Protein AF-A0A024GRY5-F1 (afdb_monomer_lite)

Organism: NCBI:txid65357

InterPro domains:
  IPR007216 CCR4-NOT transcription complex subunit 9 [PF04078] (12-268)
  IPR007216 CCR4-NOT transcription complex subunit 9 [PTHR12262] (4-274)
  IPR011989 Armadillo-like helical [G3DSA:1.25.10.10] (2-271)
  IPR016024 Armadillo-type fold [SSF48371] (117-389)

pLDDT: mean 85.56, std 15.55, range [29.58, 98.75]

Radius of gyration: 45.72 Å; chains: 1; bounding box: 123×56×164 Å

Secondary structure (DSSP, 8-state):
-HHHHHHHHHHHHHHTTSTTTHHHHHHHHHHHTTT-TTHHHHHHHSTTHHHHHHHHHHTTGGGTTTT---HHHHHHHHHHHHHHHHHHHSHHHHHHHHHTTGGGGGHHHHT----SHHHHHHHHHHHHHHHHHHTT--HHHHHHHHHTTHHHHHHHHHHHS-HHHHHHHHHHHHHHHHSHHHHHHHTSSHHHHHHHHHHHHHHHHHHHHS--HHHHHHHHHHHHHHTTSHHHHHHHHHHS-GGGTSSTTHHHHSS-HHHHHHHHHHHHHTT---S---S-TTTTT--EEETTEEESEEEEEEEE-TTS-EEEEEEEEEEETTEEEEEETTEEEEEEGGGEEEEEEETTEEEEEEEEEE-TTS-EEEEEEE-SSHHHHHHHHHHHHHHTTT----PPPP-HHHHHHHHHHHHHHHHHHHHHHHHHHHHHHHHHHHHHHHHHHHHHHHHHHHHHHHHHHHHHHHHHHHHHHHHHHHHHHHHHHHHHHHHHHHHHHHHHHHHHHHHHHHHHHHHHHHHHHHHH-SS--

Structure (mmCIF, N/CA/C/O backbone):
data_AF-A0A024GRY5-F1
#
_entry.id   AF-A0A024GRY5-F1
#
loop_
_atom_site.group_PDB
_atom_site.id
_atom_site.type_symbol
_atom_site.label_atom_id
_atom_site.label_alt_id
_atom_site.label_comp_id
_atom_site.label_asym_id
_atom_site.label_entity_id
_atom_site.label_seq_id
_atom_site.pdbx_PDB_ins_code
_atom_site.Cartn_x
_atom_site.Cartn_y
_atom_site.Cartn_z
_atom_site.occupancy
_atom_site.B_iso_or_equiv
_atom_site.auth_seq_id
_atom_site.auth_comp_id
_atom_site.auth_asym_id
_atom_site.auth_atom_id
_atom_site.pdbx_PDB_model_num
ATOM 1 N N . MET A 1 1 ? -2.559 -26.485 27.694 1.00 42.56 1 MET A N 1
ATOM 2 C CA . MET A 1 1 ? -1.792 -25.229 27.869 1.00 42.56 1 MET A CA 1
ATOM 3 C C . MET A 1 1 ? -2.326 -24.147 26.933 1.00 42.56 1 MET A C 1
ATOM 5 O O . MET A 1 1 ? -2.534 -23.043 27.411 1.00 42.56 1 MET A O 1
ATOM 9 N N . GLU A 1 2 ? -2.680 -24.496 25.688 1.00 46.50 2 GLU A N 1
ATOM 10 C CA . GLU A 1 2 ? -3.315 -23.602 24.697 1.00 46.50 2 GLU A CA 1
ATOM 11 C C . GLU A 1 2 ? -4.634 -22.937 25.146 1.00 46.50 2 GLU A C 1
ATOM 13 O O . GLU A 1 2 ? -4.851 -21.766 24.839 1.00 46.50 2 GLU A O 1
ATOM 18 N N . SER A 1 3 ? -5.494 -23.612 25.927 1.00 53.12 3 SER A N 1
ATOM 19 C CA . SER A 1 3 ? -6.765 -22.994 26.361 1.00 53.12 3 SER A CA 1
ATOM 20 C C . SER A 1 3 ? -6.552 -21.812 27.319 1.00 53.12 3 SER A C 1
ATOM 22 O O . SER A 1 3 ? -7.158 -20.761 27.145 1.00 53.12 3 SER A O 1
ATOM 24 N N . LYS A 1 4 ? -5.606 -21.921 28.268 1.00 55.03 4 LYS A N 1
ATOM 25 C CA . LYS A 1 4 ? -5.296 -20.841 29.226 1.00 55.03 4 LYS A CA 1
ATOM 26 C C . LYS A 1 4 ? -4.704 -19.602 28.548 1.00 55.03 4 LYS A C 1
ATOM 28 O O . LYS A 1 4 ? -4.898 -18.491 29.034 1.00 55.03 4 LYS A O 1
ATOM 33 N N . THR A 1 5 ? -3.977 -19.778 27.445 1.00 63.00 5 THR A N 1
ATOM 34 C CA . THR A 1 5 ? -3.434 -18.665 26.654 1.00 63.00 5 THR A CA 1
ATOM 35 C C . THR A 1 5 ? -4.505 -17.981 25.806 1.00 63.00 5 THR A C 1
ATOM 37 O O . THR A 1 5 ? -4.488 -16.756 25.717 1.00 63.00 5 THR A O 1
ATOM 40 N N . SER A 1 6 ? -5.469 -18.735 25.260 1.00 64.75 6 SER A N 1
ATOM 41 C CA . SER A 1 6 ? -6.598 -18.171 24.502 1.00 64.75 6 SER A CA 1
ATOM 42 C C . SER A 1 6 ? -7.537 -17.362 25.400 1.00 64.75 6 SER A C 1
ATOM 44 O O . SER A 1 6 ? -7.886 -16.231 25.066 1.00 64.75 6 SER A O 1
ATOM 46 N N . ASP A 1 7 ? -7.867 -17.876 26.589 1.00 71.38 7 ASP A N 1
ATOM 47 C CA . ASP A 1 7 ? -8.724 -17.174 27.558 1.00 71.38 7 ASP A CA 1
ATOM 48 C C . ASP A 1 7 ? -8.104 -15.837 27.999 1.00 71.38 7 ASP A C 1
ATOM 50 O O . ASP A 1 7 ? -8.787 -14.816 28.112 1.00 71.38 7 ASP A O 1
ATOM 54 N N . SER A 1 8 ? -6.777 -15.810 28.171 1.00 82.62 8 SER A N 1
ATOM 55 C CA . SER A 1 8 ? -6.040 -14.579 28.469 1.00 82.62 8 SER A CA 1
ATOM 56 C C . SER A 1 8 ? -6.060 -13.575 27.311 1.00 82.62 8 SER A C 1
ATOM 58 O O . SER A 1 8 ? -5.999 -12.373 27.573 1.00 82.62 8 SER A O 1
ATOM 60 N N . LEU A 1 9 ? -6.119 -14.030 26.056 1.00 88.88 9 LEU A N 1
ATOM 61 C CA . LEU A 1 9 ? -6.165 -13.157 24.881 1.00 88.88 9 LEU A CA 1
ATOM 62 C C . LEU A 1 9 ? -7.536 -12.487 24.748 1.00 88.88 9 LEU A C 1
ATOM 64 O O . LEU A 1 9 ? -7.607 -11.270 24.585 1.00 88.88 9 LEU A O 1
ATOM 68 N N . HIS A 1 10 ? -8.618 -13.257 24.887 1.00 91.25 10 HIS A N 1
ATOM 69 C CA . HIS A 1 10 ? -9.980 -12.719 24.859 1.00 91.25 10 HIS A CA 1
ATOM 70 C C . HIS A 1 10 ? -10.207 -11.697 25.975 1.00 91.25 10 HIS A C 1
ATOM 72 O O . HIS A 1 10 ? -10.784 -10.639 25.726 1.00 91.25 10 HIS A O 1
ATOM 78 N N . ALA A 1 11 ? -9.685 -11.962 27.178 1.00 92.81 11 ALA A N 1
ATOM 79 C CA . ALA A 1 11 ? -9.721 -10.999 28.272 1.00 92.81 11 ALA A CA 1
ATOM 80 C C . ALA A 1 11 ? -9.034 -9.679 27.884 1.00 92.81 11 ALA A C 1
ATOM 82 O O . ALA A 1 11 ? -9.640 -8.623 28.025 1.00 92.81 11 ALA A O 1
ATOM 83 N N . LEU A 1 12 ? -7.819 -9.722 27.325 1.00 94.00 12 LEU A N 1
ATOM 84 C CA . LEU A 1 12 ? -7.106 -8.517 26.878 1.00 94.00 12 LEU A CA 1
ATOM 85 C C . LEU A 1 12 ? -7.869 -7.745 25.789 1.00 94.00 12 LEU A C 1
ATOM 87 O O . LEU A 1 12 ? -7.892 -6.517 25.810 1.00 94.00 12 LEU A O 1
ATOM 91 N N . VAL A 1 13 ? -8.521 -8.440 24.852 1.00 95.31 13 VAL A N 1
ATOM 92 C CA . VAL A 1 13 ? -9.326 -7.789 23.805 1.00 95.31 13 VAL A CA 1
ATOM 93 C C . VAL A 1 13 ? -10.549 -7.087 24.398 1.00 95.31 13 VAL A C 1
ATOM 95 O O . VAL A 1 13 ? -10.837 -5.954 24.017 1.00 95.31 13 VAL A O 1
ATOM 98 N N . LEU A 1 14 ? -11.221 -7.694 25.381 1.00 94.31 14 LEU A N 1
ATOM 99 C CA . LEU A 1 14 ? -12.328 -7.053 26.103 1.00 94.31 14 LEU A CA 1
ATOM 100 C C . LEU A 1 14 ? -11.873 -5.796 26.861 1.00 94.31 14 LEU A C 1
ATOM 102 O O . LEU A 1 14 ? -12.604 -4.807 26.921 1.00 94.31 14 LEU A O 1
ATOM 106 N N . GLN A 1 15 ? -10.650 -5.798 27.394 1.00 95.44 15 GLN A N 1
ATOM 107 C CA . GLN A 1 15 ? -10.082 -4.643 28.096 1.00 95.44 15 GLN A CA 1
ATOM 108 C C . GLN A 1 15 ? -9.833 -3.436 27.178 1.00 95.44 15 GLN A C 1
ATOM 110 O O . GLN A 1 15 ? -9.797 -2.310 27.670 1.00 95.44 15 GLN A O 1
ATOM 115 N N . LEU A 1 16 ? -9.726 -3.617 25.852 1.00 95.94 16 LEU A N 1
ATOM 116 C CA . LEU A 1 16 ? -9.620 -2.491 24.908 1.00 95.94 16 LEU A CA 1
ATOM 117 C C . LEU A 1 16 ? -10.865 -1.590 24.930 1.00 95.94 16 LEU A C 1
ATOM 119 O O . LEU A 1 16 ? -10.767 -0.377 24.716 1.00 95.94 16 LEU A O 1
ATOM 123 N N . SER A 1 17 ? -12.030 -2.167 25.223 1.00 92.44 17 SER A N 1
ATOM 124 C CA . SER A 1 17 ? -13.302 -1.449 25.324 1.00 92.44 17 SER A CA 1
ATOM 125 C C . SER A 1 17 ? -13.366 -0.554 26.568 1.00 92.44 17 SER A C 1
ATOM 127 O O . SER A 1 17 ? -14.100 0.433 26.584 1.00 92.44 17 SER A O 1
ATOM 129 N N . ILE A 1 18 ? -12.568 -0.859 27.597 1.00 93.50 18 ILE A N 1
ATOM 130 C CA . ILE A 1 18 ? -12.557 -0.169 28.890 1.00 93.50 18 ILE A CA 1
ATOM 131 C C . ILE A 1 18 ? -11.463 0.905 28.880 1.00 93.50 18 ILE A C 1
ATOM 133 O O . ILE A 1 18 ? -10.274 0.595 28.878 1.00 93.50 18 ILE A O 1
ATOM 137 N N . GLN A 1 19 ? -11.851 2.184 28.908 1.00 91.94 19 GLN A N 1
ATOM 138 C CA . GLN A 1 19 ? -10.931 3.323 28.745 1.00 91.94 19 GLN A CA 1
ATOM 139 C C . GLN A 1 19 ? -9.732 3.306 29.713 1.00 91.94 19 GLN A C 1
ATOM 141 O O . GLN A 1 19 ? -8.619 3.627 29.299 1.00 91.94 19 GLN A O 1
ATOM 146 N N . GLU A 1 20 ? -9.943 2.909 30.969 1.00 94.88 20 GLU A N 1
ATOM 147 C CA . GLU A 1 20 ? -8.901 2.858 32.008 1.00 94.88 20 GLU A CA 1
ATOM 148 C C . GLU A 1 20 ? -7.874 1.738 31.785 1.00 94.88 20 GLU A C 1
ATOM 150 O O . GLU A 1 20 ? -6.714 1.872 32.163 1.00 94.88 20 GLU A O 1
ATOM 155 N N . GLN A 1 21 ? -8.281 0.637 31.149 1.00 95.38 21 GLN A N 1
ATOM 156 C CA . GLN A 1 21 ? -7.439 -0.549 30.945 1.00 95.38 21 GLN A CA 1
ATOM 157 C C . GLN A 1 21 ? -6.831 -0.597 29.539 1.00 95.38 21 GLN A C 1
ATOM 159 O O . GLN A 1 21 ? -5.842 -1.295 29.301 1.00 95.38 21 GLN A O 1
ATOM 164 N N . ARG A 1 22 ? -7.387 0.189 28.613 1.00 96.56 22 ARG A N 1
ATOM 165 C CA . ARG A 1 22 ? -7.045 0.182 27.192 1.00 96.56 22 ARG A CA 1
ATOM 166 C C . ARG A 1 22 ? -5.559 0.390 26.921 1.00 96.56 22 ARG A C 1
ATOM 168 O O . ARG A 1 22 ? -5.007 -0.321 26.093 1.00 96.56 22 ARG A O 1
ATOM 175 N N . GLU A 1 23 ? -4.892 1.325 27.599 1.00 96.19 23 GLU A N 1
ATOM 176 C CA . GLU A 1 23 ? -3.463 1.595 27.359 1.00 96.19 23 GLU A CA 1
ATOM 177 C C . GLU A 1 23 ? -2.586 0.374 27.668 1.00 96.19 23 GLU A C 1
ATOM 179 O O . GLU A 1 23 ? -1.717 0.018 26.868 1.00 96.19 23 GLU A O 1
ATOM 184 N N . SER A 1 24 ? -2.862 -0.313 28.780 1.00 96.44 24 SER A N 1
ATOM 185 C CA . SER A 1 24 ? -2.146 -1.540 29.137 1.00 96.44 24 SER A CA 1
ATOM 186 C C . SER A 1 24 ? -2.484 -2.687 28.186 1.00 96.44 24 SER A C 1
ATOM 188 O O . SER A 1 24 ? -1.590 -3.428 27.778 1.00 96.44 24 SER A O 1
ATOM 190 N N . ALA A 1 25 ? -3.757 -2.827 27.808 1.00 97.12 25 ALA A N 1
ATOM 191 C CA . ALA A 1 25 ? -4.200 -3.867 26.885 1.00 97.12 25 ALA A CA 1
ATOM 192 C C . ALA A 1 25 ? -3.580 -3.696 25.488 1.00 97.12 25 ALA A C 1
ATOM 194 O O . ALA A 1 25 ? -3.107 -4.669 24.905 1.00 97.12 25 ALA A O 1
ATOM 195 N N . LEU A 1 26 ? -3.506 -2.459 24.979 1.00 97.81 26 LEU A N 1
ATOM 196 C CA . LEU A 1 26 ? -2.849 -2.129 23.711 1.00 97.81 26 LEU A CA 1
ATOM 197 C C . LEU A 1 26 ? -1.390 -2.583 23.697 1.00 97.81 26 LEU A C 1
ATOM 199 O O . LEU A 1 26 ? -0.963 -3.216 22.735 1.00 97.81 26 LEU A O 1
ATOM 203 N N . LEU A 1 27 ? -0.638 -2.267 24.756 1.00 97.00 27 LEU A N 1
ATOM 204 C CA . LEU A 1 27 ? 0.778 -2.613 24.863 1.00 97.00 27 LEU A CA 1
ATOM 205 C C . LEU A 1 27 ? 1.005 -4.130 24.882 1.00 97.00 27 LEU A C 1
ATOM 207 O O . LEU A 1 27 ? 1.928 -4.628 24.237 1.00 97.00 27 LEU A O 1
ATOM 211 N N . GLU A 1 28 ? 0.188 -4.868 25.629 1.00 95.81 28 GLU A N 1
ATOM 212 C CA . GLU A 1 28 ? 0.334 -6.320 25.742 1.00 95.81 28 GLU A CA 1
ATOM 213 C C . GLU A 1 28 ? -0.099 -7.040 24.460 1.00 95.81 28 GLU A C 1
ATOM 215 O O . GLU A 1 28 ? 0.616 -7.918 23.972 1.00 95.81 28 GLU A O 1
ATOM 220 N N . LEU A 1 29 ? -1.215 -6.628 23.853 1.00 96.38 29 LEU A N 1
ATOM 221 C CA . LEU A 1 29 ? -1.671 -7.190 22.581 1.00 96.38 29 LEU A CA 1
ATOM 222 C C . LEU A 1 29 ? -0.695 -6.885 21.440 1.00 96.38 29 LEU A C 1
ATOM 224 O O . LEU A 1 29 ? -0.431 -7.763 20.620 1.00 96.38 29 LEU A O 1
ATOM 228 N N . SER A 1 30 ? -0.108 -5.683 21.391 1.00 95.38 30 SER A N 1
ATOM 229 C CA . SER A 1 30 ? 0.836 -5.329 20.325 1.00 95.38 30 SER A CA 1
ATOM 230 C C . SER A 1 30 ? 2.116 -6.168 20.364 1.00 95.38 30 SER A C 1
ATOM 232 O O . SER A 1 30 ? 2.696 -6.420 19.311 1.00 95.38 30 SER A O 1
ATOM 234 N N . LYS A 1 31 ? 2.551 -6.623 21.549 1.00 93.69 31 LYS A N 1
ATOM 235 C CA . LYS A 1 31 ? 3.695 -7.544 21.699 1.00 93.69 31 LYS A CA 1
ATOM 236 C C . LYS A 1 31 ? 3.352 -8.962 21.244 1.00 93.69 31 LYS A C 1
ATOM 238 O O . LYS A 1 31 ? 4.161 -9.602 20.587 1.00 93.69 31 LYS A O 1
ATOM 243 N N . LYS A 1 32 ? 2.142 -9.425 21.562 1.00 90.44 32 LYS A N 1
ATOM 244 C CA . LYS A 1 32 ? 1.671 -10.791 21.278 1.00 90.44 32 LYS A CA 1
ATOM 245 C C . LYS A 1 32 ? 1.181 -10.996 19.845 1.00 90.44 32 LYS A C 1
ATOM 247 O O . LYS A 1 32 ? 0.839 -12.108 19.459 1.00 90.44 32 LYS A O 1
ATOM 252 N N . ARG A 1 33 ? 1.139 -9.942 19.033 1.00 91.12 33 ARG A N 1
ATOM 253 C CA . ARG A 1 33 ? 0.513 -9.960 17.704 1.00 91.12 33 ARG A CA 1
ATOM 254 C C . ARG A 1 33 ? 1.098 -10.977 16.711 1.00 91.12 33 ARG A C 1
ATOM 256 O O . ARG A 1 33 ? 0.420 -11.342 15.761 1.00 91.12 33 ARG A O 1
ATOM 263 N N . GLU A 1 34 ? 2.353 -11.386 16.901 1.00 88.50 34 GLU A N 1
ATOM 264 C CA . GLU A 1 34 ? 3.038 -12.376 16.053 1.00 88.50 34 GLU A CA 1
ATOM 265 C C . GLU A 1 34 ? 2.843 -13.813 16.565 1.00 88.50 34 GLU A C 1
ATOM 267 O O . GLU A 1 34 ? 2.992 -14.762 15.802 1.00 88.50 34 GLU A O 1
ATOM 272 N N . GLU A 1 35 ? 2.470 -13.975 17.838 1.00 88.88 35 GLU A N 1
ATOM 273 C CA . GLU A 1 35 ? 2.270 -15.275 18.491 1.00 88.88 35 GLU A CA 1
ATOM 274 C C . GLU A 1 35 ? 0.886 -15.873 18.193 1.00 88.88 35 GLU A C 1
ATOM 276 O O . GLU A 1 35 ? 0.719 -17.089 18.242 1.00 88.88 35 GLU A O 1
ATOM 281 N N . PHE A 1 36 ? -0.105 -15.031 17.871 1.00 88.25 36 PHE A N 1
ATOM 282 C CA . PHE A 1 36 ? -1.503 -15.437 17.696 1.00 88.25 36 PHE A CA 1
ATOM 283 C C . PHE A 1 36 ? -2.031 -15.065 16.300 1.00 88.25 36 PHE A C 1
ATOM 285 O O . PHE A 1 36 ? -2.498 -13.940 16.107 1.00 88.25 36 PHE A O 1
ATOM 292 N N . PRO A 1 37 ? -2.026 -16.004 15.333 1.00 85.31 37 PRO A N 1
ATOM 293 C CA . PRO A 1 37 ? -2.557 -15.771 13.985 1.00 85.31 37 PRO A CA 1
ATOM 294 C C . PRO A 1 37 ? -4.033 -15.341 13.978 1.00 85.31 37 PRO A C 1
ATOM 296 O O . PRO A 1 37 ? -4.416 -14.444 13.229 1.00 85.31 37 PRO A O 1
ATOM 299 N N . GLU A 1 38 ? -4.830 -15.907 14.890 1.00 89.06 38 GLU A N 1
ATOM 300 C CA . GLU A 1 38 ? -6.269 -15.641 15.049 1.00 89.06 38 GLU A CA 1
ATOM 301 C C . GLU A 1 38 ? -6.587 -14.273 15.679 1.00 89.06 38 GLU A C 1
ATOM 303 O O . GLU A 1 38 ? -7.752 -13.891 15.804 1.00 89.06 38 GLU A O 1
ATOM 308 N N . LEU A 1 39 ? -5.575 -13.494 16.086 1.00 94.44 39 LEU A N 1
ATOM 309 C CA . LEU A 1 39 ? -5.798 -12.206 16.743 1.00 94.44 39 LEU A CA 1
ATOM 310 C C . LEU A 1 39 ? -6.574 -11.231 15.848 1.00 94.44 39 LEU A C 1
ATOM 312 O O . LEU A 1 39 ? -7.423 -10.496 16.343 1.00 94.44 39 LEU A O 1
ATOM 316 N N . ALA A 1 40 ? -6.310 -11.213 14.542 1.00 96.19 40 ALA A N 1
ATOM 317 C CA . ALA A 1 40 ? -6.971 -10.285 13.628 1.00 96.19 40 ALA A CA 1
ATOM 318 C C . ALA A 1 40 ? -8.494 -10.527 13.522 1.00 96.19 40 ALA A C 1
ATOM 320 O O . ALA A 1 40 ? -9.240 -9.572 13.765 1.00 96.19 40 ALA A O 1
ATOM 321 N N . PRO A 1 41 ? -8.980 -11.760 13.257 1.00 96.50 41 PRO A N 1
ATOM 322 C CA . PRO A 1 41 ? -10.404 -12.084 13.356 1.00 96.50 41 PRO A CA 1
ATOM 323 C C . PRO A 1 41 ? -11.011 -11.743 14.719 1.00 96.50 41 PRO A C 1
ATOM 325 O O . PRO A 1 41 ? -12.078 -11.130 14.776 1.00 96.50 41 PRO A O 1
ATOM 328 N N . ILE A 1 42 ? -10.319 -12.060 15.821 1.00 96.06 42 ILE A N 1
ATOM 329 C CA . ILE A 1 42 ? -10.810 -11.756 17.174 1.00 96.06 42 ILE A CA 1
ATOM 330 C C . ILE A 1 42 ? -10.983 -10.242 17.358 1.00 96.06 42 ILE A C 1
ATOM 332 O O . ILE A 1 42 ? -12.027 -9.809 17.841 1.00 96.06 42 ILE A O 1
ATOM 336 N N . LEU A 1 43 ? -10.004 -9.427 16.954 1.00 97.25 43 LEU A N 1
ATOM 337 C CA . LEU A 1 43 ? -10.082 -7.964 17.041 1.00 97.25 43 LEU A CA 1
ATOM 338 C C . LEU A 1 43 ? -11.213 -7.390 16.182 1.00 97.25 43 LEU A C 1
ATOM 340 O O . LEU A 1 43 ? -11.852 -6.422 16.587 1.00 97.25 43 LEU A O 1
ATOM 344 N N . TRP A 1 44 ? -11.439 -7.959 14.997 1.00 98.00 44 TRP A N 1
ATOM 345 C CA . TRP A 1 44 ? -12.456 -7.479 14.065 1.00 98.00 44 TRP A CA 1
ATOM 346 C C . TRP A 1 44 ? -13.878 -7.793 14.536 1.00 98.00 44 TRP A C 1
ATOM 348 O O . TRP A 1 44 ? -14.748 -6.925 14.502 1.00 98.00 44 TRP A O 1
ATOM 358 N N . HIS A 1 45 ? -14.110 -9.025 14.992 1.00 96.62 45 HIS A N 1
ATOM 359 C CA . HIS A 1 45 ? -15.438 -9.505 15.376 1.00 96.62 45 HIS A CA 1
ATOM 360 C C . HIS A 1 45 ? -15.805 -9.211 16.837 1.00 96.62 45 HIS A C 1
ATOM 362 O O . HIS A 1 45 ? -16.974 -9.329 17.206 1.00 96.62 45 HIS A O 1
ATOM 368 N N . SER A 1 46 ? -14.847 -8.795 17.669 1.00 96.38 46 SER A N 1
ATOM 369 C CA . SER A 1 46 ? -15.138 -8.348 19.032 1.00 96.38 46 SER A CA 1
ATOM 370 C C . SER A 1 46 ? -15.862 -7.001 19.035 1.00 96.38 46 SER A C 1
ATOM 372 O O . SER A 1 46 ? -15.450 -6.029 18.395 1.00 96.38 46 SER A O 1
ATOM 374 N N . PHE A 1 47 ? -16.962 -6.939 19.787 1.00 95.94 47 PHE A N 1
ATOM 375 C CA . PHE A 1 47 ? -17.828 -5.766 19.837 1.00 95.94 47 PHE A CA 1
ATOM 376 C C . PHE A 1 47 ? -17.077 -4.519 20.324 1.00 95.94 47 PHE A C 1
ATOM 378 O O . PHE A 1 47 ? -16.491 -4.504 21.406 1.00 95.94 47 PHE A O 1
ATOM 385 N N . GLY A 1 48 ? -17.124 -3.449 19.527 1.00 95.38 48 GLY A N 1
ATOM 386 C CA . GLY A 1 48 ? -16.544 -2.148 19.870 1.00 95.38 48 GLY A CA 1
ATOM 387 C C . GLY A 1 48 ? -15.014 -2.070 19.798 1.00 95.38 48 GLY A C 1
ATOM 388 O O . GLY A 1 48 ? -14.469 -0.977 19.949 1.00 95.38 48 GLY A O 1
ATOM 389 N N . THR A 1 49 ? -14.306 -3.167 19.511 1.00 97.31 49 THR A N 1
ATOM 390 C CA . THR A 1 49 ? -12.835 -3.195 19.523 1.00 97.31 49 THR A CA 1
ATOM 391 C C . THR A 1 49 ? -12.227 -2.317 18.428 1.00 97.31 49 THR A C 1
ATOM 393 O O . THR A 1 49 ? -11.407 -1.453 18.732 1.00 97.31 49 THR A O 1
ATOM 396 N N . ILE A 1 50 ? -12.662 -2.450 17.168 1.00 98.19 50 ILE A N 1
ATOM 397 C CA . ILE A 1 50 ? -12.178 -1.587 16.071 1.00 98.19 50 ILE A CA 1
ATOM 398 C C . ILE A 1 50 ? -12.517 -0.112 16.328 1.00 98.19 50 ILE A C 1
ATOM 400 O O . ILE A 1 50 ? -11.682 0.761 16.099 1.00 98.19 50 ILE A O 1
ATOM 404 N N . ALA A 1 51 ? -13.702 0.176 16.876 1.00 97.81 51 ALA A N 1
ATOM 405 C CA . ALA A 1 51 ? -14.090 1.536 17.244 1.00 97.81 51 ALA A CA 1
ATOM 406 C C . ALA A 1 51 ? -13.176 2.118 18.338 1.00 97.81 51 ALA A C 1
ATOM 408 O O . ALA A 1 51 ? -12.771 3.276 18.242 1.00 97.81 51 ALA A O 1
ATOM 409 N N . ALA A 1 52 ? -12.787 1.316 19.335 1.00 98.00 52 ALA A N 1
ATOM 410 C CA . ALA A 1 52 ? -11.824 1.721 20.355 1.00 98.00 52 ALA A CA 1
ATOM 411 C C . ALA A 1 52 ? -10.439 2.015 19.751 1.00 98.00 52 ALA A C 1
ATOM 413 O O . ALA A 1 52 ? -9.836 3.030 20.095 1.00 98.00 52 ALA A O 1
ATOM 414 N N . LEU A 1 53 ? -9.956 1.195 18.808 1.00 98.38 53 LEU A N 1
ATOM 415 C CA . LEU A 1 53 ? -8.693 1.456 18.098 1.00 98.38 53 LEU A CA 1
ATOM 416 C C . LEU A 1 53 ? -8.753 2.748 17.267 1.00 98.38 53 LEU A C 1
ATOM 418 O O . LEU A 1 53 ? -7.803 3.529 17.268 1.00 98.38 53 LEU A O 1
ATOM 422 N N . LEU A 1 54 ? -9.875 3.012 16.591 1.00 98.50 54 LEU A N 1
ATOM 423 C CA . LEU A 1 54 ? -10.085 4.266 15.861 1.00 98.50 54 LEU A CA 1
ATOM 424 C C . LEU A 1 54 ? -10.154 5.473 16.803 1.00 98.50 54 LEU A C 1
ATOM 426 O O . LEU A 1 54 ? -9.630 6.534 16.472 1.00 98.50 54 LEU A O 1
ATOM 430 N N . GLN A 1 55 ? -10.733 5.320 17.996 1.00 98.06 55 GLN A N 1
ATOM 431 C CA . GLN A 1 55 ? -10.745 6.377 19.008 1.00 98.06 55 GLN A CA 1
ATOM 432 C C . GLN A 1 55 ? -9.320 6.760 19.446 1.00 98.06 55 GLN A C 1
ATOM 434 O O . GLN A 1 55 ? -9.043 7.942 19.642 1.00 98.06 55 GLN A O 1
ATOM 439 N N . GLU A 1 56 ? -8.406 5.788 19.539 1.00 98.12 56 GLU A N 1
ATOM 440 C CA . GLU A 1 56 ? -6.983 6.032 19.819 1.00 98.12 56 GLU A CA 1
ATOM 441 C C . GLU A 1 56 ? -6.254 6.749 18.678 1.00 98.12 56 GLU A C 1
ATOM 443 O O . GLU A 1 56 ? -5.279 7.449 18.924 1.00 98.12 56 GLU A O 1
ATOM 448 N N . ILE A 1 57 ? -6.721 6.614 17.434 1.00 98.50 57 ILE A N 1
ATOM 449 C CA . ILE A 1 57 ? -6.199 7.382 16.297 1.00 98.50 57 ILE A CA 1
ATOM 450 C C . ILE A 1 57 ? -6.727 8.818 16.339 1.00 98.50 57 ILE A C 1
ATOM 452 O O . ILE A 1 57 ? -5.954 9.774 16.268 1.00 98.50 57 ILE A O 1
ATOM 456 N N . VAL A 1 58 ? -8.044 8.982 16.467 1.00 98.31 58 VAL A N 1
ATOM 457 C CA . VAL A 1 58 ? -8.703 10.295 16.403 1.00 98.31 58 VAL A CA 1
ATOM 458 C C . VAL A 1 58 ? -8.293 11.188 17.578 1.00 98.31 58 VAL A C 1
ATOM 460 O O . VAL A 1 58 ? -8.161 12.400 17.402 1.00 98.31 58 VAL A O 1
ATOM 463 N N . SER A 1 59 ? -8.005 10.616 18.753 1.00 97.56 59 SER A N 1
ATOM 464 C CA . SER A 1 59 ? -7.521 11.369 19.921 1.00 97.56 59 SER A CA 1
ATOM 465 C C . SER A 1 59 ? -6.178 12.075 19.686 1.00 97.56 59 SER A C 1
ATOM 467 O O . SER A 1 59 ? -5.867 13.048 20.371 1.00 97.56 59 SER A O 1
ATOM 469 N N . ILE A 1 60 ? -5.398 11.632 18.694 1.00 98.38 60 ILE A N 1
ATOM 470 C CA . ILE A 1 60 ? -4.105 12.222 18.335 1.00 98.38 60 ILE A CA 1
ATOM 471 C C . ILE A 1 60 ? -4.256 13.428 17.406 1.00 98.38 60 ILE A C 1
ATOM 473 O O . ILE A 1 60 ? -3.366 14.277 17.379 1.00 98.38 60 ILE A O 1
ATOM 477 N N . TYR A 1 61 ? -5.360 13.554 16.663 1.00 98.50 61 TYR A N 1
ATOM 478 C CA . TYR A 1 61 ? -5.534 14.617 15.663 1.00 98.50 61 TYR A CA 1
ATOM 479 C C . TYR A 1 61 ? -5.304 16.039 16.201 1.00 98.50 61 TYR A C 1
ATOM 481 O O . TYR A 1 61 ? -4.576 16.788 15.542 1.00 98.50 61 TYR A O 1
ATOM 489 N N . PRO A 1 62 ? -5.804 16.419 17.396 1.00 98.12 62 PRO A N 1
ATOM 490 C CA . PRO A 1 62 ? -5.544 17.745 17.960 1.00 98.12 62 PRO A CA 1
ATOM 491 C C . PRO A 1 62 ? -4.057 18.026 18.234 1.00 98.12 62 PRO A C 1
ATOM 493 O O . PRO A 1 62 ? -3.648 19.181 18.275 1.00 98.12 62 PRO A O 1
ATOM 496 N N . LEU A 1 63 ? -3.235 16.983 18.400 1.00 97.50 63 LEU A N 1
ATOM 497 C CA . LEU A 1 63 ? -1.804 17.088 18.711 1.00 97.50 63 LEU A CA 1
ATOM 498 C C . LEU A 1 63 ? -0.918 17.188 17.458 1.00 97.50 63 LEU A C 1
ATOM 500 O O . LEU A 1 63 ? 0.303 17.338 17.576 1.00 97.50 63 LEU A O 1
ATOM 504 N N . LEU A 1 64 ? -1.502 17.062 16.259 1.00 96.81 64 LEU A N 1
ATOM 505 C CA . LEU A 1 64 ? -0.763 17.113 14.996 1.00 96.81 64 LEU A CA 1
ATOM 506 C C . LEU A 1 64 ? -0.455 18.549 14.559 1.00 96.81 64 LEU A C 1
ATOM 508 O O . LEU A 1 64 ? 0.607 18.796 13.986 1.00 96.81 64 LEU A O 1
ATOM 512 N N . SER A 1 65 ? -1.379 19.481 14.817 1.00 92.81 65 SER A N 1
ATOM 513 C CA . SER A 1 65 ? -1.269 20.888 14.426 1.00 92.81 65 SER A CA 1
ATOM 514 C C . SER A 1 65 ? -1.951 21.801 15.459 1.00 92.81 65 SER A C 1
ATOM 516 O O . SER A 1 65 ? -3.180 21.821 15.503 1.00 92.81 65 SER A O 1
ATOM 518 N N . PRO A 1 66 ? -1.194 22.592 16.248 1.00 94.38 66 PRO A N 1
ATOM 519 C CA . PRO A 1 66 ? 0.272 22.672 16.281 1.00 94.38 66 PRO A CA 1
ATOM 520 C C . PRO A 1 66 ? 0.923 21.353 16.748 1.00 94.38 66 PRO A C 1
ATOM 522 O O . PRO A 1 66 ? 0.275 20.559 17.427 1.00 94.38 66 PRO A O 1
ATOM 525 N N . PRO A 1 67 ? 2.197 21.087 16.398 1.00 94.69 67 PRO A N 1
ATOM 526 C CA . PRO A 1 67 ? 2.826 19.790 16.640 1.00 94.69 67 PRO A CA 1
ATOM 527 C C . PRO A 1 67 ? 3.198 19.591 18.120 1.00 94.69 67 PRO A C 1
ATOM 529 O O . PRO A 1 67 ? 4.333 19.838 18.527 1.00 94.69 67 PRO A O 1
ATOM 532 N N . GLN A 1 68 ? 2.241 19.121 18.921 1.00 96.25 68 GLN A N 1
ATOM 533 C CA . GLN A 1 68 ? 2.349 18.929 20.376 1.00 96.25 68 GLN A CA 1
ATOM 534 C C . GLN A 1 68 ? 2.427 17.448 20.793 1.00 96.25 68 GLN A C 1
ATOM 536 O O . GLN A 1 68 ? 2.340 17.118 21.975 1.00 96.25 68 GLN A O 1
ATOM 541 N N . LEU A 1 69 ? 2.596 16.537 19.832 1.00 97.44 69 LEU A N 1
ATOM 542 C CA . LEU A 1 69 ? 2.645 15.099 20.084 1.00 97.44 69 LEU A CA 1
ATOM 543 C C . LEU A 1 69 ? 3.820 14.695 20.991 1.00 97.44 69 LEU A C 1
ATOM 545 O O . LEU A 1 69 ? 4.992 14.824 20.622 1.00 97.44 69 LEU A O 1
ATOM 549 N N . THR A 1 70 ? 3.498 14.130 22.154 1.00 98.06 70 THR A N 1
ATOM 550 C CA . THR A 1 70 ? 4.477 13.590 23.104 1.00 98.06 70 THR A CA 1
ATOM 551 C C . THR A 1 70 ? 4.900 12.166 22.733 1.00 98.06 70 THR A C 1
ATOM 553 O O . THR A 1 70 ? 4.214 11.458 21.992 1.00 98.06 70 THR A O 1
ATOM 556 N N . ALA A 1 71 ? 6.035 11.708 23.273 1.00 97.75 71 ALA A N 1
ATOM 557 C CA . ALA A 1 71 ? 6.506 10.338 23.060 1.00 97.75 71 ALA A CA 1
ATOM 558 C C . ALA A 1 71 ? 5.518 9.286 23.593 1.00 97.75 71 ALA A C 1
ATOM 560 O O . ALA A 1 71 ? 5.276 8.289 22.920 1.00 97.75 71 ALA A O 1
ATOM 561 N N . GLN A 1 72 ? 4.911 9.522 24.762 1.00 97.25 72 GLN A N 1
ATOM 562 C CA . GLN A 1 72 ? 3.930 8.605 25.348 1.00 97.25 72 GLN A CA 1
ATOM 563 C C . GLN A 1 72 ? 2.668 8.496 24.483 1.00 97.25 72 GLN A C 1
ATOM 565 O O . GLN A 1 72 ? 2.254 7.386 24.156 1.00 97.25 72 GLN A O 1
ATOM 570 N N . ALA A 1 73 ? 2.103 9.630 24.051 1.00 97.69 73 ALA A N 1
ATOM 571 C CA . ALA A 1 73 ? 0.921 9.640 23.190 1.00 97.69 73 ALA A CA 1
ATOM 572 C C . ALA A 1 73 ? 1.196 8.959 21.838 1.00 97.69 73 ALA A C 1
ATOM 574 O O . ALA A 1 73 ? 0.392 8.151 21.377 1.00 97.69 73 ALA A O 1
ATOM 575 N N . SER A 1 74 ? 2.366 9.217 21.237 1.00 98.25 74 SER A N 1
ATOM 576 C CA . SER A 1 74 ? 2.793 8.537 20.008 1.00 98.25 74 SER A CA 1
ATOM 577 C C . SER A 1 74 ? 2.923 7.023 20.203 1.00 98.25 74 SER A C 1
ATOM 579 O O . SER A 1 74 ? 2.368 6.266 19.411 1.00 98.25 74 SER A O 1
ATOM 581 N N . ASN A 1 75 ? 3.580 6.564 21.275 1.00 98.00 75 ASN A N 1
ATOM 582 C CA . ASN A 1 75 ? 3.733 5.134 21.559 1.00 98.00 75 ASN A CA 1
ATOM 583 C C . ASN A 1 75 ? 2.381 4.434 21.742 1.00 98.00 75 ASN A C 1
ATOM 585 O O . ASN A 1 75 ? 2.162 3.368 21.170 1.00 98.00 75 ASN A O 1
ATOM 589 N N . ARG A 1 76 ? 1.461 5.053 22.491 1.00 98.12 76 ARG A N 1
ATOM 590 C CA . ARG A 1 76 ? 0.108 4.529 22.710 1.00 98.12 76 ARG A CA 1
ATOM 591 C C . ARG A 1 76 ? -0.662 4.380 21.395 1.00 98.12 76 ARG A C 1
ATOM 593 O O . ARG A 1 76 ? -1.185 3.303 21.117 1.00 98.12 76 ARG A O 1
ATOM 600 N N . ALA A 1 77 ? -0.655 5.410 20.550 1.00 98.44 77 ALA A N 1
ATOM 601 C CA . ALA A 1 77 ? -1.279 5.349 19.230 1.00 98.44 77 ALA A CA 1
ATOM 602 C C . ALA A 1 77 ? -0.606 4.315 18.313 1.00 98.44 77 ALA A C 1
ATOM 604 O O . ALA A 1 77 ? -1.286 3.586 17.595 1.00 98.44 77 ALA A O 1
ATOM 605 N N . CYS A 1 78 ? 0.723 4.187 18.366 1.00 98.50 78 CYS A N 1
ATOM 606 C CA . CYS A 1 78 ? 1.457 3.191 17.585 1.00 98.50 78 CYS A CA 1
ATOM 607 C C . CYS A 1 78 ? 1.123 1.752 17.998 1.00 98.50 78 CYS A C 1
ATOM 609 O O . CYS A 1 78 ? 1.069 0.885 17.130 1.00 98.50 78 CYS A O 1
ATOM 611 N N . ASN A 1 79 ? 0.824 1.489 19.274 1.00 98.50 79 ASN A N 1
ATOM 612 C CA . ASN A 1 79 ? 0.325 0.177 19.699 1.00 98.50 79 ASN A CA 1
ATOM 613 C C . ASN A 1 79 ? -1.049 -0.130 19.076 1.00 98.50 79 ASN A C 1
ATOM 615 O O . ASN A 1 79 ? -1.278 -1.250 18.629 1.00 98.50 79 ASN A O 1
ATOM 619 N N . ALA A 1 80 ? -1.940 0.862 18.957 1.00 98.56 80 ALA A N 1
ATOM 620 C CA . ALA A 1 80 ? -3.207 0.690 18.238 1.00 98.56 80 ALA A CA 1
ATOM 621 C C . ALA A 1 80 ? -2.988 0.464 16.729 1.00 98.56 80 ALA A C 1
ATOM 623 O O . ALA A 1 80 ? -3.573 -0.450 16.147 1.00 98.56 80 ALA A O 1
ATOM 624 N N . LEU A 1 81 ? -2.090 1.232 16.101 1.00 98.69 81 LEU A N 1
ATOM 625 C CA . LEU A 1 81 ? -1.709 1.049 14.694 1.00 98.69 81 LEU A CA 1
ATOM 626 C C . LEU A 1 81 ? -1.101 -0.334 14.433 1.00 98.69 81 LEU A C 1
ATOM 628 O O . LEU A 1 81 ? -1.388 -0.940 13.407 1.00 98.69 81 LEU A O 1
ATOM 632 N N . ALA A 1 82 ? -0.305 -0.858 15.365 1.00 98.12 82 ALA A N 1
ATOM 633 C CA . ALA A 1 82 ? 0.254 -2.203 15.295 1.00 98.12 82 ALA A CA 1
ATOM 634 C C . ALA A 1 82 ? -0.833 -3.286 15.242 1.00 98.12 82 ALA A C 1
ATOM 636 O O . ALA A 1 82 ? -0.681 -4.252 14.499 1.00 98.12 82 ALA A O 1
ATOM 637 N N . LEU A 1 83 ? -1.929 -3.124 15.988 1.00 98.31 83 LEU A N 1
ATOM 638 C CA . LEU A 1 83 ? -3.069 -4.042 15.935 1.00 98.31 83 LEU A CA 1
ATOM 639 C C . LEU A 1 83 ? -3.861 -3.886 14.632 1.00 98.31 83 LEU A C 1
ATOM 641 O O . LEU A 1 83 ? -4.224 -4.883 14.012 1.00 98.31 83 LEU A O 1
ATOM 645 N N . LEU A 1 84 ? -4.061 -2.654 14.154 1.00 98.56 84 LEU A N 1
ATOM 646 C CA . LEU A 1 84 ? -4.688 -2.409 12.849 1.00 98.56 84 LEU A CA 1
ATOM 647 C C . LEU A 1 84 ? -3.849 -2.968 11.692 1.00 98.56 84 LEU A C 1
ATOM 649 O O . LEU A 1 84 ? -4.409 -3.447 10.711 1.00 98.56 84 LEU A O 1
ATOM 653 N N . GLN A 1 85 ? -2.521 -2.975 11.816 1.00 98.00 85 GLN A N 1
ATOM 654 C CA . GLN A 1 85 ? -1.631 -3.628 10.859 1.00 98.00 85 GLN A CA 1
ATOM 655 C C . GLN A 1 85 ? -1.899 -5.140 10.783 1.00 98.00 85 GLN A C 1
ATOM 657 O O . GLN A 1 85 ? -1.913 -5.690 9.683 1.00 98.00 85 GLN A O 1
ATOM 662 N N . CYS A 1 86 ? -2.161 -5.801 11.916 1.00 96.69 86 CYS A N 1
ATOM 663 C CA . CYS A 1 86 ? -2.525 -7.222 11.950 1.00 96.69 86 CYS A CA 1
ATOM 664 C C . CYS A 1 86 ? -3.860 -7.485 11.250 1.00 96.69 86 CYS A C 1
ATOM 666 O O . CYS A 1 86 ? -3.957 -8.394 10.423 1.00 96.69 86 CYS A O 1
ATOM 668 N N . VAL A 1 87 ? -4.862 -6.648 11.527 1.00 97.81 87 VAL A N 1
ATOM 669 C CA . VAL A 1 87 ? -6.176 -6.711 10.870 1.00 97.81 87 VAL A CA 1
ATOM 670 C C . VAL A 1 87 ? -6.048 -6.491 9.356 1.00 97.81 87 VAL A C 1
ATOM 672 O O . VAL A 1 87 ? -6.658 -7.214 8.572 1.00 97.81 87 VAL A O 1
ATOM 675 N N . ALA A 1 88 ? -5.204 -5.552 8.924 1.00 97.38 88 ALA A N 1
ATOM 676 C CA . ALA A 1 88 ? -4.933 -5.291 7.511 1.00 97.38 88 ALA A CA 1
ATOM 677 C C . ALA A 1 88 ? -4.190 -6.449 6.812 1.00 97.38 88 ALA A C 1
ATOM 679 O O . ALA A 1 88 ? -4.377 -6.687 5.616 1.00 97.38 88 ALA A O 1
ATOM 680 N N . SER A 1 89 ? -3.333 -7.177 7.537 1.00 95.88 89 SER A N 1
ATOM 681 C CA . SER A 1 89 ? -2.555 -8.283 6.972 1.00 95.88 89 SER A CA 1
ATOM 682 C C . SER A 1 89 ? -3.333 -9.591 6.849 1.00 95.88 89 SER A C 1
ATOM 684 O O . SER A 1 89 ? -3.014 -10.393 5.971 1.00 95.88 89 SER A O 1
ATOM 686 N N . HIS A 1 90 ? -4.343 -9.821 7.689 1.00 96.12 90 HIS A N 1
ATOM 687 C CA . HIS A 1 90 ? -5.072 -11.089 7.733 1.00 96.12 90 HIS A CA 1
ATOM 688 C C . HIS A 1 90 ? -6.090 -11.216 6.591 1.00 96.12 90 HIS A C 1
ATOM 690 O O . HIS A 1 90 ? -6.721 -10.240 6.194 1.00 96.12 90 HIS A O 1
ATOM 696 N N . TYR A 1 91 ? -6.231 -12.421 6.035 1.00 94.31 91 TYR A N 1
ATOM 697 C CA . TYR A 1 91 ? -7.021 -12.657 4.822 1.00 94.31 91 TYR A CA 1
ATOM 698 C C . TYR A 1 91 ? -8.521 -12.409 5.024 1.00 94.31 91 TYR A C 1
ATOM 700 O O . TYR A 1 91 ? -9.110 -11.720 4.198 1.00 94.31 91 TYR A O 1
ATOM 708 N N . ASP A 1 92 ? -9.095 -12.844 6.148 1.00 95.81 92 ASP A N 1
ATOM 709 C CA . ASP A 1 92 ? -10.527 -12.648 6.435 1.00 95.81 92 ASP A CA 1
ATOM 710 C C . ASP A 1 92 ? -10.918 -11.197 6.737 1.00 95.81 92 ASP A C 1
ATOM 712 O O . ASP A 1 92 ? -12.041 -10.775 6.467 1.00 95.81 92 ASP A O 1
ATOM 716 N N . THR A 1 93 ? -10.004 -10.409 7.308 1.00 97.44 93 THR A N 1
ATOM 717 C CA . THR A 1 93 ? -10.331 -9.070 7.820 1.00 97.44 93 THR A CA 1
ATOM 718 C C . THR A 1 93 ? -9.859 -7.942 6.912 1.00 97.44 93 THR A C 1
ATOM 720 O O . THR A 1 93 ? -10.310 -6.812 7.072 1.00 97.44 93 THR A O 1
ATOM 723 N N . ARG A 1 94 ? -8.997 -8.212 5.926 1.00 96.75 94 ARG A N 1
ATOM 724 C CA . ARG A 1 94 ? -8.462 -7.187 5.015 1.00 96.75 94 ARG A CA 1
ATOM 725 C C . ARG A 1 94 ? -9.536 -6.505 4.180 1.00 96.75 94 ARG A C 1
ATOM 727 O O . ARG A 1 94 ? -9.593 -5.279 4.152 1.00 96.75 94 ARG A O 1
ATOM 734 N N . THR A 1 95 ? -10.372 -7.279 3.496 1.00 96.12 95 THR A N 1
ATOM 735 C CA . THR A 1 95 ? -11.448 -6.739 2.658 1.00 96.12 95 THR A CA 1
ATOM 736 C C . THR A 1 95 ? -12.431 -5.897 3.473 1.00 96.12 95 THR A C 1
ATOM 738 O O . THR A 1 95 ? -12.670 -4.750 3.094 1.00 96.12 95 THR A O 1
ATOM 741 N N . PRO A 1 96 ? -12.962 -6.362 4.623 1.00 97.75 96 PRO A N 1
ATOM 742 C CA . PRO A 1 96 ? -13.852 -5.522 5.414 1.00 97.75 96 PRO A CA 1
ATOM 743 C C . PRO A 1 96 ? -13.122 -4.327 6.065 1.00 97.75 96 PRO A C 1
ATOM 745 O O . PRO A 1 96 ? -13.719 -3.258 6.175 1.00 97.75 96 PRO A O 1
ATOM 748 N N . PHE A 1 97 ? -11.824 -4.432 6.389 1.00 98.12 97 PHE A N 1
ATOM 749 C CA . PHE A 1 97 ? -10.992 -3.295 6.818 1.00 98.12 97 PHE A CA 1
ATOM 750 C C . PHE A 1 97 ? -10.876 -2.207 5.738 1.00 98.12 97 PHE A C 1
ATOM 752 O O . PHE A 1 97 ? -10.980 -1.016 6.044 1.00 98.12 97 PHE A O 1
ATOM 759 N N . LEU A 1 98 ? -10.692 -2.612 4.476 1.00 96.75 98 LEU A N 1
ATOM 760 C CA . LEU A 1 98 ? -10.658 -1.714 3.320 1.00 96.75 98 LEU A CA 1
ATOM 761 C C . LEU A 1 98 ? -12.032 -1.074 3.075 1.00 96.75 98 LEU A C 1
ATOM 763 O O . LEU A 1 98 ? -12.126 0.146 2.966 1.00 96.75 98 LEU A O 1
ATOM 767 N N . ASN A 1 99 ? -13.102 -1.875 3.085 1.00 97.00 99 ASN A N 1
ATOM 768 C CA . ASN A 1 99 ? -14.480 -1.410 2.883 1.00 97.00 99 ASN A CA 1
ATOM 769 C C . ASN A 1 99 ? -14.947 -0.446 3.984 1.00 97.00 99 ASN A C 1
ATOM 771 O O . ASN A 1 99 ? -15.742 0.458 3.730 1.00 97.00 99 ASN A O 1
ATOM 775 N N . ALA A 1 100 ? -14.422 -0.591 5.202 1.00 97.94 100 ALA A N 1
ATOM 776 C CA . ALA A 1 100 ? -14.653 0.343 6.301 1.00 97.94 100 ALA A CA 1
ATOM 777 C C . ALA A 1 100 ? -13.864 1.661 6.164 1.00 97.94 100 ALA A C 1
ATOM 779 O O . ALA A 1 100 ? -13.966 2.523 7.033 1.00 97.94 100 ALA A O 1
ATOM 780 N N . HIS A 1 101 ? -13.072 1.831 5.098 1.00 97.94 101 HIS A N 1
ATOM 781 C CA . HIS A 1 101 ? -12.267 3.025 4.821 1.00 97.94 101 HIS A CA 1
ATOM 782 C C . HIS A 1 101 ? -11.298 3.402 5.960 1.00 97.94 101 HIS A C 1
ATOM 784 O O . HIS A 1 101 ? -10.852 4.547 6.062 1.00 97.94 101 HIS A O 1
ATOM 790 N N . ILE A 1 102 ? -10.905 2.432 6.796 1.00 98.44 102 ILE A N 1
ATOM 791 C CA . ILE A 1 102 ? -9.995 2.643 7.933 1.00 98.44 102 ILE A CA 1
ATOM 792 C C . ILE A 1 102 ? -8.656 3.287 7.523 1.00 98.44 102 ILE A C 1
ATOM 794 O O . ILE A 1 102 ? -8.194 4.167 8.253 1.00 98.44 102 ILE A O 1
ATOM 798 N N . PRO A 1 103 ? -8.032 2.956 6.369 1.00 98.06 103 PRO A N 1
ATOM 799 C CA . PRO A 1 103 ? -6.794 3.613 5.942 1.00 98.06 103 PRO A CA 1
ATOM 800 C C . PRO A 1 103 ? -6.859 5.146 5.896 1.00 98.06 103 PRO A C 1
ATOM 802 O O . PRO A 1 103 ? -5.844 5.797 6.145 1.00 98.06 103 PRO A O 1
ATOM 805 N N . LEU A 1 104 ? -8.033 5.733 5.626 1.00 98.31 104 LEU A N 1
ATOM 806 C CA . LEU A 1 104 ? -8.200 7.188 5.540 1.00 98.31 104 LEU A CA 1
ATOM 807 C C . LEU A 1 104 ? -7.936 7.891 6.876 1.00 98.31 104 LEU A C 1
ATOM 809 O O . LEU A 1 104 ? -7.415 9.006 6.892 1.00 98.31 104 LEU A O 1
ATOM 813 N N . TYR A 1 105 ? -8.192 7.218 8.001 1.00 98.56 105 TYR A N 1
ATOM 814 C CA . TYR A 1 105 ? -7.886 7.746 9.333 1.00 98.56 105 TYR A CA 1
ATOM 815 C C . TYR A 1 105 ? -6.376 7.917 9.570 1.00 98.56 105 TYR A C 1
ATOM 817 O O . TYR A 1 105 ? -5.968 8.642 10.479 1.00 98.56 105 TYR A O 1
ATOM 825 N N . LEU A 1 106 ? -5.530 7.276 8.759 1.00 98.56 106 LEU A N 1
ATOM 826 C CA . LEU A 1 106 ? -4.074 7.328 8.898 1.00 98.56 106 LEU A CA 1
ATOM 827 C C . LEU A 1 106 ? -3.446 8.468 8.091 1.00 98.56 106 LEU A C 1
ATOM 829 O O . LEU A 1 106 ? -2.303 8.853 8.337 1.00 98.56 106 LEU A O 1
ATOM 833 N N . TYR A 1 107 ? -4.173 9.038 7.131 1.00 98.38 107 TYR A N 1
ATOM 834 C CA . TYR A 1 107 ? -3.630 10.051 6.227 1.00 98.38 107 TYR A CA 1
ATOM 835 C C . TYR A 1 107 ? -3.234 11.349 6.936 1.00 98.38 107 TYR A C 1
ATOM 837 O O . TYR A 1 107 ? -2.168 11.877 6.608 1.00 98.38 107 TYR A O 1
ATOM 845 N N . PRO A 1 108 ? -3.964 11.834 7.964 1.00 98.25 108 PRO A N 1
ATOM 846 C CA . PRO A 1 108 ? -3.498 12.952 8.780 1.00 98.25 108 PRO A CA 1
ATOM 847 C C . PRO A 1 108 ? -2.111 12.717 9.393 1.00 98.25 108 PRO A C 1
ATOM 849 O O . PRO A 1 108 ? -1.300 13.640 9.430 1.00 98.25 108 PRO A O 1
ATOM 852 N N . PHE A 1 109 ? -1.789 11.483 9.803 1.00 98.38 109 PHE A N 1
ATOM 853 C CA . PHE A 1 109 ? -0.469 11.140 10.344 1.00 98.38 109 PHE A CA 1
ATOM 854 C C . PHE A 1 109 ? 0.615 11.200 9.271 1.00 98.38 109 PHE A C 1
ATOM 856 O O . PHE A 1 109 ? 1.654 11.833 9.480 1.00 98.38 109 PHE A O 1
ATOM 863 N N . LEU A 1 110 ? 0.349 10.619 8.097 1.00 97.94 110 LEU A N 1
ATOM 864 C CA . LEU A 1 110 ? 1.235 10.683 6.928 1.00 97.94 110 LEU A CA 1
ATOM 865 C C . LEU A 1 110 ? 1.412 12.117 6.401 1.00 97.94 110 LEU A C 1
ATOM 867 O O . LEU A 1 110 ? 2.396 12.408 5.719 1.00 97.94 110 LEU A O 1
ATOM 871 N N . ASN A 1 111 ? 0.480 13.018 6.733 1.00 96.19 111 ASN A N 1
ATOM 872 C CA . ASN A 1 111 ? 0.528 14.418 6.336 1.00 96.19 111 ASN A CA 1
ATOM 873 C C . ASN A 1 111 ? 1.446 15.301 7.189 1.00 96.19 111 ASN A C 1
ATOM 875 O O . ASN A 1 111 ? 1.781 16.418 6.795 1.00 96.19 111 ASN A O 1
ATOM 879 N N . THR A 1 112 ? 1.883 14.801 8.343 1.00 96.19 112 THR A N 1
ATOM 880 C CA . THR A 1 112 ? 2.751 15.548 9.255 1.00 96.19 112 THR A CA 1
ATOM 881 C C . THR A 1 112 ? 4.165 15.724 8.698 1.00 96.19 112 THR A C 1
ATOM 883 O O . THR A 1 112 ? 4.730 14.817 8.090 1.00 96.19 112 THR A O 1
ATOM 886 N N . VAL A 1 113 ? 4.775 16.883 8.966 1.00 94.25 113 VAL A N 1
ATOM 887 C CA . VAL A 1 113 ? 6.133 17.231 8.492 1.00 94.25 113 VAL A CA 1
ATOM 888 C C . VAL A 1 113 ? 7.162 17.386 9.615 1.00 94.25 113 VAL A C 1
ATOM 890 O O . VAL A 1 113 ? 8.355 17.516 9.353 1.00 94.25 113 VAL A O 1
ATOM 893 N N . SER A 1 114 ? 6.723 17.368 10.879 1.00 94.38 114 SER A N 1
ATOM 894 C CA . SER A 1 114 ? 7.620 17.496 12.033 1.00 94.38 114 SER A CA 1
ATOM 895 C C . SER A 1 114 ? 8.620 16.342 12.073 1.00 94.38 114 SER A C 1
ATOM 897 O O . SER A 1 114 ? 8.220 15.178 12.006 1.00 94.38 114 SER A O 1
ATOM 899 N N . LYS A 1 115 ? 9.910 16.664 12.215 1.00 93.75 115 LYS A N 1
ATOM 900 C CA . LYS A 1 115 ? 11.018 15.695 12.305 1.00 93.75 115 LYS A CA 1
ATOM 901 C C . LYS A 1 115 ? 11.246 15.163 13.724 1.00 93.75 115 LYS A C 1
ATOM 903 O O . LYS A 1 115 ? 12.171 14.388 13.951 1.00 93.75 115 LYS A O 1
ATOM 908 N N . ASN A 1 116 ? 10.423 15.572 14.691 1.00 94.94 116 ASN A N 1
ATOM 909 C CA . ASN A 1 116 ? 10.532 15.078 16.059 1.00 94.94 116 ASN A CA 1
ATOM 910 C C . ASN A 1 116 ? 10.299 13.561 16.088 1.00 94.94 116 ASN A C 1
ATOM 912 O O . ASN A 1 116 ? 9.410 13.043 15.409 1.00 94.94 116 ASN A O 1
ATOM 916 N N . ARG A 1 117 ? 11.056 12.851 16.932 1.00 96.31 117 ARG A N 1
ATOM 917 C CA . ARG A 1 117 ? 10.993 11.384 17.048 1.00 96.31 117 ARG A CA 1
ATOM 918 C C . ARG A 1 117 ? 9.567 10.817 17.209 1.00 96.31 117 ARG A C 1
ATOM 920 O O . ARG A 1 117 ? 9.277 9.839 16.524 1.00 96.31 117 ARG A O 1
ATOM 927 N N . PRO A 1 118 ? 8.658 11.407 18.019 1.00 97.81 118 PRO A N 1
ATOM 928 C CA . PRO A 1 118 ? 7.276 10.929 18.124 1.00 97.81 118 PRO A CA 1
ATOM 929 C C . PRO A 1 118 ? 6.505 10.968 16.796 1.00 97.81 118 PRO A C 1
ATOM 931 O O . PRO A 1 118 ? 5.700 10.080 16.535 1.00 97.81 118 PRO A O 1
ATOM 934 N N . PHE A 1 119 ? 6.762 11.964 15.944 1.00 97.81 119 PHE A N 1
ATOM 935 C CA . PHE A 1 119 ? 6.111 12.104 14.640 1.00 97.81 119 PHE A CA 1
ATOM 936 C C . PHE A 1 119 ? 6.699 11.156 13.588 1.00 97.81 119 PHE A C 1
ATOM 938 O O . PHE A 1 119 ? 5.946 10.552 12.829 1.00 97.81 119 PHE A O 1
ATOM 945 N N . GLU A 1 120 ? 8.025 10.983 13.558 1.00 96.88 120 GLU A N 1
ATOM 946 C CA . GLU A 1 120 ? 8.676 9.986 12.690 1.00 96.88 120 GLU A CA 1
ATOM 947 C C . GLU A 1 120 ? 8.176 8.570 12.999 1.00 96.88 120 GLU A C 1
ATOM 949 O O . GLU A 1 120 ? 7.821 7.825 12.087 1.00 96.88 120 GLU A O 1
ATOM 954 N N . TYR A 1 121 ? 8.084 8.218 14.285 1.00 97.75 121 TYR A N 1
ATOM 955 C CA . TYR A 1 121 ? 7.593 6.906 14.704 1.00 97.75 121 TYR A CA 1
ATOM 956 C C . TYR A 1 121 ? 6.119 6.688 14.335 1.00 97.75 121 TYR A C 1
ATOM 958 O O . TYR A 1 121 ? 5.760 5.630 13.813 1.00 97.75 121 TYR A O 1
ATOM 966 N N . LEU A 1 122 ? 5.283 7.717 14.512 1.00 98.50 122 LEU A N 1
ATOM 967 C CA . LEU A 1 122 ? 3.875 7.680 14.119 1.00 98.50 122 LEU A CA 1
ATOM 968 C C . LEU A 1 122 ? 3.710 7.470 12.606 1.00 98.50 122 LEU A C 1
ATOM 970 O O . LEU A 1 122 ? 2.926 6.617 12.183 1.00 98.50 122 LEU A O 1
ATOM 974 N N . ARG A 1 123 ? 4.476 8.199 11.780 1.00 98.38 123 ARG A N 1
ATOM 975 C CA . ARG A 1 123 ? 4.465 8.037 10.316 1.00 98.38 123 ARG A CA 1
ATOM 976 C C . ARG A 1 123 ? 4.920 6.647 9.892 1.00 98.38 123 ARG A C 1
ATOM 978 O O . ARG A 1 123 ? 4.240 6.022 9.083 1.00 98.38 123 ARG A O 1
ATOM 985 N N . LEU A 1 124 ? 6.027 6.154 10.447 1.00 98.44 124 LEU A N 1
ATOM 986 C CA . LEU A 1 124 ? 6.556 4.829 10.122 1.00 98.44 124 LEU A CA 1
ATOM 987 C C . LEU A 1 124 ? 5.540 3.725 10.439 1.00 98.44 124 LEU A C 1
ATOM 989 O O . LEU A 1 124 ? 5.296 2.856 9.605 1.00 98.44 124 LEU A O 1
ATOM 993 N N . THR A 1 125 ? 4.907 3.786 11.612 1.00 98.50 125 THR A N 1
ATOM 994 C CA . THR A 1 125 ? 3.911 2.787 12.024 1.00 98.50 125 THR A CA 1
ATOM 995 C C . THR A 1 125 ? 2.652 2.863 11.154 1.00 98.50 125 THR A C 1
ATOM 997 O O . THR A 1 125 ? 2.131 1.835 10.729 1.00 98.50 125 THR A O 1
ATOM 1000 N N . SER A 1 126 ? 2.217 4.074 10.789 1.00 98.75 126 SER A N 1
ATOM 1001 C CA . SER A 1 126 ? 1.091 4.288 9.865 1.00 98.75 126 SER A CA 1
ATOM 1002 C C . SER A 1 126 ? 1.378 3.734 8.464 1.00 98.75 126 SER A C 1
ATOM 1004 O O . SER A 1 126 ? 0.538 3.053 7.880 1.00 98.75 126 SER A O 1
ATOM 1006 N N . LEU A 1 127 ? 2.588 3.964 7.938 1.00 98.69 127 LEU A N 1
ATOM 1007 C CA . LEU A 1 127 ? 3.047 3.359 6.685 1.00 98.69 127 LEU A CA 1
ATOM 1008 C C . LEU A 1 127 ? 3.105 1.832 6.777 1.00 98.69 127 LEU A C 1
ATOM 1010 O O . LEU A 1 127 ? 2.849 1.169 5.779 1.00 98.69 127 LEU A O 1
ATOM 1014 N N . GLY A 1 128 ? 3.405 1.267 7.949 1.00 98.44 128 GLY A N 1
ATOM 1015 C CA . GLY A 1 128 ? 3.372 -0.177 8.187 1.00 98.44 128 GLY A CA 1
ATOM 1016 C C . GLY A 1 128 ? 1.996 -0.796 7.927 1.00 98.44 128 GLY A C 1
ATOM 1017 O O . GLY A 1 128 ? 1.916 -1.856 7.307 1.00 98.44 128 GLY A O 1
ATOM 1018 N N . VAL A 1 129 ? 0.915 -0.109 8.318 1.00 98.50 129 VAL A N 1
ATOM 1019 C CA . VAL A 1 129 ? -0.468 -0.541 8.039 1.00 98.50 129 VAL A CA 1
ATOM 1020 C C . VAL A 1 129 ? -0.747 -0.537 6.533 1.00 98.50 129 VAL A C 1
ATOM 1022 O O . VAL A 1 129 ? -1.202 -1.541 5.989 1.00 98.50 129 VAL A O 1
ATOM 1025 N N . ILE A 1 130 ? -0.413 0.555 5.834 1.00 98.56 130 ILE A N 1
ATOM 1026 C CA . ILE A 1 130 ? -0.597 0.650 4.373 1.00 98.56 130 ILE A CA 1
ATOM 1027 C C . ILE A 1 130 ? 0.278 -0.379 3.640 1.00 98.56 130 ILE A C 1
ATOM 1029 O O . ILE A 1 130 ? -0.177 -1.042 2.711 1.00 98.56 130 ILE A O 1
ATOM 1033 N N . GLY A 1 131 ? 1.517 -0.565 4.097 1.00 98.12 131 GLY A N 1
ATOM 1034 C CA . GLY A 1 131 ? 2.459 -1.557 3.588 1.00 98.12 131 GLY A CA 1
ATOM 1035 C C . GLY A 1 131 ? 1.949 -2.992 3.730 1.00 98.12 131 GLY A C 1
ATOM 1036 O O . GLY A 1 131 ? 2.177 -3.807 2.838 1.00 98.12 131 GLY A O 1
ATOM 1037 N N . ALA A 1 132 ? 1.233 -3.303 4.815 1.00 97.44 132 ALA A N 1
ATOM 1038 C CA . ALA A 1 132 ? 0.610 -4.609 5.011 1.00 97.44 132 ALA A CA 1
ATOM 1039 C C . ALA A 1 132 ? -0.516 -4.876 3.998 1.00 97.44 132 ALA A C 1
ATOM 1041 O O . ALA A 1 132 ? -0.582 -5.984 3.468 1.00 97.44 132 ALA A O 1
ATOM 1042 N N . LEU A 1 133 ? -1.335 -3.865 3.675 1.00 97.38 133 LEU A N 1
ATOM 1043 C CA . LEU A 1 133 ? -2.406 -3.983 2.676 1.00 97.38 133 LEU A CA 1
ATOM 1044 C C . LEU A 1 133 ? -1.856 -4.303 1.282 1.00 97.38 133 LEU A C 1
ATOM 1046 O O . LEU A 1 133 ? -2.304 -5.244 0.635 1.00 97.38 133 LEU A O 1
ATOM 1050 N N . VAL A 1 134 ? -0.846 -3.554 0.832 1.00 97.44 134 VAL A N 1
ATOM 1051 C CA . VAL A 1 134 ? -0.285 -3.707 -0.524 1.00 97.44 134 VAL A CA 1
ATOM 1052 C C . VAL A 1 134 ? 0.641 -4.916 -0.673 1.00 97.44 134 VAL A C 1
ATOM 1054 O O . VAL A 1 134 ? 1.106 -5.215 -1.771 1.00 97.44 134 VAL A O 1
ATOM 1057 N N . LYS A 1 135 ? 0.957 -5.629 0.416 1.00 95.38 135 LYS A N 1
ATOM 1058 C CA . LYS A 1 135 ? 1.889 -6.765 0.380 1.00 95.38 135 LYS A CA 1
ATOM 1059 C C . LYS A 1 135 ? 1.368 -7.929 -0.469 1.00 95.38 135 LYS A C 1
ATOM 1061 O O . LYS A 1 135 ? 2.191 -8.653 -1.027 1.00 95.38 135 LYS A O 1
ATOM 1066 N N . ILE A 1 136 ? 0.047 -8.086 -0.547 1.00 90.56 136 ILE A N 1
ATOM 1067 C CA . ILE A 1 136 ? -0.646 -9.273 -1.078 1.00 90.56 136 ILE A CA 1
ATOM 1068 C C . ILE A 1 136 ? -1.012 -9.123 -2.563 1.00 90.56 136 ILE A C 1
ATOM 1070 O O . ILE A 1 136 ? -1.557 -10.046 -3.151 1.00 90.56 136 ILE A O 1
ATOM 1074 N N . ASP A 1 137 ? -0.616 -8.008 -3.188 1.00 92.12 137 ASP A N 1
ATOM 1075 C CA . ASP A 1 137 ? -0.803 -7.759 -4.624 1.00 92.12 137 ASP A CA 1
ATOM 1076 C C . ASP A 1 137 ? -2.283 -7.826 -5.056 1.00 92.12 137 ASP A C 1
ATOM 1078 O O . ASP A 1 137 ? -2.608 -8.295 -6.142 1.00 92.12 137 ASP A O 1
ATOM 1082 N N . ASP A 1 138 ? -3.179 -7.348 -4.184 1.00 93.56 138 ASP A N 1
ATOM 1083 C CA . ASP A 1 138 ? -4.623 -7.269 -4.417 1.00 93.56 138 ASP A CA 1
ATOM 1084 C C . ASP A 1 138 ? -4.979 -6.006 -5.239 1.00 93.56 138 ASP A C 1
ATOM 1086 O O . ASP A 1 138 ? -4.756 -4.886 -4.754 1.00 93.56 138 ASP A O 1
ATOM 1090 N N . PRO A 1 139 ? -5.532 -6.144 -6.461 1.00 94.94 139 PRO A N 1
ATOM 1091 C CA . PRO A 1 139 ? -5.897 -5.009 -7.309 1.00 94.94 139 PRO A CA 1
ATOM 1092 C C . PRO A 1 139 ? -6.932 -4.066 -6.681 1.00 94.94 139 PRO A C 1
ATOM 1094 O O . PRO A 1 139 ? -6.876 -2.859 -6.932 1.00 94.94 139 PRO A O 1
ATOM 1097 N N . ASP A 1 140 ? -7.841 -4.569 -5.839 1.00 94.94 140 ASP A N 1
ATOM 1098 C CA . ASP A 1 140 ? -8.875 -3.743 -5.201 1.00 94.94 140 ASP A CA 1
ATOM 1099 C C . ASP A 1 140 ? -8.260 -2.787 -4.172 1.00 94.94 140 ASP A C 1
ATOM 1101 O O . ASP A 1 140 ? -8.653 -1.620 -4.073 1.00 94.94 140 ASP A O 1
ATOM 1105 N N . VAL A 1 141 ? -7.217 -3.242 -3.468 1.00 96.88 141 VAL A N 1
ATOM 1106 C CA . VAL A 1 141 ? -6.415 -2.393 -2.576 1.00 96.88 141 VAL A CA 1
ATOM 1107 C C . VAL A 1 141 ? -5.722 -1.289 -3.371 1.00 96.88 141 VAL A C 1
ATOM 1109 O O . VAL A 1 141 ? -5.730 -0.132 -2.946 1.00 96.88 141 VAL A O 1
ATOM 1112 N N . ILE A 1 142 ? -5.125 -1.616 -4.523 1.00 97.69 142 ILE A N 1
ATOM 1113 C CA . ILE A 1 142 ? -4.463 -0.613 -5.367 1.00 97.69 142 ILE A CA 1
ATOM 1114 C C . ILE A 1 142 ? -5.477 0.406 -5.891 1.00 97.69 142 ILE A C 1
ATOM 1116 O O . ILE A 1 142 ? -5.235 1.607 -5.777 1.00 97.69 142 ILE A O 1
ATOM 1120 N N . ASN A 1 143 ? -6.629 -0.043 -6.393 1.00 96.62 143 ASN A N 1
ATOM 1121 C CA . ASN A 1 143 ? -7.695 0.837 -6.870 1.00 96.62 143 ASN A CA 1
ATOM 1122 C C . ASN A 1 143 ? -8.172 1.803 -5.773 1.00 96.62 143 ASN A C 1
ATOM 1124 O O . ASN A 1 143 ? -8.222 3.012 -6.000 1.00 96.62 143 ASN A O 1
ATOM 1128 N N . PHE A 1 144 ? -8.436 1.293 -4.565 1.00 97.44 144 PHE A N 1
ATOM 1129 C CA . PHE A 1 144 ? -8.785 2.120 -3.409 1.00 97.44 144 PHE A CA 1
ATOM 1130 C C . PHE A 1 144 ? -7.720 3.194 -3.142 1.00 97.44 144 PHE A C 1
ATOM 1132 O O . PHE A 1 144 ? -8.033 4.379 -3.067 1.00 97.44 144 PHE A O 1
ATOM 1139 N N . LEU A 1 145 ? -6.446 2.7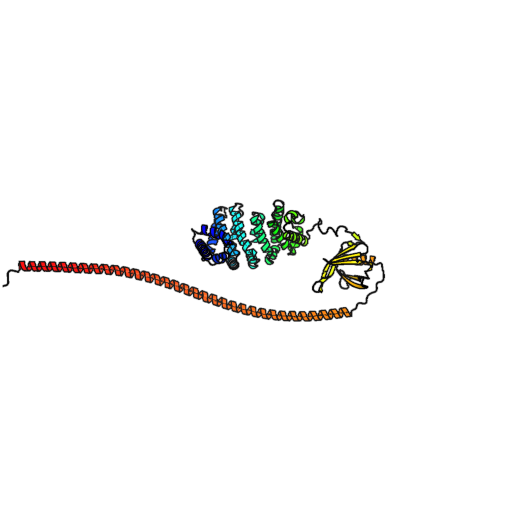99 -3.059 1.00 97.62 145 LEU A N 1
ATOM 1140 C CA . LEU A 1 145 ? -5.338 3.705 -2.749 1.00 97.62 145 LEU A CA 1
ATOM 1141 C C . LEU A 1 145 ? -5.118 4.795 -3.811 1.00 97.62 145 LEU A C 1
ATOM 1143 O O . LEU A 1 145 ? -4.701 5.911 -3.482 1.00 97.62 145 LEU A O 1
ATOM 1147 N N . LEU A 1 146 ? -5.379 4.484 -5.084 1.00 96.38 146 LEU A N 1
ATOM 1148 C CA . LEU A 1 146 ? -5.308 5.454 -6.177 1.00 96.38 146 LEU A CA 1
ATOM 1149 C C . LEU A 1 146 ? -6.431 6.493 -6.089 1.00 96.38 146 LEU A C 1
ATOM 1151 O O . LEU A 1 146 ? -6.175 7.673 -6.326 1.00 96.38 146 LEU A O 1
ATOM 1155 N N . GLN A 1 147 ? -7.646 6.077 -5.720 1.00 96.25 147 GLN A N 1
ATOM 1156 C CA . GLN A 1 147 ? -8.800 6.974 -5.566 1.00 96.25 147 GLN A CA 1
ATOM 1157 C C . GLN A 1 147 ? -8.661 7.930 -4.376 1.00 96.25 147 GLN A C 1
ATOM 1159 O O . GLN A 1 147 ? -9.285 8.988 -4.362 1.00 96.25 147 GLN A O 1
ATOM 1164 N N . THR A 1 148 ? -7.832 7.582 -3.392 1.00 96.19 148 THR A N 1
ATOM 1165 C CA . THR A 1 148 ? -7.681 8.332 -2.140 1.00 96.19 148 THR A CA 1
ATOM 1166 C C . THR A 1 148 ? -6.389 9.157 -2.070 1.00 96.19 148 THR A C 1
ATOM 1168 O O . THR A 1 148 ? -6.073 9.715 -1.028 1.00 96.19 148 THR A O 1
ATOM 1171 N N . GLU A 1 149 ? -5.636 9.280 -3.166 1.00 93.94 149 GLU A N 1
ATOM 1172 C CA . GLU A 1 149 ? -4.421 10.110 -3.249 1.00 93.94 149 GLU A CA 1
ATOM 1173 C C . GLU A 1 149 ? -3.269 9.690 -2.303 1.00 93.94 149 GLU A C 1
ATOM 1175 O O . GLU A 1 149 ? -2.555 10.531 -1.747 1.00 93.94 149 GLU A O 1
ATOM 1180 N N . ILE A 1 150 ? -2.993 8.384 -2.157 1.00 97.50 150 ILE A N 1
ATOM 1181 C CA . ILE A 1 150 ? -1.838 7.931 -1.349 1.00 97.50 150 ILE A CA 1
ATOM 1182 C C . ILE A 1 150 ? -0.479 8.363 -1.933 1.00 97.50 150 ILE A C 1
ATOM 1184 O O . ILE A 1 150 ? 0.484 8.576 -1.194 1.00 97.50 150 ILE A O 1
ATOM 1188 N N . ILE A 1 151 ? -0.378 8.485 -3.264 1.00 97.62 151 ILE A N 1
ATOM 1189 C CA . ILE A 1 151 ? 0.896 8.708 -3.968 1.00 97.62 151 ILE A CA 1
ATOM 1190 C C . ILE A 1 151 ? 1.564 10.023 -3.524 1.00 97.62 151 ILE A C 1
ATOM 1192 O O . ILE A 1 151 ? 2.722 9.960 -3.108 1.00 97.62 151 ILE A O 1
ATOM 1196 N N . PRO A 1 152 ? 0.888 11.192 -3.531 1.00 97.62 152 PRO A N 1
ATOM 1197 C CA . PRO A 1 152 ? 1.458 12.432 -2.998 1.00 97.62 152 PRO A CA 1
ATOM 1198 C C . PRO A 1 152 ? 1.991 12.313 -1.563 1.00 97.62 152 PRO A C 1
ATOM 1200 O O . PRO A 1 152 ? 3.071 12.826 -1.259 1.00 97.62 152 PRO A O 1
ATOM 1203 N N . LEU A 1 153 ? 1.275 11.598 -0.683 1.00 97.94 153 LEU A N 1
ATOM 1204 C CA . LEU A 1 153 ? 1.702 11.380 0.702 1.00 97.94 153 LEU A CA 1
ATOM 1205 C C . LEU A 1 153 ? 3.001 10.564 0.758 1.00 97.94 153 LEU A C 1
ATOM 1207 O O . LEU A 1 153 ? 3.946 10.958 1.447 1.00 97.94 153 LEU A O 1
ATOM 1211 N N . CYS A 1 154 ? 3.075 9.466 -0.002 1.00 98.50 154 CYS A N 1
ATOM 1212 C CA . CYS A 1 154 ? 4.278 8.644 -0.104 1.00 98.50 154 CYS A CA 1
ATOM 1213 C C . CYS A 1 154 ? 5.459 9.420 -0.694 1.00 98.50 154 CYS A C 1
ATOM 1215 O O . CYS A 1 154 ? 6.550 9.349 -0.135 1.00 98.50 154 CYS A O 1
ATOM 1217 N N . LEU A 1 155 ? 5.256 10.197 -1.764 1.00 98.12 155 LEU A N 1
ATOM 1218 C CA . LEU A 1 155 ? 6.320 10.972 -2.410 1.00 98.12 155 LEU A CA 1
ATOM 1219 C C . LEU A 1 155 ? 6.951 11.999 -1.463 1.00 98.12 155 LEU A C 1
ATOM 1221 O O . LEU A 1 155 ? 8.176 12.107 -1.404 1.00 98.12 155 LEU A O 1
ATOM 1225 N N . ARG A 1 156 ? 6.148 12.690 -0.647 1.00 97.25 156 ARG A N 1
ATOM 1226 C CA . ARG A 1 156 ? 6.684 13.612 0.366 1.00 97.25 156 ARG A CA 1
ATOM 1227 C C . ARG A 1 156 ? 7.526 12.888 1.422 1.00 97.25 156 ARG A C 1
ATOM 1229 O O . ARG A 1 156 ? 8.575 13.393 1.824 1.00 97.25 156 ARG A O 1
ATOM 1236 N N . ILE A 1 157 ? 7.091 11.711 1.880 1.00 98.00 157 ILE A N 1
ATOM 1237 C CA . ILE A 1 157 ? 7.853 10.925 2.865 1.00 98.00 157 ILE A CA 1
ATOM 1238 C C . ILE A 1 157 ? 9.135 10.356 2.238 1.00 98.00 157 ILE A C 1
ATOM 1240 O O . ILE A 1 157 ? 10.187 10.378 2.873 1.00 98.00 157 ILE A O 1
ATOM 1244 N N . MET A 1 158 ? 9.072 9.904 0.985 1.00 98.25 158 MET A N 1
ATOM 1245 C CA . MET A 1 158 ? 10.228 9.465 0.198 1.00 98.25 158 MET A CA 1
ATOM 1246 C C . MET A 1 158 ? 11.285 10.568 0.055 1.00 98.25 158 MET A C 1
ATOM 1248 O O . MET A 1 158 ? 12.482 10.293 0.137 1.00 98.25 158 MET A O 1
ATOM 1252 N N . GLU A 1 159 ? 10.863 11.823 -0.094 1.00 95.94 159 GLU A N 1
ATOM 1253 C CA . GLU A 1 159 ? 11.770 12.965 -0.191 1.00 95.94 159 GLU A CA 1
ATOM 1254 C C . GLU A 1 159 ? 12.402 13.328 1.167 1.00 95.94 159 GLU A C 1
ATOM 1256 O O . GLU A 1 159 ? 13.631 13.408 1.278 1.00 95.94 159 GLU A O 1
ATOM 1261 N N . ALA A 1 160 ? 11.593 13.484 2.223 1.00 94.19 160 ALA A N 1
ATOM 1262 C CA . ALA A 1 160 ? 12.016 14.158 3.459 1.00 94.19 160 ALA A CA 1
ATOM 1263 C C . ALA A 1 160 ? 12.008 13.310 4.752 1.00 94.19 160 ALA A C 1
ATOM 1265 O O . ALA A 1 160 ? 12.431 13.816 5.793 1.00 94.19 160 ALA A O 1
ATOM 1266 N N . GLY A 1 161 ? 11.534 12.060 4.720 1.00 95.31 161 GLY A N 1
ATOM 1267 C CA . GLY A 1 161 ? 11.411 11.200 5.907 1.00 95.31 161 GLY A CA 1
ATOM 1268 C C . GLY A 1 161 ? 12.716 10.541 6.375 1.00 95.31 161 GLY A C 1
ATOM 1269 O O . GLY A 1 161 ? 13.757 10.638 5.724 1.00 95.31 161 GLY A O 1
ATOM 1270 N N . SER A 1 162 ? 12.657 9.822 7.499 1.00 95.50 162 SER A N 1
ATOM 1271 C CA . SER A 1 162 ? 13.729 8.908 7.934 1.00 95.50 162 SER A CA 1
ATOM 1272 C C . SER A 1 162 ? 13.994 7.786 6.921 1.00 95.50 162 SER A C 1
ATOM 1274 O O . SER A 1 162 ? 13.109 7.418 6.152 1.00 95.50 162 SER A O 1
ATOM 1276 N N . GLU A 1 163 ? 15.190 7.186 6.941 1.00 95.06 163 GLU A N 1
ATOM 1277 C CA . GLU A 1 163 ? 15.565 6.089 6.027 1.00 95.06 163 GLU A CA 1
ATOM 1278 C C . GLU A 1 163 ? 14.548 4.932 6.032 1.00 95.06 163 GLU A C 1
ATOM 1280 O O . GLU A 1 163 ? 14.128 4.454 4.974 1.00 95.06 163 GLU A O 1
ATOM 1285 N N . LEU A 1 164 ? 14.088 4.521 7.218 1.00 96.50 164 LEU A N 1
ATOM 1286 C CA . LEU A 1 164 ? 13.067 3.480 7.358 1.00 96.50 164 LEU A CA 1
ATOM 1287 C C . LEU A 1 164 ? 11.741 3.903 6.714 1.00 96.50 164 LEU A C 1
ATOM 1289 O O . LEU A 1 164 ? 11.166 3.140 5.939 1.00 96.50 164 LEU A O 1
ATOM 1293 N N . SER A 1 165 ? 11.288 5.134 6.963 1.00 97.88 165 SER A N 1
ATOM 1294 C CA . SER A 1 165 ? 10.050 5.658 6.372 1.00 97.88 165 SER A CA 1
ATOM 1295 C C . SER A 1 165 ? 10.154 5.788 4.853 1.00 97.88 165 SER A C 1
ATOM 1297 O O . SER A 1 165 ? 9.217 5.425 4.145 1.00 97.88 165 SER A O 1
ATOM 1299 N N . LYS A 1 166 ? 11.311 6.227 4.337 1.00 98.38 166 LYS A N 1
ATOM 1300 C CA . LYS A 1 166 ? 11.607 6.258 2.898 1.00 98.38 166 LYS A CA 1
ATOM 1301 C C . LYS A 1 166 ? 11.513 4.863 2.293 1.00 98.38 166 LYS A C 1
ATOM 1303 O O . LYS A 1 166 ? 10.884 4.697 1.252 1.00 98.38 166 LYS A O 1
ATOM 1308 N N . THR A 1 167 ? 12.078 3.859 2.962 1.00 98.38 167 THR A N 1
ATOM 1309 C CA . THR A 1 167 ? 12.056 2.461 2.508 1.00 98.38 167 THR A CA 1
ATOM 1310 C C . THR A 1 167 ? 10.628 1.934 2.397 1.00 98.38 167 THR A C 1
ATOM 1312 O O . THR A 1 167 ? 10.245 1.443 1.337 1.00 98.38 167 THR A O 1
ATOM 1315 N N . VAL A 1 168 ? 9.806 2.103 3.439 1.00 98.50 168 VAL A N 1
ATOM 1316 C CA . VAL A 1 168 ? 8.410 1.631 3.423 1.00 98.50 168 VAL A CA 1
ATOM 1317 C C . VAL A 1 168 ? 7.553 2.421 2.425 1.00 98.50 168 VAL A C 1
ATOM 1319 O O . VAL A 1 168 ? 6.781 1.823 1.680 1.00 98.50 168 VAL A O 1
ATOM 1322 N N . ALA A 1 169 ? 7.714 3.745 2.337 1.00 98.69 169 ALA A N 1
ATOM 1323 C CA . ALA A 1 169 ? 6.984 4.559 1.364 1.00 98.69 169 ALA A CA 1
ATOM 1324 C C . ALA A 1 169 ? 7.345 4.188 -0.086 1.00 98.69 169 ALA A C 1
ATOM 1326 O O . ALA A 1 169 ? 6.458 4.062 -0.929 1.00 98.69 169 ALA A O 1
ATOM 1327 N N . THR A 1 170 ? 8.627 3.926 -0.364 1.00 98.69 170 THR A N 1
ATOM 1328 C CA . THR A 1 170 ? 9.076 3.473 -1.691 1.00 98.69 170 THR A CA 1
ATOM 1329 C C . THR A 1 170 ? 8.550 2.075 -1.994 1.00 98.69 170 THR A C 1
ATOM 1331 O O . THR A 1 170 ? 8.141 1.820 -3.120 1.00 98.69 170 THR A O 1
ATOM 1334 N N . PHE A 1 171 ? 8.493 1.182 -1.002 1.00 98.62 171 PHE A N 1
ATOM 1335 C CA . PHE A 1 171 ? 7.871 -0.134 -1.152 1.00 98.62 171 PHE A CA 1
ATOM 1336 C C . PHE A 1 171 ? 6.381 -0.039 -1.522 1.00 98.62 171 PHE A C 1
ATOM 1338 O O . PHE A 1 171 ? 5.937 -0.760 -2.414 1.00 98.62 171 PHE A O 1
ATOM 1345 N N . ILE A 1 172 ? 5.621 0.872 -0.904 1.00 98.69 172 ILE A N 1
ATOM 1346 C CA . ILE A 1 172 ? 4.207 1.098 -1.251 1.00 98.69 172 ILE A CA 1
ATOM 1347 C C . ILE A 1 172 ? 4.077 1.604 -2.692 1.00 98.69 172 ILE A C 1
ATOM 1349 O O . ILE A 1 172 ? 3.313 1.040 -3.471 1.00 98.69 172 ILE A O 1
ATOM 1353 N N . VAL A 1 173 ? 4.867 2.613 -3.081 1.00 98.62 173 VAL A N 1
ATOM 1354 C CA . VAL A 1 173 ? 4.873 3.130 -4.463 1.00 98.62 173 VAL A CA 1
ATOM 1355 C C . VAL A 1 173 ? 5.306 2.055 -5.459 1.00 98.62 173 VAL A C 1
ATOM 1357 O O . VAL A 1 173 ? 4.726 1.954 -6.537 1.00 98.62 173 VAL A O 1
ATOM 1360 N N . GLN A 1 174 ? 6.271 1.207 -5.098 1.00 98.50 174 GLN A N 1
ATOM 1361 C CA . GLN A 1 174 ? 6.666 0.062 -5.911 1.00 98.50 174 GLN A CA 1
ATOM 1362 C C . GLN A 1 174 ? 5.484 -0.883 -6.126 1.00 98.50 174 GLN A C 1
ATOM 1364 O O . GLN A 1 174 ? 5.237 -1.267 -7.262 1.00 98.50 174 GLN A O 1
ATOM 1369 N N . LYS A 1 175 ? 4.759 -1.264 -5.068 1.00 98.50 175 LYS A N 1
ATOM 1370 C CA . LYS A 1 175 ? 3.596 -2.156 -5.178 1.00 98.50 175 LYS A CA 1
ATOM 1371 C C . LYS A 1 175 ? 2.499 -1.562 -6.063 1.00 98.50 175 LYS A C 1
ATOM 1373 O O . LYS A 1 175 ? 1.983 -2.269 -6.917 1.00 98.50 175 LYS A O 1
ATOM 1378 N N . ILE A 1 176 ? 2.242 -0.258 -5.952 1.00 98.50 176 ILE A N 1
ATOM 1379 C CA . ILE A 1 176 ? 1.332 0.455 -6.862 1.00 98.50 176 ILE A CA 1
ATOM 1380 C C . ILE A 1 176 ? 1.834 0.388 -8.311 1.00 98.50 176 ILE A C 1
ATOM 1382 O O . ILE A 1 176 ? 1.061 0.083 -9.206 1.00 98.50 176 ILE A O 1
ATOM 1386 N N . LEU A 1 177 ? 3.122 0.632 -8.563 1.00 98.25 177 LEU A N 1
ATOM 1387 C CA . LEU A 1 177 ? 3.690 0.558 -9.915 1.00 98.25 177 LEU A CA 1
ATOM 1388 C C . LEU A 1 177 ? 3.647 -0.855 -10.511 1.00 98.25 177 LEU A C 1
ATOM 1390 O O . LEU A 1 177 ? 3.583 -0.998 -11.730 1.00 98.25 177 LEU A O 1
ATOM 1394 N N . LEU A 1 178 ? 3.755 -1.899 -9.686 1.00 97.75 178 LEU A N 1
ATOM 1395 C CA . LEU A 1 178 ? 3.701 -3.284 -10.156 1.00 97.75 178 LEU A CA 1
ATOM 1396 C C . LEU A 1 178 ? 2.338 -3.635 -10.751 1.00 97.75 178 LEU A C 1
ATOM 1398 O O . LEU A 1 178 ? 2.297 -4.378 -11.728 1.00 97.75 178 LEU A O 1
ATOM 1402 N N . ASP A 1 179 ? 1.268 -3.059 -10.215 1.00 97.94 179 ASP A N 1
ATOM 1403 C CA . ASP A 1 179 ? -0.076 -3.180 -10.762 1.00 97.94 179 ASP A CA 1
ATOM 1404 C C . ASP A 1 179 ? -0.241 -2.381 -12.073 1.00 97.94 179 ASP A C 1
ATOM 1406 O O . ASP A 1 179 ? 0.325 -1.298 -12.252 1.00 97.94 179 ASP A O 1
ATOM 1410 N N . GLU A 1 180 ? -1.008 -2.921 -13.022 1.00 96.12 180 GLU A N 1
ATOM 1411 C CA . GLU A 1 180 ? -1.224 -2.296 -14.337 1.00 96.12 180 GLU A CA 1
ATOM 1412 C C . GLU A 1 180 ? -2.030 -0.989 -14.244 1.00 96.12 180 GLU A C 1
ATOM 1414 O O . GLU A 1 180 ? -1.727 -0.024 -14.959 1.00 96.12 180 GLU A O 1
ATOM 1419 N N . MET A 1 181 ? -3.022 -0.908 -13.345 1.00 96.06 181 MET A N 1
ATOM 1420 C CA . MET A 1 181 ? -3.784 0.327 -13.131 1.00 96.06 181 MET A CA 1
ATOM 1421 C C . MET A 1 181 ? -2.899 1.392 -12.491 1.00 96.06 181 MET A C 1
ATOM 1423 O O . MET A 1 181 ? -2.925 2.547 -12.917 1.00 96.06 181 MET A O 1
ATOM 1427 N N . GLY A 1 182 ? -2.073 1.008 -11.516 1.00 97.62 182 GLY A N 1
ATOM 1428 C CA . GLY A 1 182 ? -1.132 1.923 -10.872 1.00 97.62 182 GLY A CA 1
ATOM 1429 C C . GLY A 1 182 ? -0.052 2.455 -11.818 1.00 97.62 182 GLY A C 1
ATOM 1430 O O . GLY A 1 182 ? 0.185 3.669 -11.848 1.00 97.62 182 GLY A O 1
ATOM 1431 N N . LEU A 1 183 ? 0.547 1.600 -12.657 1.00 97.50 183 LEU A N 1
ATOM 1432 C CA . LEU A 1 183 ? 1.483 2.040 -13.701 1.00 97.50 183 LEU A CA 1
ATOM 1433 C C . LEU A 1 183 ? 0.806 3.006 -14.680 1.00 97.50 183 LEU A C 1
ATOM 1435 O O . LEU A 1 183 ? 1.338 4.083 -14.963 1.00 97.50 183 LEU A O 1
ATOM 1439 N N . THR A 1 184 ? -0.384 2.649 -15.166 1.00 96.25 184 THR A N 1
ATOM 1440 C CA . THR A 1 184 ? -1.150 3.488 -16.095 1.00 96.25 184 THR A CA 1
ATOM 1441 C C . THR A 1 184 ? -1.506 4.831 -15.466 1.00 96.25 184 THR A C 1
ATOM 1443 O O . THR A 1 184 ? -1.364 5.859 -16.123 1.00 96.25 184 THR A O 1
ATOM 1446 N N . TYR A 1 185 ? -1.904 4.851 -14.191 1.00 97.06 185 TYR A N 1
ATOM 1447 C CA . TYR A 1 185 ? -2.243 6.066 -13.452 1.00 97.06 185 TYR A CA 1
ATOM 1448 C C . TYR A 1 185 ? -1.055 7.028 -13.332 1.00 97.06 185 TYR A C 1
ATOM 1450 O O . TYR A 1 185 ? -1.214 8.231 -13.572 1.00 97.06 185 TYR A O 1
ATOM 1458 N N . ILE A 1 186 ? 0.125 6.510 -12.969 1.00 97.38 186 ILE A N 1
ATOM 1459 C CA . ILE A 1 186 ? 1.350 7.306 -12.795 1.00 97.38 186 ILE A CA 1
ATOM 1460 C C . ILE A 1 186 ? 1.862 7.820 -14.145 1.00 97.38 186 ILE A C 1
ATOM 1462 O O . ILE A 1 186 ? 2.259 8.978 -14.247 1.00 97.38 186 ILE A O 1
ATOM 1466 N N . CYS A 1 187 ? 1.811 6.995 -15.192 1.00 95.44 187 CYS A N 1
ATOM 1467 C CA . CYS A 1 187 ? 2.249 7.365 -16.540 1.00 95.44 187 CYS A CA 1
ATOM 1468 C C . CYS A 1 187 ? 1.161 8.064 -17.377 1.00 95.44 187 CYS A C 1
ATOM 1470 O O . CYS A 1 187 ? 1.382 8.327 -18.562 1.00 95.44 187 CYS A O 1
ATOM 1472 N N . HIS A 1 188 ? -0.009 8.354 -16.794 1.00 93.44 188 HIS A N 1
ATOM 1473 C CA . HIS A 1 188 ? -1.136 8.942 -17.518 1.00 93.44 188 HIS A CA 1
ATOM 1474 C C . HIS A 1 188 ? -0.821 10.354 -18.013 1.00 93.44 188 HIS A C 1
ATOM 1476 O O . HIS A 1 188 ? -1.083 10.678 -19.173 1.00 93.44 188 HIS A O 1
ATOM 1482 N N . THR A 1 189 ? -0.229 11.174 -17.139 1.00 92.94 189 THR A N 1
ATOM 1483 C CA . THR A 1 189 ? 0.170 12.548 -17.451 1.00 92.94 189 THR A CA 1
ATOM 1484 C C . THR A 1 189 ? 1.658 12.764 -17.172 1.00 92.94 189 THR A C 1
ATOM 1486 O O . THR A 1 189 ? 2.216 12.117 -16.274 1.00 92.94 189 THR A O 1
ATOM 1489 N N . PRO A 1 190 ? 2.323 13.673 -17.909 1.00 90.56 190 PRO A N 1
ATOM 1490 C CA . PRO A 1 190 ? 3.718 14.015 -17.655 1.00 90.56 190 PRO A CA 1
ATOM 1491 C C . PRO A 1 190 ? 3.952 14.492 -16.220 1.00 90.56 190 PRO A C 1
ATOM 1493 O O . PRO A 1 190 ? 4.947 14.116 -15.611 1.00 90.56 190 PRO A O 1
ATOM 1496 N N . GLU A 1 191 ? 3.030 15.265 -15.645 1.00 92.88 191 GLU A N 1
ATOM 1497 C CA . GLU A 1 191 ? 3.158 15.829 -14.297 1.00 92.88 191 GLU A CA 1
ATOM 1498 C C . GLU A 1 191 ? 3.267 14.727 -13.239 1.00 92.88 191 GLU A C 1
ATOM 1500 O O . GLU A 1 191 ? 4.142 14.780 -12.376 1.00 92.88 191 GLU A O 1
ATOM 1505 N N . ARG A 1 192 ? 2.424 13.688 -13.333 1.00 95.31 192 ARG A N 1
ATOM 1506 C CA . ARG A 1 192 ? 2.464 12.541 -12.414 1.00 95.31 192 ARG A CA 1
ATOM 1507 C C . ARG A 1 192 ? 3.756 11.744 -12.565 1.00 95.31 192 ARG A C 1
ATOM 1509 O O . ARG A 1 192 ? 4.389 11.414 -11.561 1.00 95.31 192 ARG A O 1
ATOM 1516 N N . PHE A 1 193 ? 4.175 11.485 -13.803 1.00 95.62 193 PHE A N 1
ATOM 1517 C CA . PHE A 1 193 ? 5.429 10.791 -14.084 1.00 95.62 193 PHE A CA 1
ATOM 1518 C C . PHE A 1 193 ? 6.640 11.562 -13.536 1.00 95.62 193 PHE A C 1
ATOM 1520 O O . PHE A 1 193 ? 7.455 10.993 -12.808 1.00 95.62 193 PHE A O 1
ATOM 1527 N N . TYR A 1 194 ? 6.745 12.863 -13.826 1.00 94.12 194 TYR A N 1
ATOM 1528 C CA . TYR A 1 194 ? 7.862 13.692 -13.374 1.00 94.12 194 TYR A CA 1
ATOM 1529 C C . TYR A 1 194 ? 7.855 13.926 -11.862 1.00 94.12 194 TYR A C 1
ATOM 1531 O O . TYR A 1 194 ? 8.936 14.018 -11.278 1.00 94.12 194 TYR A O 1
ATOM 1539 N N . ALA A 1 195 ? 6.691 13.957 -11.205 1.00 95.88 195 ALA A N 1
ATOM 1540 C CA . ALA A 1 195 ? 6.616 14.002 -9.745 1.00 95.88 195 ALA A CA 1
ATOM 1541 C C . ALA A 1 195 ? 7.297 12.775 -9.113 1.00 95.88 195 ALA A C 1
ATOM 1543 O O . ALA A 1 195 ? 8.146 12.923 -8.233 1.00 95.88 195 ALA A O 1
ATOM 1544 N N . VAL A 1 196 ? 6.999 11.568 -9.611 1.00 97.69 196 VAL A N 1
ATOM 1545 C CA . VAL A 1 196 ? 7.644 10.328 -9.144 1.00 97.69 196 VAL A CA 1
ATOM 1546 C C . VAL A 1 196 ? 9.126 10.301 -9.531 1.00 97.69 196 VAL A C 1
ATOM 1548 O O . VAL A 1 196 ? 9.984 10.062 -8.680 1.00 97.69 196 VAL A O 1
ATOM 1551 N N . GLY A 1 197 ? 9.449 10.589 -10.795 1.00 95.81 197 GLY A N 1
ATOM 1552 C CA . GLY A 1 197 ? 10.819 10.544 -11.314 1.00 95.81 197 GLY A CA 1
ATOM 1553 C C . GLY A 1 197 ? 11.772 11.513 -10.608 1.00 95.81 197 GLY A C 1
ATOM 1554 O O . GLY A 1 197 ? 12.897 11.143 -10.278 1.00 95.81 197 GLY A O 1
ATOM 1555 N N . THR A 1 198 ? 11.314 12.727 -10.296 1.00 96.25 198 THR A N 1
ATOM 1556 C CA . THR A 1 198 ? 12.125 13.734 -9.591 1.00 96.25 198 THR A CA 1
ATOM 1557 C C . THR A 1 198 ? 12.464 13.286 -8.172 1.00 96.25 198 THR A C 1
ATOM 1559 O O . THR A 1 198 ? 13.613 13.416 -7.746 1.00 96.25 198 THR A O 1
ATOM 1562 N N . VAL A 1 199 ? 11.495 12.728 -7.438 1.00 98.19 199 VAL A N 1
ATOM 1563 C CA . VAL A 1 199 ? 11.732 12.223 -6.076 1.00 98.19 199 VAL A CA 1
ATOM 1564 C C . VAL A 1 199 ? 12.675 11.023 -6.107 1.00 98.19 199 VAL A C 1
ATOM 1566 O O . VAL A 1 199 ? 13.658 11.015 -5.368 1.00 98.19 199 VAL A O 1
ATOM 1569 N N . LEU A 1 200 ? 12.455 10.053 -7.003 1.00 98.06 200 LEU A N 1
ATOM 1570 C CA . LEU A 1 200 ? 13.364 8.912 -7.160 1.00 98.06 200 LEU A CA 1
ATOM 1571 C C . LEU A 1 200 ? 14.791 9.367 -7.505 1.00 98.06 200 LEU A C 1
ATOM 1573 O O . LEU A 1 200 ? 15.748 8.844 -6.943 1.00 98.06 200 LEU A O 1
ATOM 1577 N N . SER A 1 201 ? 14.948 10.355 -8.390 1.00 96.88 201 SER A N 1
ATOM 1578 C CA . SER A 1 201 ? 16.253 10.916 -8.764 1.00 96.88 201 SER A CA 1
ATOM 1579 C C . SER A 1 201 ? 16.974 11.554 -7.572 1.00 96.88 201 SER A C 1
ATOM 1581 O O . SER A 1 201 ? 18.125 11.216 -7.289 1.00 96.88 201 SER A O 1
ATOM 1583 N N . LYS A 1 202 ? 16.274 12.386 -6.788 1.00 96.69 202 LYS A N 1
ATOM 1584 C CA . LYS A 1 202 ? 16.810 12.959 -5.541 1.00 96.69 202 LYS A CA 1
ATOM 1585 C C . LYS A 1 202 ? 17.270 11.877 -4.561 1.00 96.69 202 LYS A C 1
ATOM 1587 O O . LYS A 1 202 ? 18.328 12.013 -3.951 1.00 96.69 202 LYS A O 1
ATOM 1592 N N . MET A 1 203 ? 16.497 10.800 -4.419 1.00 97.94 203 MET A N 1
ATOM 1593 C CA . MET A 1 203 ? 16.848 9.689 -3.532 1.00 97.94 203 MET A CA 1
ATOM 1594 C C . MET A 1 203 ? 18.080 8.923 -4.013 1.00 97.94 203 MET A C 1
ATOM 1596 O O . MET A 1 203 ? 18.923 8.582 -3.191 1.00 97.94 203 MET A O 1
ATOM 1600 N N . VAL A 1 204 ? 18.218 8.686 -5.322 1.00 97.25 204 VAL A N 1
ATOM 1601 C CA . VAL A 1 204 ? 19.426 8.073 -5.896 1.00 97.25 204 VAL A CA 1
ATOM 1602 C C . VAL A 1 204 ? 20.662 8.910 -5.582 1.00 97.25 204 VAL A C 1
ATOM 1604 O O . VAL A 1 204 ? 21.659 8.359 -5.129 1.00 97.25 204 VAL A O 1
ATOM 1607 N N . ASN A 1 205 ? 20.593 10.229 -5.772 1.00 95.38 205 ASN A N 1
ATOM 1608 C CA . ASN A 1 205 ? 21.732 11.107 -5.502 1.00 95.38 205 ASN A CA 1
ATOM 1609 C C . ASN A 1 205 ? 22.121 11.090 -4.015 1.00 95.38 205 ASN A C 1
ATOM 1611 O O . ASN A 1 205 ? 23.302 11.022 -3.694 1.00 95.38 205 ASN A O 1
ATOM 1615 N N . ALA A 1 206 ? 21.142 11.055 -3.104 1.00 95.69 206 ALA A N 1
ATOM 1616 C CA . ALA A 1 206 ? 21.408 10.921 -1.670 1.00 95.69 206 ALA A CA 1
ATOM 1617 C C . ALA A 1 206 ? 22.053 9.570 -1.294 1.00 95.69 206 ALA A C 1
ATOM 1619 O O . ALA A 1 206 ? 22.844 9.502 -0.354 1.00 95.69 206 ALA A O 1
ATOM 1620 N N . LEU A 1 207 ? 21.745 8.495 -2.029 1.00 96.06 207 LEU A N 1
ATOM 1621 C CA . LEU A 1 207 ? 22.323 7.165 -1.798 1.00 96.06 207 LEU A CA 1
ATOM 1622 C C . LEU A 1 207 ? 23.802 7.062 -2.190 1.00 96.06 207 LEU A C 1
ATOM 1624 O O . LEU A 1 207 ? 24.459 6.114 -1.766 1.00 96.06 207 LEU A O 1
ATOM 1628 N N . VAL A 1 208 ? 24.326 8.004 -2.980 1.00 94.50 208 VAL A N 1
ATOM 1629 C CA . VAL A 1 208 ? 25.763 8.074 -3.290 1.00 94.50 208 VAL A CA 1
ATOM 1630 C C . VAL A 1 208 ? 26.564 8.417 -2.032 1.00 94.50 208 VAL A C 1
ATOM 1632 O O . VAL A 1 208 ? 27.601 7.813 -1.780 1.00 94.50 208 VAL A O 1
ATOM 1635 N N . GLU A 1 209 ? 26.061 9.351 -1.220 1.00 93.81 209 GLU A N 1
ATOM 1636 C CA . GLU A 1 209 ? 26.705 9.776 0.029 1.00 93.81 209 GLU A CA 1
ATOM 1637 C C . GLU A 1 209 ? 26.399 8.827 1.194 1.00 93.81 209 GLU A C 1
ATOM 1639 O O . GLU A 1 209 ? 27.276 8.527 2.003 1.00 93.81 209 GLU A O 1
ATOM 1644 N N . ALA A 1 210 ? 25.158 8.337 1.278 1.00 93.69 210 ALA A N 1
ATOM 1645 C CA . ALA A 1 210 ? 24.695 7.445 2.338 1.00 93.69 210 ALA A CA 1
ATOM 1646 C C . ALA A 1 210 ? 24.033 6.184 1.747 1.00 93.69 210 ALA A C 1
ATOM 1648 O O . ALA A 1 210 ? 22.807 6.142 1.595 1.00 93.69 210 ALA A O 1
ATOM 1649 N N . PRO A 1 211 ? 24.818 5.145 1.400 1.00 92.94 211 PRO A N 1
ATOM 1650 C CA . PRO A 1 211 ? 24.296 3.947 0.753 1.00 92.94 211 PRO A CA 1
ATOM 1651 C C . PRO A 1 211 ? 23.314 3.158 1.627 1.00 92.94 211 PRO A C 1
ATOM 1653 O O . PRO A 1 211 ? 23.585 2.852 2.785 1.00 92.94 211 PRO A O 1
ATOM 1656 N N . SER A 1 212 ? 22.198 2.736 1.029 1.00 95.44 212 SER A N 1
ATOM 1657 C CA . SER A 1 212 ? 21.217 1.828 1.632 1.00 95.44 212 SER A CA 1
ATOM 1658 C C . SER A 1 212 ? 20.726 0.824 0.590 1.00 95.44 212 SER A C 1
ATOM 1660 O O . SER A 1 212 ? 19.954 1.161 -0.312 1.00 95.44 212 SER A O 1
ATOM 1662 N N . VAL A 1 213 ? 21.172 -0.432 0.712 1.00 94.06 213 VAL A N 1
ATOM 1663 C CA . VAL A 1 213 ? 20.866 -1.517 -0.244 1.00 94.06 213 VAL A CA 1
ATOM 1664 C C . VAL A 1 213 ? 19.358 -1.750 -0.354 1.00 94.06 213 VAL A C 1
ATOM 1666 O O . VAL A 1 213 ? 18.822 -1.908 -1.450 1.00 94.06 213 VAL A O 1
ATOM 1669 N N . ARG A 1 214 ? 18.650 -1.732 0.785 1.00 95.19 214 ARG A N 1
ATOM 1670 C CA . ARG A 1 214 ? 17.198 -1.967 0.833 1.00 95.19 214 ARG A CA 1
ATOM 1671 C C . ARG A 1 214 ? 16.434 -0.882 0.084 1.00 95.19 214 ARG A C 1
ATOM 1673 O O . ARG A 1 214 ? 15.553 -1.198 -0.710 1.00 95.19 214 ARG A O 1
ATOM 1680 N N . LEU A 1 215 ? 16.790 0.382 0.307 1.00 97.50 215 LEU A N 1
ATOM 1681 C CA . LEU A 1 215 ? 16.144 1.501 -0.369 1.00 97.50 215 LEU A CA 1
ATOM 1682 C C . LEU A 1 215 ? 16.459 1.503 -1.870 1.00 97.50 215 LEU A C 1
ATOM 1684 O O . LEU A 1 215 ? 15.549 1.622 -2.692 1.00 97.50 215 LEU A O 1
ATOM 1688 N N . LEU A 1 216 ? 17.731 1.293 -2.226 1.00 97.50 216 LEU A N 1
ATOM 1689 C CA . LEU A 1 216 ? 18.193 1.221 -3.612 1.00 97.50 216 LEU A CA 1
ATOM 1690 C C . LEU A 1 216 ? 17.458 0.132 -4.406 1.00 97.50 216 LEU A C 1
ATOM 1692 O O . LEU A 1 216 ? 17.024 0.375 -5.531 1.00 97.50 216 LEU A O 1
ATOM 1696 N N . LYS A 1 217 ? 17.248 -1.042 -3.801 1.00 97.31 217 LYS A N 1
ATOM 1697 C CA . LYS A 1 217 ? 16.481 -2.145 -4.390 1.00 97.31 217 LYS A CA 1
ATOM 1698 C C . LYS A 1 217 ? 15.070 -1.729 -4.806 1.00 97.31 217 LYS A C 1
ATOM 1700 O O . LYS A 1 217 ? 14.657 -2.018 -5.931 1.00 97.31 217 LYS A O 1
ATOM 1705 N N . HIS A 1 218 ? 14.341 -1.040 -3.927 1.00 98.25 218 HIS A N 1
ATOM 1706 C CA . HIS A 1 218 ? 12.994 -0.555 -4.239 1.00 98.25 218 HIS A CA 1
ATOM 1707 C C . HIS A 1 218 ? 13.020 0.509 -5.348 1.00 98.25 218 HIS A C 1
ATOM 1709 O O . HIS A 1 218 ? 12.229 0.434 -6.286 1.00 98.25 218 HIS A O 1
ATOM 1715 N N . ILE A 1 219 ? 13.975 1.445 -5.302 1.00 98.31 219 ILE A N 1
ATOM 1716 C CA . ILE A 1 219 ? 14.134 2.495 -6.322 1.00 98.31 219 ILE A CA 1
ATOM 1717 C C . ILE A 1 219 ? 14.405 1.898 -7.709 1.00 98.31 219 ILE A C 1
ATOM 1719 O O . ILE A 1 219 ? 13.726 2.254 -8.675 1.00 98.31 219 ILE A O 1
ATOM 1723 N N . ILE A 1 220 ? 15.359 0.967 -7.818 1.00 97.62 220 ILE A N 1
ATOM 1724 C CA . ILE A 1 220 ? 15.680 0.289 -9.083 1.00 97.62 220 ILE A CA 1
ATOM 1725 C C . ILE A 1 220 ? 14.449 -0.450 -9.608 1.00 97.62 220 ILE A C 1
ATOM 1727 O O . ILE A 1 220 ? 14.147 -0.381 -10.800 1.00 97.62 220 ILE A O 1
ATOM 1731 N N . ARG A 1 221 ? 13.690 -1.114 -8.726 1.00 98.19 221 ARG A N 1
ATOM 1732 C CA . ARG A 1 221 ? 12.482 -1.836 -9.130 1.00 98.19 221 ARG A CA 1
ATOM 1733 C C . ARG A 1 221 ? 11.370 -0.909 -9.630 1.00 98.19 221 ARG A C 1
ATOM 1735 O O . ARG A 1 221 ? 10.675 -1.299 -10.573 1.00 98.19 221 ARG A O 1
ATOM 1742 N N . CYS A 1 222 ? 11.226 0.284 -9.047 1.00 98.44 222 CYS A N 1
ATOM 1743 C CA . CYS A 1 222 ? 10.323 1.333 -9.530 1.00 98.44 222 CYS A CA 1
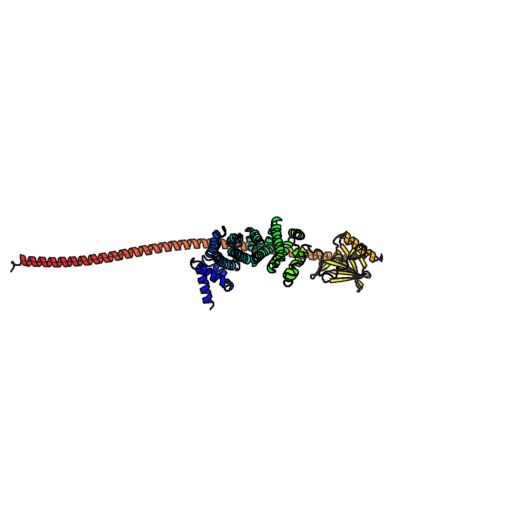ATOM 1744 C C . CYS A 1 222 ? 10.726 1.819 -10.926 1.00 98.44 222 CYS A C 1
ATOM 1746 O O . CYS A 1 222 ? 9.889 1.825 -11.824 1.00 98.44 222 CYS A O 1
ATOM 1748 N N . TYR A 1 223 ? 12.001 2.165 -11.142 1.00 98.06 223 TYR A N 1
ATOM 1749 C CA . TYR A 1 223 ? 12.482 2.591 -12.461 1.00 98.06 223 TYR A CA 1
ATOM 1750 C C . TYR A 1 223 ? 12.313 1.507 -13.525 1.00 98.06 223 TYR A C 1
ATOM 1752 O O . TYR A 1 223 ? 11.844 1.800 -14.623 1.00 98.06 223 TYR A O 1
ATOM 1760 N N . LEU A 1 224 ? 12.650 0.255 -13.197 1.00 96.75 224 LEU A N 1
ATOM 1761 C CA . LEU A 1 224 ? 12.465 -0.873 -14.109 1.00 96.75 224 LEU A CA 1
ATOM 1762 C C . LEU A 1 224 ? 10.999 -1.011 -14.524 1.00 96.75 224 LEU A C 1
ATOM 1764 O O . LEU A 1 224 ? 10.720 -1.200 -15.701 1.00 96.75 224 LEU A O 1
ATOM 1768 N N . ARG A 1 225 ? 10.069 -0.869 -13.573 1.00 97.69 225 ARG A N 1
ATOM 1769 C CA . ARG A 1 225 ? 8.636 -0.947 -13.863 1.00 97.69 225 ARG A CA 1
ATOM 1770 C C . ARG A 1 225 ? 8.136 0.233 -14.694 1.00 97.69 225 ARG A C 1
ATOM 1772 O O . ARG A 1 225 ? 7.359 0.041 -15.618 1.00 97.69 225 ARG A O 1
ATOM 1779 N N . LEU A 1 226 ? 8.604 1.446 -14.406 1.00 96.69 226 LEU A N 1
ATOM 1780 C CA . LEU A 1 226 ? 8.286 2.623 -15.217 1.00 96.69 226 LEU A CA 1
ATOM 1781 C C . LEU A 1 226 ? 8.754 2.448 -16.672 1.00 96.69 226 LEU A C 1
ATOM 1783 O O . LEU A 1 226 ? 8.061 2.885 -17.585 1.00 96.69 226 LEU A O 1
ATOM 1787 N N . ALA A 1 227 ? 9.882 1.768 -16.899 1.00 94.06 227 ALA A N 1
ATOM 1788 C CA . ALA A 1 227 ? 10.405 1.494 -18.237 1.00 94.06 227 ALA A CA 1
ATOM 1789 C C . ALA A 1 227 ? 9.553 0.509 -19.068 1.00 94.06 227 ALA A C 1
ATOM 1791 O O . ALA A 1 227 ? 9.778 0.404 -20.276 1.00 94.06 227 ALA A O 1
ATOM 1792 N N . ASP A 1 228 ? 8.577 -0.180 -18.463 1.00 91.81 228 ASP A N 1
ATOM 1793 C CA . ASP A 1 228 ? 7.614 -1.015 -19.194 1.00 91.81 228 ASP A CA 1
ATOM 1794 C C . ASP A 1 228 ? 6.582 -0.159 -19.955 1.00 91.81 228 ASP A C 1
ATOM 1796 O O . ASP A 1 228 ? 6.044 -0.582 -20.979 1.00 91.81 228 ASP A O 1
ATOM 1800 N N . ASN A 1 229 ? 6.324 1.075 -19.502 1.00 91.00 229 ASN A N 1
ATOM 1801 C CA . ASN A 1 229 ? 5.451 2.007 -20.205 1.00 91.00 229 ASN A CA 1
ATOM 1802 C C . ASN A 1 229 ? 6.219 2.719 -21.330 1.00 91.00 229 ASN A C 1
ATOM 1804 O O . ASN A 1 229 ? 7.218 3.389 -21.081 1.00 91.00 229 ASN A O 1
ATOM 1808 N N . ILE A 1 230 ? 5.716 2.636 -22.566 1.00 86.50 230 ILE A N 1
ATOM 1809 C CA . ILE A 1 230 ? 6.389 3.170 -23.766 1.00 86.50 230 ILE A CA 1
ATOM 1810 C C . ILE A 1 230 ? 6.718 4.668 -23.630 1.00 86.50 230 ILE A C 1
ATOM 1812 O O . ILE A 1 230 ? 7.823 5.079 -23.965 1.00 86.50 230 ILE A O 1
ATOM 1816 N N . ARG A 1 231 ? 5.798 5.481 -23.089 1.00 85.75 231 ARG A N 1
ATOM 1817 C CA . ARG A 1 231 ? 6.003 6.934 -22.938 1.00 85.75 231 ARG A CA 1
ATOM 1818 C C . ARG A 1 231 ? 7.048 7.248 -21.870 1.00 85.75 231 ARG A C 1
ATOM 1820 O O . ARG A 1 231 ? 7.915 8.093 -22.074 1.00 85.75 231 ARG A O 1
ATOM 1827 N N . ALA A 1 232 ? 6.966 6.562 -20.731 1.00 89.50 232 ALA A N 1
ATOM 1828 C CA . ALA A 1 232 ? 7.917 6.737 -19.638 1.00 89.50 232 ALA A CA 1
ATOM 1829 C C . ALA A 1 232 ? 9.316 6.236 -20.018 1.00 89.50 232 ALA A C 1
ATOM 1831 O O . ALA A 1 232 ? 10.302 6.875 -19.668 1.00 89.50 232 ALA A O 1
ATOM 1832 N N . LYS A 1 233 ? 9.413 5.138 -20.774 1.00 87.38 233 LYS A N 1
ATOM 1833 C CA . LYS A 1 233 ? 10.670 4.575 -21.277 1.00 87.38 233 LYS A CA 1
ATOM 1834 C C . LYS A 1 233 ? 11.488 5.594 -22.071 1.00 87.38 233 LYS A C 1
ATOM 1836 O O . LYS A 1 233 ? 12.677 5.753 -21.796 1.00 87.38 233 LYS A O 1
ATOM 1841 N N . ASP A 1 234 ? 10.853 6.295 -23.008 1.00 83.19 234 ASP A N 1
ATOM 1842 C CA . ASP A 1 234 ? 11.523 7.310 -23.828 1.00 83.19 234 ASP A CA 1
ATOM 1843 C C . ASP A 1 234 ? 12.018 8.484 -22.966 1.00 83.19 234 ASP A C 1
ATOM 1845 O O . ASP A 1 234 ? 13.158 8.931 -23.112 1.00 83.19 234 ASP A O 1
ATOM 1849 N N . ALA A 1 235 ? 11.206 8.932 -22.002 1.00 85.31 235 ALA A N 1
ATOM 1850 C CA . ALA A 1 235 ? 11.595 9.982 -21.060 1.00 85.31 235 ALA A CA 1
ATOM 1851 C C . ALA A 1 235 ? 12.746 9.545 -20.131 1.00 85.31 235 ALA A C 1
ATOM 1853 O O . ALA A 1 235 ? 13.678 10.315 -19.892 1.00 85.31 235 ALA A O 1
ATOM 1854 N N . LEU A 1 236 ? 12.726 8.297 -19.649 1.00 88.38 236 LEU A N 1
ATOM 1855 C CA . LEU A 1 236 ? 13.762 7.730 -18.781 1.00 88.38 236 LEU A CA 1
ATOM 1856 C C . LEU A 1 236 ? 15.132 7.665 -19.461 1.00 88.38 236 LEU A C 1
ATOM 1858 O O . LEU A 1 236 ? 16.140 7.848 -18.781 1.00 88.38 236 LEU A O 1
ATOM 1862 N N . GLY A 1 237 ? 15.196 7.484 -20.784 1.00 80.94 237 GLY A N 1
ATOM 1863 C CA . GLY A 1 237 ? 16.461 7.581 -21.523 1.00 80.94 237 GLY A CA 1
ATOM 1864 C C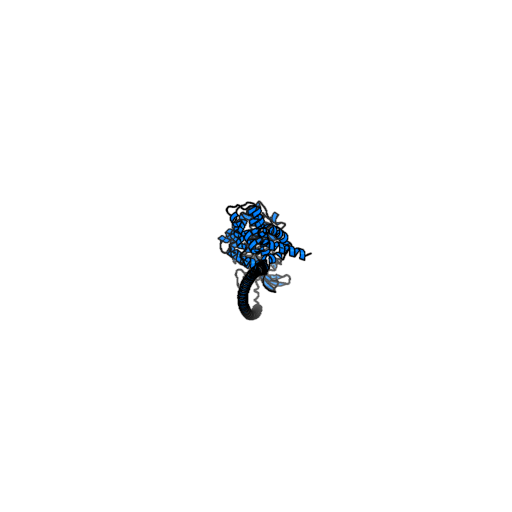 . GLY A 1 237 ? 17.184 8.916 -21.286 1.00 80.94 237 GLY A C 1
ATOM 1865 O O . GLY A 1 237 ? 18.412 8.960 -21.185 1.00 80.94 237 GLY A O 1
ATOM 1866 N N . GLN A 1 238 ? 16.427 9.999 -21.089 1.00 80.88 238 GLN A N 1
ATOM 1867 C CA . GLN A 1 238 ? 16.963 11.344 -20.872 1.00 80.88 238 GLN A CA 1
ATOM 1868 C C . GLN A 1 238 ? 17.102 11.709 -19.388 1.00 80.88 238 GLN A C 1
ATOM 1870 O O . GLN A 1 238 ? 18.028 12.432 -19.036 1.00 80.88 238 GLN A O 1
ATOM 1875 N N . CYS A 1 239 ? 16.224 11.209 -18.508 1.00 85.75 239 CYS A N 1
ATOM 1876 C CA . CYS A 1 239 ? 16.174 11.643 -17.105 1.00 85.75 239 CYS A CA 1
ATOM 1877 C C . CYS A 1 239 ? 16.664 10.618 -16.066 1.00 85.75 239 CYS A C 1
ATOM 1879 O O . CYS A 1 239 ? 16.670 10.935 -14.876 1.00 85.75 239 CYS A O 1
ATOM 1881 N N . LEU A 1 240 ? 17.089 9.411 -16.471 1.00 90.50 240 LEU A N 1
ATOM 1882 C CA . LEU A 1 240 ? 17.637 8.429 -15.526 1.00 90.50 240 LEU A CA 1
ATOM 1883 C C . LEU A 1 240 ? 18.930 8.970 -14.870 1.00 90.50 240 LEU A C 1
ATOM 1885 O O . LEU A 1 240 ? 19.839 9.335 -15.622 1.00 90.50 240 LEU A O 1
ATOM 1889 N N . PRO A 1 241 ? 19.050 8.972 -13.525 1.00 92.38 241 PRO A N 1
ATOM 1890 C CA . PRO A 1 241 ? 20.213 9.508 -12.812 1.00 92.38 241 PRO A CA 1
ATOM 1891 C C . PRO A 1 241 ? 21.542 8.880 -13.242 1.00 92.38 241 PRO A C 1
ATOM 1893 O O . PRO A 1 241 ? 21.631 7.661 -13.400 1.00 92.38 241 PRO A O 1
ATOM 1896 N N . GLU A 1 242 ? 22.594 9.694 -13.354 1.00 88.69 242 GLU A N 1
ATOM 1897 C CA . GLU A 1 242 ? 23.928 9.249 -13.786 1.00 88.69 242 GLU A CA 1
ATOM 1898 C C . GLU A 1 242 ? 24.526 8.184 -12.856 1.00 88.69 242 GLU A C 1
ATOM 1900 O O . GLU A 1 242 ? 25.123 7.224 -13.334 1.00 88.69 242 GLU A O 1
ATOM 1905 N N . ALA A 1 243 ? 24.272 8.280 -11.545 1.00 90.62 243 ALA A N 1
ATOM 1906 C CA . ALA A 1 243 ? 24.739 7.307 -10.554 1.00 90.62 243 ALA A CA 1
ATOM 1907 C C . ALA A 1 243 ? 24.230 5.869 -10.806 1.00 90.62 243 ALA A C 1
ATOM 1909 O O . ALA A 1 243 ? 24.868 4.903 -10.395 1.00 90.62 243 ALA A O 1
ATOM 1910 N N . LEU A 1 244 ? 23.092 5.703 -11.497 1.00 91.31 244 LEU A N 1
ATOM 1911 C CA . LEU A 1 244 ? 22.600 4.384 -11.923 1.00 91.31 244 LEU A CA 1
ATOM 1912 C C . LEU A 1 244 ? 23.248 3.896 -13.231 1.00 91.31 244 LEU A C 1
ATOM 1914 O O . LEU A 1 244 ? 23.115 2.721 -13.560 1.00 91.31 244 LEU A O 1
ATOM 1918 N N . ARG A 1 245 ? 23.920 4.777 -13.982 1.00 87.19 245 ARG A N 1
ATOM 1919 C CA . ARG A 1 245 ? 24.559 4.478 -15.275 1.00 87.19 245 ARG A CA 1
ATOM 1920 C C . ARG A 1 245 ? 26.061 4.209 -15.149 1.00 87.19 245 ARG A C 1
ATOM 1922 O O . ARG A 1 245 ? 26.588 3.385 -15.881 1.00 87.19 245 ARG A O 1
ATOM 1929 N N . ASN A 1 246 ? 26.748 4.900 -14.242 1.00 85.00 246 ASN A N 1
ATOM 1930 C CA . ASN A 1 246 ? 28.214 4.963 -14.171 1.00 85.00 246 ASN A CA 1
ATOM 1931 C C . ASN A 1 246 ? 28.846 3.992 -13.149 1.00 85.00 246 ASN A C 1
ATOM 1933 O O . ASN A 1 246 ? 29.896 4.294 -12.587 1.00 85.00 246 ASN A O 1
ATOM 1937 N N . HIS A 1 247 ? 28.209 2.849 -12.877 1.00 84.00 247 HIS A N 1
ATOM 1938 C CA . HIS A 1 247 ? 28.726 1.814 -11.966 1.00 84.00 247 HIS A CA 1
ATOM 1939 C C . HIS A 1 247 ? 28.934 2.254 -10.497 1.00 84.00 247 HIS A C 1
ATOM 1941 O O . HIS A 1 247 ? 29.537 1.515 -9.717 1.00 84.00 247 HIS A O 1
ATOM 1947 N N . THR A 1 248 ? 28.393 3.409 -10.071 1.00 89.00 248 THR A N 1
ATOM 1948 C CA . THR A 1 248 ? 28.535 3.923 -8.686 1.00 89.00 248 THR A CA 1
ATOM 1949 C C . THR A 1 248 ? 28.100 2.901 -7.629 1.00 89.00 248 THR A C 1
ATOM 1951 O O . THR A 1 248 ? 28.718 2.787 -6.572 1.00 89.00 248 THR A O 1
ATOM 1954 N N . PHE A 1 249 ? 27.048 2.126 -7.910 1.00 91.50 249 PHE A N 1
ATOM 1955 C CA . PHE A 1 249 ? 26.476 1.171 -6.958 1.00 91.50 249 PHE A CA 1
ATOM 1956 C C . PHE A 1 249 ? 26.987 -0.271 -7.106 1.00 91.50 249 PHE A C 1
ATOM 1958 O O . PHE A 1 249 ? 26.527 -1.136 -6.363 1.00 91.50 249 PHE A O 1
ATOM 1965 N N . ASP A 1 250 ? 27.940 -0.564 -7.997 1.00 88.19 250 ASP A N 1
ATOM 1966 C CA . ASP A 1 250 ? 28.390 -1.944 -8.261 1.00 88.19 250 ASP A CA 1
ATOM 1967 C C . ASP A 1 250 ? 28.965 -2.624 -7.011 1.00 88.19 250 ASP A C 1
ATOM 1969 O O . ASP A 1 250 ? 28.656 -3.782 -6.725 1.00 88.19 250 ASP A O 1
ATOM 1973 N N . ALA A 1 251 ? 29.746 -1.888 -6.213 1.00 87.56 251 ALA A N 1
ATOM 1974 C CA . ALA A 1 251 ? 30.289 -2.393 -4.952 1.00 87.56 251 ALA A CA 1
ATOM 1975 C C . ALA A 1 251 ? 29.180 -2.719 -3.935 1.00 87.56 251 ALA A C 1
ATOM 1977 O O . ALA A 1 251 ? 29.249 -3.737 -3.249 1.00 87.56 251 ALA A O 1
ATOM 1978 N N . VAL A 1 252 ? 28.142 -1.879 -3.877 1.00 89.56 252 VAL A N 1
ATOM 1979 C CA . VAL A 1 252 ? 26.989 -2.019 -2.971 1.00 89.56 252 VAL A CA 1
ATOM 1980 C C . VAL A 1 252 ? 26.069 -3.166 -3.411 1.00 89.56 252 VAL A C 1
ATOM 1982 O O . VAL A 1 252 ? 25.464 -3.832 -2.575 1.00 89.56 252 VAL A O 1
ATOM 1985 N N . LEU A 1 253 ? 25.973 -3.420 -4.719 1.00 90.25 253 LEU A N 1
ATOM 1986 C CA . LEU A 1 253 ? 25.106 -4.441 -5.315 1.00 90.25 253 LEU A CA 1
ATOM 1987 C C . LEU A 1 253 ? 25.793 -5.793 -5.539 1.00 90.25 253 LEU A C 1
ATOM 1989 O O . LEU A 1 253 ? 25.135 -6.729 -5.991 1.00 90.25 253 LEU A O 1
ATOM 1993 N N . LYS A 1 254 ? 27.082 -5.928 -5.206 1.00 84.56 254 LYS A N 1
ATOM 1994 C CA . LYS A 1 254 ? 27.864 -7.154 -5.432 1.00 84.56 254 LYS A CA 1
ATOM 1995 C C . LYS A 1 254 ? 27.207 -8.407 -4.839 1.00 84.56 254 LYS A C 1
ATOM 1997 O O . LYS A 1 254 ? 27.279 -9.476 -5.439 1.00 84.56 254 LYS A O 1
ATOM 2002 N N . GLU A 1 255 ? 26.567 -8.272 -3.679 1.00 86.06 255 GLU A N 1
ATOM 2003 C CA . GLU A 1 255 ? 25.899 -9.377 -2.977 1.00 86.06 255 GLU A CA 1
ATOM 2004 C C . GLU A 1 255 ? 24.416 -9.540 -3.367 1.00 86.06 255 GLU A C 1
ATOM 2006 O O . GLU A 1 255 ? 23.862 -10.629 -3.222 1.00 86.06 255 GLU A O 1
ATOM 2011 N N . ASP A 1 256 ? 23.765 -8.505 -3.917 1.00 89.50 256 ASP A N 1
ATOM 2012 C CA . ASP A 1 256 ? 22.359 -8.555 -4.352 1.00 89.50 256 ASP A CA 1
ATOM 2013 C C . ASP A 1 256 ? 22.251 -8.744 -5.874 1.00 89.50 256 ASP A C 1
ATOM 2015 O O . ASP A 1 256 ? 21.969 -7.824 -6.652 1.00 89.50 256 ASP A O 1
ATOM 2019 N N . THR A 1 257 ? 22.435 -9.996 -6.295 1.00 89.56 257 THR A N 1
ATOM 2020 C CA . THR A 1 257 ? 22.357 -10.423 -7.704 1.00 89.56 257 THR A CA 1
ATOM 2021 C C . THR A 1 257 ? 21.014 -10.097 -8.360 1.00 89.56 257 THR A C 1
ATOM 2023 O O . THR A 1 257 ? 20.953 -9.840 -9.565 1.00 89.56 257 THR A O 1
ATOM 2026 N N . THR A 1 258 ? 19.930 -10.066 -7.580 1.00 92.00 258 THR A N 1
ATOM 2027 C CA . THR A 1 258 ? 18.584 -9.783 -8.091 1.00 92.00 258 THR A CA 1
ATOM 2028 C C . THR A 1 258 ? 18.470 -8.317 -8.488 1.00 92.00 258 THR A C 1
ATOM 2030 O O . THR A 1 258 ? 18.048 -8.002 -9.602 1.00 92.00 258 THR A O 1
ATOM 2033 N N . THR A 1 259 ? 18.901 -7.419 -7.602 1.00 91.81 259 THR A N 1
ATOM 2034 C CA . THR A 1 259 ? 18.874 -5.976 -7.853 1.00 91.81 259 THR A CA 1
ATOM 2035 C C . THR A 1 259 ? 19.855 -5.577 -8.960 1.00 91.81 259 THR A C 1
ATOM 2037 O O . THR A 1 259 ? 19.503 -4.772 -9.822 1.00 91.81 259 THR A O 1
ATOM 2040 N N . SER A 1 260 ? 21.039 -6.198 -9.014 1.00 90.50 260 SER A N 1
ATOM 2041 C CA . SER A 1 260 ? 22.003 -6.001 -10.110 1.00 90.50 260 SER A CA 1
ATOM 2042 C C . SER A 1 260 ? 21.418 -6.390 -11.481 1.00 90.50 260 SER A C 1
ATOM 2044 O O . SER A 1 260 ? 21.516 -5.634 -12.456 1.00 90.50 260 SER A O 1
ATOM 2046 N N . ARG A 1 261 ? 20.706 -7.526 -11.555 1.00 91.38 261 ARG A N 1
ATOM 2047 C CA . ARG A 1 261 ? 19.986 -7.941 -12.768 1.00 91.38 261 ARG A CA 1
ATOM 2048 C C . ARG A 1 261 ? 18.906 -6.934 -13.163 1.00 91.38 261 ARG A C 1
ATOM 2050 O O . ARG A 1 261 ? 18.798 -6.616 -14.346 1.00 91.38 261 ARG A O 1
ATOM 2057 N N . TRP A 1 262 ? 18.120 -6.430 -12.211 1.00 94.06 262 TRP A N 1
ATOM 2058 C CA . TRP A 1 262 ? 17.101 -5.410 -12.489 1.00 94.06 262 TRP A CA 1
ATOM 2059 C C . TRP A 1 262 ? 17.708 -4.114 -13.026 1.00 94.06 262 TRP A C 1
ATOM 2061 O O . TRP A 1 262 ? 17.172 -3.548 -13.976 1.00 94.06 262 TRP A O 1
ATOM 2071 N N . LEU A 1 263 ? 18.844 -3.679 -12.475 1.00 91.19 263 LEU A N 1
ATOM 2072 C CA . LEU A 1 263 ? 19.561 -2.504 -12.968 1.00 91.19 263 LEU A CA 1
ATOM 2073 C C . LEU A 1 263 ? 20.064 -2.716 -14.399 1.00 91.19 263 LEU A C 1
ATOM 2075 O O . LEU A 1 263 ? 19.861 -1.865 -15.259 1.00 91.19 263 LEU A O 1
ATOM 2079 N N . THR A 1 264 ? 20.636 -3.884 -14.689 1.00 87.88 264 THR A N 1
ATOM 2080 C CA . THR A 1 264 ? 21.097 -4.212 -16.046 1.00 87.88 264 THR A CA 1
ATOM 2081 C C . THR A 1 264 ? 19.932 -4.225 -17.039 1.00 87.88 264 THR A C 1
ATOM 2083 O O . THR A 1 264 ? 20.036 -3.653 -18.121 1.00 87.88 264 THR A O 1
ATOM 2086 N N . GLN A 1 265 ? 18.794 -4.822 -16.668 1.00 88.69 265 GLN A N 1
ATOM 2087 C CA . GLN A 1 265 ? 17.580 -4.813 -17.492 1.00 88.69 265 GLN A CA 1
ATOM 2088 C C . GLN A 1 265 ? 17.073 -3.391 -17.753 1.00 88.69 265 GLN A C 1
ATOM 2090 O O . GLN A 1 265 ? 16.748 -3.059 -18.892 1.00 88.69 265 GLN A O 1
ATOM 2095 N N . LEU A 1 266 ? 17.059 -2.537 -16.727 1.00 90.50 266 LEU A N 1
ATOM 2096 C CA . LEU A 1 266 ? 16.672 -1.135 -16.848 1.00 90.50 266 LEU A CA 1
ATOM 2097 C C . LEU A 1 266 ? 17.569 -0.385 -17.842 1.00 90.50 266 LEU A C 1
ATOM 2099 O O . LEU A 1 266 ? 17.049 0.301 -18.719 1.00 90.50 266 LEU A O 1
ATOM 2103 N N . LEU A 1 267 ? 18.893 -0.535 -17.736 1.00 87.38 267 LEU A N 1
ATOM 2104 C CA . LEU A 1 267 ? 19.854 0.125 -18.630 1.00 87.38 267 LEU A CA 1
ATOM 2105 C C . LEU A 1 267 ? 19.713 -0.345 -20.084 1.00 87.38 267 LEU A C 1
ATOM 2107 O O . LEU A 1 267 ? 19.821 0.456 -21.013 1.00 87.38 267 LEU A O 1
ATOM 2111 N N . VAL A 1 268 ? 19.413 -1.632 -20.289 1.00 84.44 268 VAL A N 1
ATOM 2112 C CA . VAL A 1 268 ? 19.107 -2.183 -21.617 1.00 84.44 268 VAL A CA 1
ATOM 2113 C C . VAL A 1 268 ? 17.789 -1.621 -22.156 1.00 84.44 268 VAL A C 1
ATOM 2115 O O . VAL A 1 268 ? 17.704 -1.293 -23.337 1.00 84.44 268 VAL A O 1
ATOM 2118 N N . HIS A 1 269 ? 16.760 -1.482 -21.316 1.00 79.44 269 HIS A N 1
ATOM 2119 C CA . HIS A 1 269 ? 15.468 -0.936 -21.733 1.00 79.44 269 HIS A CA 1
ATOM 2120 C C . HIS A 1 269 ? 15.567 0.540 -22.126 1.00 79.44 269 HIS A C 1
ATOM 2122 O O . HIS A 1 269 ? 15.001 0.932 -23.143 1.00 79.44 269 HIS A O 1
ATOM 2128 N N . THR A 1 270 ? 16.288 1.358 -21.367 1.00 74.06 270 THR A N 1
ATOM 2129 C CA . THR A 1 270 ? 16.362 2.811 -21.593 1.00 74.06 270 THR A CA 1
ATOM 2130 C C . THR A 1 270 ? 17.381 3.216 -22.659 1.00 74.06 270 THR A C 1
ATOM 2132 O O . THR A 1 270 ? 17.546 4.407 -22.910 1.00 74.06 270 THR A O 1
ATOM 2135 N N . ASN A 1 271 ? 18.065 2.251 -23.295 1.00 67.50 271 ASN A N 1
ATOM 2136 C CA . ASN A 1 271 ? 19.224 2.480 -24.167 1.00 67.50 271 ASN A CA 1
ATOM 2137 C C . ASN A 1 271 ? 20.312 3.359 -23.508 1.00 67.50 271 ASN A C 1
ATOM 2139 O O . ASN A 1 271 ? 21.156 3.908 -24.207 1.00 67.50 271 ASN A O 1
ATOM 2143 N N . ALA A 1 272 ? 20.311 3.483 -22.173 1.00 52.56 272 ALA A N 1
ATOM 2144 C CA . ALA A 1 272 ? 21.201 4.357 -21.406 1.00 52.56 272 ALA A CA 1
ATOM 2145 C C . ALA A 1 272 ? 22.596 3.747 -21.174 1.00 52.56 272 ALA A C 1
ATOM 2147 O O . ALA A 1 272 ? 23.357 4.237 -20.341 1.00 52.56 272 ALA A O 1
ATOM 2148 N N . MET A 1 273 ? 22.940 2.676 -21.899 1.00 37.94 273 MET A N 1
ATOM 2149 C CA . MET A 1 273 ? 24.317 2.205 -21.997 1.00 37.94 273 MET A CA 1
ATOM 2150 C C . MET A 1 273 ? 25.112 3.120 -22.933 1.00 37.94 273 MET A C 1
ATOM 2152 O O . MET A 1 273 ? 25.310 2.815 -24.110 1.00 37.94 273 MET A O 1
ATOM 2156 N N . ASP A 1 274 ? 25.600 4.232 -22.384 1.00 36.41 274 ASP A N 1
ATOM 2157 C CA . ASP A 1 274 ? 26.697 4.986 -22.982 1.00 36.41 274 ASP A CA 1
ATOM 2158 C C . ASP A 1 274 ? 28.014 4.206 -22.812 1.00 36.41 274 ASP A C 1
ATOM 2160 O O . ASP A 1 274 ? 28.608 4.134 -21.743 1.00 36.41 274 ASP A O 1
ATOM 2164 N N . GLN A 1 275 ? 28.423 3.558 -23.903 1.00 36.28 275 GLN A N 1
ATOM 2165 C CA . GLN A 1 275 ? 29.788 3.405 -24.436 1.00 36.28 275 GLN A CA 1
ATOM 2166 C C . GLN A 1 275 ? 31.026 3.194 -23.527 1.00 36.28 275 GLN A C 1
ATOM 2168 O O . GLN A 1 275 ? 32.128 3.375 -24.034 1.00 36.28 275 GLN A O 1
ATOM 2173 N N . ASN A 1 276 ? 30.947 2.721 -22.279 1.00 29.58 276 ASN A N 1
ATOM 2174 C CA . ASN A 1 276 ? 32.158 2.323 -21.538 1.00 29.58 276 ASN A CA 1
ATOM 2175 C C . ASN A 1 276 ? 31.974 1.102 -20.609 1.00 29.58 276 ASN A C 1
ATOM 2177 O O . ASN A 1 276 ? 31.602 1.243 -19.458 1.00 29.58 276 ASN A O 1
ATOM 2181 N N . ILE A 1 277 ? 32.325 -0.073 -21.167 1.00 36.16 277 ILE A N 1
ATOM 2182 C CA . ILE A 1 277 ? 33.049 -1.237 -20.586 1.00 36.16 277 ILE A CA 1
ATOM 2183 C C . ILE A 1 277 ? 32.536 -1.796 -19.229 1.00 36.16 277 ILE A C 1
ATOM 2185 O O . ILE A 1 277 ? 32.607 -1.119 -18.222 1.00 36.16 277 ILE A O 1
ATOM 2189 N N . GLN A 1 278 ? 32.109 -3.056 -19.051 1.00 32.81 278 GLN A N 1
ATOM 2190 C CA . GLN A 1 278 ? 32.763 -4.352 -19.335 1.00 32.81 278 GLN A CA 1
ATOM 2191 C C . GLN A 1 278 ? 31.699 -5.463 -19.167 1.00 32.81 278 GLN A C 1
ATOM 2193 O O . GLN A 1 278 ? 31.104 -5.580 -18.104 1.00 32.81 278 GLN A O 1
ATOM 2198 N N . ASN A 1 279 ? 31.316 -6.241 -20.189 1.00 33.75 279 ASN A N 1
ATOM 2199 C CA . ASN A 1 279 ? 31.713 -7.663 -20.276 1.00 33.75 279 ASN A CA 1
ATOM 2200 C C . ASN A 1 279 ? 31.210 -8.355 -21.563 1.00 33.75 279 ASN A C 1
ATOM 2202 O O . ASN A 1 279 ? 30.843 -9.526 -21.567 1.00 33.75 279 ASN A O 1
ATOM 2206 N N . ILE A 1 280 ? 31.241 -7.658 -22.701 1.00 41.25 280 ILE A N 1
ATOM 2207 C CA . ILE A 1 280 ? 31.325 -8.325 -24.019 1.00 41.25 280 ILE A CA 1
ATOM 2208 C C . ILE A 1 280 ? 32.561 -7.779 -24.754 1.00 41.25 280 ILE A C 1
ATOM 2210 O O . ILE A 1 280 ? 32.566 -7.453 -25.939 1.00 41.25 280 ILE A O 1
ATOM 2214 N N . SER A 1 281 ? 33.658 -7.668 -24.001 1.00 36.66 281 SER A N 1
ATOM 2215 C CA . SER A 1 281 ? 34.992 -7.262 -24.447 1.00 36.66 281 SER A CA 1
ATOM 2216 C C . SER A 1 281 ? 35.770 -8.400 -25.122 1.00 36.66 281 SER A C 1
ATOM 2218 O O . SER A 1 281 ? 36.992 -8.455 -25.008 1.00 36.66 281 SER A O 1
ATOM 2220 N N . PHE A 1 282 ? 35.087 -9.306 -25.827 1.00 36.59 282 PHE A N 1
ATOM 2221 C CA . PHE A 1 282 ? 35.763 -10.282 -26.690 1.00 36.59 282 PHE A CA 1
ATOM 2222 C C . PHE A 1 282 ? 35.476 -10.054 -28.180 1.00 36.59 282 PHE A C 1
ATOM 2224 O O . PHE A 1 282 ? 36.370 -10.234 -28.997 1.00 36.59 282 PHE A O 1
ATOM 2231 N N . TYR A 1 283 ? 34.289 -9.550 -28.544 1.00 37.53 283 TYR A N 1
ATOM 2232 C CA . TYR A 1 283 ? 33.912 -9.378 -29.957 1.00 37.53 283 TYR A CA 1
ATOM 2233 C C . TYR A 1 283 ? 33.990 -7.934 -30.478 1.00 37.53 283 TYR A C 1
ATOM 2235 O O . TYR A 1 283 ? 34.118 -7.726 -31.677 1.00 37.53 283 TYR A O 1
ATOM 2243 N N . LEU A 1 284 ? 33.986 -6.913 -29.613 1.00 38.53 284 LEU A N 1
ATOM 2244 C CA . LEU A 1 284 ? 33.989 -5.502 -30.047 1.00 38.53 284 LEU A CA 1
ATOM 2245 C C . LEU A 1 284 ? 35.376 -4.843 -30.101 1.00 38.53 284 LEU A C 1
ATOM 2247 O O . LEU A 1 284 ? 35.467 -3.626 -30.253 1.00 38.53 284 LEU A O 1
ATOM 2251 N N . ARG A 1 285 ? 36.471 -5.612 -30.013 1.00 38.88 285 ARG A N 1
ATOM 2252 C CA . ARG A 1 285 ? 37.830 -5.041 -30.087 1.00 38.88 285 ARG A CA 1
ATOM 2253 C C . ARG A 1 285 ? 38.342 -4.807 -31.511 1.00 38.88 285 ARG A C 1
ATOM 2255 O O . ARG A 1 285 ? 39.447 -4.305 -31.665 1.00 38.88 285 ARG A O 1
ATOM 2262 N N . MET A 1 286 ? 37.564 -5.095 -32.553 1.00 40.62 286 MET A N 1
ATOM 2263 C CA . MET A 1 286 ? 37.948 -4.767 -33.928 1.00 40.62 286 MET A CA 1
ATOM 2264 C C . MET A 1 286 ? 36.734 -4.356 -34.757 1.00 40.62 286 MET A C 1
ATOM 2266 O O . MET A 1 286 ? 36.262 -5.122 -35.588 1.00 40.62 286 MET A O 1
ATOM 2270 N N . ARG A 1 287 ? 36.249 -3.120 -34.564 1.00 48.72 287 ARG A N 1
ATOM 2271 C CA . ARG A 1 287 ? 35.411 -2.480 -35.588 1.00 48.72 287 ARG A CA 1
ATOM 2272 C C . ARG A 1 287 ? 36.257 -2.347 -36.843 1.00 48.72 287 ARG A C 1
ATOM 2274 O O . ARG A 1 287 ? 37.199 -1.557 -36.891 1.00 48.72 287 ARG A O 1
ATOM 2281 N N . ARG A 1 288 ? 35.963 -3.189 -37.823 1.00 56.78 288 ARG A N 1
ATOM 2282 C CA . ARG A 1 288 ? 36.673 -3.240 -39.095 1.00 56.78 288 ARG A CA 1
ATOM 2283 C C . ARG A 1 288 ? 35.703 -2.825 -40.180 1.00 56.78 288 ARG A C 1
ATOM 2285 O O . ARG A 1 288 ? 34.600 -3.359 -40.276 1.00 56.78 288 ARG A O 1
ATOM 2292 N N . PHE A 1 289 ? 36.143 -1.878 -40.995 1.00 54.66 289 PHE A N 1
ATOM 2293 C CA . PHE A 1 289 ? 35.486 -1.571 -42.250 1.00 54.66 289 PHE A CA 1
ATOM 2294 C C . PHE A 1 289 ? 36.094 -2.460 -43.323 1.00 54.66 289 PHE A C 1
ATOM 2296 O O . PHE A 1 289 ? 37.248 -2.274 -43.704 1.00 54.66 289 PHE A O 1
ATOM 2303 N N . VAL A 1 290 ? 35.317 -3.420 -43.815 1.00 58.78 290 VAL A N 1
ATOM 2304 C CA . VAL A 1 290 ? 35.702 -4.223 -44.978 1.00 58.78 290 VAL A CA 1
ATOM 2305 C C . VAL A 1 290 ? 34.731 -3.898 -46.100 1.00 58.78 290 VAL A C 1
ATOM 2307 O O . VAL A 1 290 ? 33.520 -4.039 -45.947 1.00 58.78 290 VAL A O 1
ATOM 2310 N N . ASN A 1 291 ? 35.254 -3.397 -47.223 1.00 57.56 291 ASN A N 1
ATOM 2311 C CA . ASN A 1 291 ? 34.467 -3.022 -48.404 1.00 57.56 291 ASN A CA 1
ATOM 2312 C C . ASN A 1 291 ? 33.250 -2.120 -48.094 1.00 57.56 291 ASN A C 1
ATOM 2314 O O . ASN A 1 291 ? 32.178 -2.290 -48.676 1.00 57.56 291 ASN A O 1
ATOM 2318 N N . GLY A 1 292 ? 33.412 -1.163 -47.172 1.00 58.59 292 GLY A N 1
ATOM 2319 C CA . GLY A 1 292 ? 32.374 -0.190 -46.810 1.00 58.59 292 GLY A CA 1
ATOM 2320 C C . GLY A 1 292 ? 31.294 -0.701 -45.847 1.00 58.59 292 GLY A C 1
ATOM 2321 O O . GLY A 1 292 ? 30.283 -0.024 -45.676 1.00 58.59 292 GLY A O 1
ATOM 2322 N N . ILE A 1 293 ? 31.490 -1.867 -45.220 1.00 63.66 293 ILE A N 1
ATOM 2323 C CA . ILE A 1 293 ? 30.587 -2.432 -44.206 1.00 63.66 293 ILE A CA 1
ATOM 2324 C C . ILE A 1 293 ? 31.311 -2.500 -42.864 1.00 63.66 293 ILE A C 1
ATOM 2326 O O . ILE A 1 293 ? 32.436 -2.992 -42.791 1.00 63.66 293 ILE A O 1
ATOM 2330 N N . GLU A 1 294 ? 30.652 -2.005 -41.818 1.00 68.06 294 GLU A N 1
ATOM 2331 C CA . GLU A 1 294 ? 31.117 -2.099 -40.434 1.00 68.06 294 GLU A CA 1
ATOM 2332 C C . GLU A 1 294 ? 30.746 -3.474 -39.859 1.00 68.06 294 GLU A C 1
ATOM 2334 O O . GLU A 1 294 ? 29.564 -3.822 -39.778 1.00 68.06 294 GLU A O 1
ATOM 2339 N N . PHE A 1 295 ? 31.757 -4.252 -39.472 1.00 70.62 295 PHE A N 1
ATOM 2340 C CA . PHE A 1 295 ? 31.586 -5.508 -38.741 1.00 70.62 295 PHE A CA 1
ATOM 2341 C C . PHE A 1 295 ? 31.904 -5.323 -37.241 1.00 70.62 295 PHE A C 1
ATOM 2343 O O . PHE A 1 295 ? 32.802 -4.538 -36.909 1.00 70.62 295 PHE A O 1
ATOM 2350 N N . PRO A 1 296 ? 31.200 -6.028 -36.329 1.00 69.06 296 PRO A N 1
ATOM 2351 C CA . PRO A 1 296 ? 30.122 -6.984 -36.594 1.00 69.06 296 PRO A CA 1
ATOM 2352 C C . PRO A 1 296 ? 28.795 -6.303 -36.969 1.00 69.06 296 PRO A C 1
ATOM 2354 O O . PRO A 1 296 ? 28.343 -5.348 -36.337 1.00 69.06 296 PRO A O 1
ATOM 2357 N N . LEU A 1 297 ? 28.139 -6.841 -37.992 1.00 81.19 297 LEU A N 1
ATOM 2358 C CA . LEU A 1 297 ? 26.892 -6.345 -38.551 1.00 81.19 297 LEU A CA 1
ATOM 2359 C C . LEU A 1 297 ? 25.682 -6.972 -37.845 1.00 81.19 297 LEU A C 1
ATOM 2361 O O . LEU A 1 297 ? 25.546 -8.194 -37.779 1.00 81.19 297 LEU A O 1
ATOM 2365 N N . ARG A 1 298 ? 24.745 -6.145 -37.369 1.00 81.25 298 ARG A N 1
ATOM 2366 C CA . ARG A 1 298 ? 23.492 -6.620 -36.760 1.00 81.25 298 ARG A CA 1
ATOM 2367 C C . ARG A 1 298 ? 22.413 -6.865 -37.817 1.00 81.25 298 ARG A C 1
ATOM 2369 O O . ARG A 1 298 ? 21.974 -5.943 -38.501 1.00 81.25 298 ARG A O 1
ATOM 2376 N N . LEU A 1 299 ? 21.922 -8.097 -37.878 1.00 84.88 299 LEU A N 1
ATOM 2377 C CA . LEU A 1 299 ? 20.853 -8.569 -38.757 1.00 84.88 299 LEU A CA 1
ATOM 2378 C C . LEU A 1 299 ? 19.766 -9.284 -37.938 1.00 84.88 299 LEU A C 1
ATOM 2380 O O . LEU A 1 299 ? 19.907 -9.513 -36.735 1.00 84.88 299 LEU A O 1
ATOM 2384 N N . LYS A 1 300 ? 18.662 -9.660 -38.582 1.00 85.94 300 LYS A N 1
ATOM 2385 C CA . LYS A 1 300 ? 17.742 -10.682 -38.067 1.00 85.94 300 LYS A CA 1
ATOM 2386 C C . LYS A 1 300 ? 17.793 -11.904 -38.974 1.00 85.94 300 LYS A C 1
ATOM 2388 O O . LYS A 1 300 ? 17.715 -11.743 -40.187 1.00 85.94 300 LYS A O 1
ATOM 2393 N N . ARG A 1 301 ? 17.889 -13.105 -38.406 1.00 87.62 301 ARG A N 1
ATOM 2394 C CA . ARG A 1 301 ? 17.848 -14.382 -39.132 1.00 87.62 301 ARG A CA 1
ATOM 2395 C C . ARG A 1 301 ? 16.546 -15.110 -38.823 1.00 87.62 301 ARG A C 1
ATOM 2397 O O . ARG A 1 301 ? 16.142 -15.188 -37.662 1.00 87.62 301 ARG A O 1
ATOM 2404 N N . LYS A 1 302 ? 15.903 -15.667 -39.846 1.00 86.06 302 LYS A N 1
ATOM 2405 C CA . LYS A 1 302 ? 14.721 -16.514 -39.676 1.00 86.06 302 LYS A CA 1
ATOM 2406 C C . LYS A 1 302 ? 15.154 -17.896 -39.182 1.00 86.06 302 LYS A C 1
ATOM 2408 O O . LYS A 1 302 ? 15.888 -18.594 -39.876 1.00 86.06 302 LYS A O 1
ATOM 2413 N N . CYS A 1 303 ? 14.736 -18.262 -37.977 1.00 80.94 303 CYS A N 1
ATOM 2414 C CA . CYS A 1 303 ? 15.084 -19.516 -37.306 1.00 80.94 303 CYS A CA 1
ATOM 2415 C C . CYS A 1 303 ? 13.805 -20.255 -36.905 1.00 80.94 303 CYS A C 1
ATOM 2417 O O . CYS A 1 303 ? 12.752 -19.633 -36.789 1.00 80.94 303 CYS A O 1
ATOM 2419 N N . ARG A 1 304 ? 13.887 -21.565 -36.664 1.00 76.88 304 ARG A N 1
ATOM 2420 C CA . ARG A 1 304 ? 12.793 -22.302 -36.020 1.00 76.88 304 ARG A CA 1
ATOM 2421 C C . ARG A 1 304 ? 12.958 -22.239 -34.500 1.00 76.88 304 ARG A C 1
ATOM 2423 O O . ARG A 1 304 ? 14.084 -22.297 -34.011 1.00 76.88 304 ARG A O 1
ATOM 2430 N N . ASN A 1 305 ? 11.861 -22.072 -33.771 1.00 72.81 305 ASN A N 1
ATOM 2431 C CA . ASN A 1 305 ? 11.849 -22.161 -32.311 1.00 72.81 305 ASN A CA 1
ATOM 2432 C C . ASN A 1 305 ? 11.651 -23.613 -31.839 1.00 72.81 305 ASN A C 1
ATOM 2434 O O . ASN A 1 305 ? 11.493 -24.520 -32.656 1.00 72.81 305 ASN A O 1
ATOM 2438 N N . GLU A 1 306 ? 11.648 -23.830 -30.521 1.00 72.44 306 GLU A N 1
ATOM 2439 C CA . GLU A 1 306 ? 11.469 -25.152 -29.891 1.00 72.44 306 GLU A CA 1
ATOM 2440 C C . GLU A 1 306 ? 10.148 -25.833 -30.296 1.00 72.44 306 GLU A C 1
ATOM 2442 O O . GLU A 1 306 ? 10.077 -27.054 -30.391 1.00 72.44 306 GLU A O 1
ATOM 2447 N N . ASN A 1 307 ? 9.135 -25.037 -30.654 1.00 68.06 307 ASN A N 1
ATOM 2448 C CA . ASN A 1 307 ? 7.833 -25.497 -31.144 1.00 68.06 307 ASN A CA 1
ATOM 2449 C C . ASN A 1 307 ? 7.778 -25.634 -32.678 1.00 68.06 307 ASN A C 1
ATOM 2451 O O . ASN A 1 307 ? 6.700 -25.746 -33.259 1.00 68.06 307 ASN A O 1
ATOM 2455 N N . ASN A 1 308 ? 8.932 -25.617 -33.353 1.00 69.69 308 ASN A N 1
ATOM 2456 C CA . ASN A 1 308 ? 9.080 -25.769 -34.801 1.00 69.69 308 ASN A CA 1
ATOM 2457 C C . ASN A 1 308 ? 8.432 -24.641 -35.644 1.00 69.69 308 ASN A C 1
ATOM 2459 O O . ASN A 1 308 ? 8.262 -24.789 -36.858 1.00 69.69 308 ASN A O 1
ATOM 2463 N N . LEU A 1 309 ? 8.101 -23.501 -35.023 1.00 68.06 309 LEU A N 1
ATOM 2464 C CA . LEU A 1 309 ? 7.559 -22.301 -35.670 1.00 68.06 309 LEU A CA 1
ATOM 2465 C C . LEU A 1 309 ? 8.689 -21.367 -36.120 1.00 68.06 309 LEU A C 1
ATOM 2467 O O . LEU A 1 309 ? 9.718 -21.255 -35.458 1.00 68.06 309 LEU A O 1
ATOM 2471 N N . LEU A 1 310 ? 8.500 -20.677 -37.247 1.00 77.12 310 LEU A N 1
ATOM 2472 C CA . LEU A 1 310 ? 9.487 -19.737 -37.787 1.00 77.12 310 LEU A CA 1
ATOM 2473 C C . LEU A 1 310 ? 9.415 -18.385 -37.065 1.00 77.12 310 LEU A C 1
ATOM 2475 O O . LEU A 1 310 ? 8.378 -17.726 -37.083 1.00 77.12 310 LEU A O 1
ATOM 2479 N N . GLU A 1 311 ? 10.539 -17.928 -36.521 1.00 81.50 311 GLU A N 1
ATOM 2480 C CA . GLU A 1 311 ? 10.679 -16.634 -35.852 1.00 81.50 311 GLU A CA 1
ATOM 2481 C C . GLU A 1 311 ? 11.938 -15.878 -36.300 1.00 81.50 311 GLU A C 1
ATOM 2483 O O . GLU A 1 311 ? 12.910 -16.456 -36.790 1.00 81.50 311 GLU A O 1
ATOM 2488 N N . TRP A 1 312 ? 11.932 -14.554 -36.139 1.00 82.12 312 TRP A N 1
ATOM 2489 C CA . TRP A 1 312 ? 13.080 -13.705 -36.462 1.00 82.12 312 TRP A CA 1
ATOM 2490 C C . TRP A 1 312 ? 13.942 -13.479 -35.220 1.00 82.12 312 TRP A C 1
ATOM 2492 O O . TRP A 1 312 ? 13.580 -12.682 -34.355 1.00 82.12 312 TRP A O 1
ATOM 2502 N N . LYS A 1 313 ? 15.113 -14.118 -35.161 1.00 81.88 313 LYS A N 1
ATOM 2503 C CA . LYS A 1 313 ? 16.094 -13.916 -34.085 1.00 81.88 313 LYS A CA 1
ATOM 2504 C C . LYS A 1 313 ? 17.114 -12.852 -34.466 1.00 81.88 313 LYS A C 1
ATOM 2506 O O . LYS A 1 313 ? 17.471 -12.717 -35.636 1.00 81.88 313 LYS A O 1
ATOM 2511 N N . VAL A 1 314 ? 17.596 -12.094 -33.483 1.00 81.19 314 VAL A N 1
ATOM 2512 C CA . VAL A 1 314 ? 18.728 -11.177 -33.686 1.00 81.19 314 VAL A CA 1
ATOM 2513 C C . VAL A 1 314 ? 19.974 -12.007 -33.994 1.00 81.19 314 VAL A C 1
ATOM 2515 O O . VAL A 1 314 ? 20.284 -12.950 -33.272 1.00 81.19 314 VAL A O 1
ATOM 2518 N N . CYS A 1 315 ? 20.660 -11.646 -35.071 1.00 83.69 315 CYS A N 1
ATOM 2519 C CA . CYS A 1 315 ? 21.859 -12.300 -35.568 1.00 83.69 315 CYS A CA 1
ATOM 2520 C C . CYS A 1 315 ? 22.980 -11.269 -35.673 1.00 83.69 315 CYS A C 1
ATOM 2522 O O . CYS A 1 315 ? 22.782 -10.201 -36.254 1.00 83.69 315 CYS A O 1
ATOM 2524 N N . PHE A 1 316 ? 24.161 -11.594 -35.169 1.00 80.62 316 PHE A N 1
ATOM 2525 C CA . PHE A 1 316 ? 25.368 -10.812 -35.417 1.00 80.62 316 PHE A CA 1
ATOM 2526 C C . PHE A 1 316 ? 26.194 -11.522 -36.478 1.00 80.62 316 PHE A C 1
ATOM 2528 O O . PHE A 1 316 ? 26.456 -12.711 -36.346 1.00 80.62 316 PHE A O 1
ATOM 2535 N N . CYS A 1 317 ? 26.534 -10.815 -37.547 1.00 81.62 317 CYS A N 1
ATOM 2536 C CA . CYS A 1 317 ? 27.420 -11.297 -38.592 1.00 81.62 317 CYS A CA 1
ATOM 2537 C C . CYS A 1 317 ? 28.795 -10.672 -38.374 1.00 81.62 317 CYS A C 1
ATOM 2539 O O . CYS A 1 317 ? 28.898 -9.450 -38.335 1.00 81.62 317 CYS A O 1
ATOM 2541 N N . ASP A 1 318 ? 29.837 -11.479 -38.261 1.00 80.44 318 ASP A N 1
ATOM 2542 C CA . ASP A 1 318 ? 31.228 -11.032 -38.246 1.00 80.44 318 ASP A CA 1
ATOM 2543 C C . ASP A 1 318 ? 31.970 -11.603 -39.462 1.00 80.44 318 ASP A C 1
ATOM 2545 O O . ASP A 1 318 ? 31.545 -12.606 -40.041 1.00 80.44 318 ASP A O 1
ATOM 2549 N N . GLN A 1 319 ? 33.059 -10.956 -39.872 1.00 77.00 319 GLN A N 1
ATOM 2550 C CA . GLN A 1 319 ? 33.915 -11.441 -40.952 1.00 77.00 319 GLN A CA 1
ATOM 2551 C C . GLN A 1 319 ? 35.318 -11.735 -40.421 1.00 77.00 319 GLN A C 1
ATOM 2553 O O . GLN A 1 319 ? 36.027 -10.845 -39.943 1.00 77.00 319 GLN A O 1
ATOM 2558 N N . LYS A 1 320 ? 35.764 -12.977 -40.615 1.00 72.56 320 LYS A N 1
ATOM 2559 C CA . LYS A 1 320 ? 37.138 -13.414 -40.353 1.00 72.56 320 LYS A CA 1
ATOM 2560 C C . LYS A 1 320 ? 37.747 -13.936 -41.646 1.00 72.56 320 LYS A C 1
ATOM 2562 O O . LYS A 1 320 ? 37.397 -15.020 -42.102 1.00 72.56 320 LYS A O 1
ATOM 2567 N N . GLU A 1 321 ? 38.644 -13.151 -42.241 1.00 74.19 321 GLU A N 1
ATOM 2568 C CA . GLU A 1 321 ? 39.327 -13.487 -43.501 1.00 74.19 321 GLU A CA 1
ATOM 2569 C C . GLU A 1 321 ? 38.325 -13.856 -44.614 1.00 74.19 321 GLU A C 1
ATOM 2571 O O . GLU A 1 321 ? 37.572 -12.987 -45.066 1.00 74.19 321 GLU A O 1
ATOM 2576 N N . SER A 1 322 ? 38.285 -15.135 -45.005 1.00 72.81 322 SER A N 1
ATOM 2577 C CA . SER A 1 322 ? 37.399 -15.699 -46.031 1.00 72.81 322 SER A CA 1
ATOM 2578 C C . SER A 1 322 ? 36.163 -16.407 -45.458 1.00 72.81 322 SER A C 1
ATOM 2580 O O . SER A 1 322 ? 35.528 -17.203 -46.150 1.00 72.81 322 SER A O 1
ATOM 2582 N N . THR A 1 323 ? 35.815 -16.150 -44.195 1.00 79.06 323 THR A N 1
ATOM 2583 C CA . THR A 1 323 ? 34.668 -16.759 -43.507 1.00 79.06 323 THR A CA 1
ATOM 2584 C C . THR A 1 323 ? 33.735 -15.700 -42.924 1.00 79.06 323 THR A C 1
ATOM 2586 O O . THR A 1 323 ? 34.168 -14.675 -42.390 1.00 79.06 323 THR A O 1
ATOM 2589 N N . LEU A 1 324 ? 32.433 -15.954 -43.043 1.00 81.94 324 LEU A N 1
ATOM 2590 C CA . LEU A 1 324 ? 31.365 -15.200 -42.400 1.00 81.94 324 LEU A CA 1
ATOM 2591 C C . LEU A 1 324 ? 30.836 -16.006 -41.216 1.00 81.94 324 LEU A C 1
ATOM 2593 O O . LEU A 1 324 ? 30.425 -17.157 -41.368 1.00 81.94 324 LEU A O 1
ATOM 2597 N N . GLU A 1 325 ? 30.832 -15.391 -40.042 1.00 82.88 325 GLU A N 1
ATOM 2598 C CA . GLU A 1 325 ? 30.342 -15.989 -38.805 1.00 82.88 325 GLU A CA 1
ATOM 2599 C C . GLU A 1 325 ? 29.009 -15.346 -38.419 1.00 82.88 325 GLU A C 1
ATOM 2601 O O . GLU A 1 325 ? 28.933 -14.135 -38.233 1.00 82.88 325 GLU A O 1
ATOM 2606 N N . PHE A 1 326 ? 27.959 -16.152 -38.279 1.00 83.88 326 PHE A N 1
ATOM 2607 C CA . PHE A 1 326 ? 26.623 -15.722 -37.878 1.00 83.88 326 PHE A CA 1
ATOM 2608 C C . PHE A 1 326 ? 26.276 -16.274 -36.499 1.00 83.88 326 PHE A C 1
ATOM 2610 O O . PHE A 1 326 ? 26.119 -17.483 -36.325 1.00 83.88 326 PHE A O 1
ATOM 2617 N N . THR A 1 327 ? 26.068 -15.381 -35.537 1.00 77.62 327 THR A N 1
ATOM 2618 C CA . THR A 1 327 ? 25.772 -15.733 -34.145 1.00 77.62 327 THR A CA 1
ATOM 2619 C C . THR A 1 327 ? 24.343 -15.333 -33.789 1.00 77.62 327 THR A C 1
ATOM 2621 O O . THR A 1 327 ? 23.997 -14.150 -33.798 1.00 77.62 327 THR A O 1
ATOM 2624 N N . CYS A 1 328 ? 23.506 -16.324 -33.476 1.00 78.94 328 CYS A N 1
ATOM 2625 C CA . CYS A 1 328 ? 22.099 -16.190 -33.089 1.00 78.94 328 CYS A CA 1
ATOM 2626 C C . CYS A 1 328 ? 21.882 -16.781 -31.686 1.00 78.94 328 CYS A C 1
ATOM 2628 O O . CYS A 1 328 ? 21.539 -17.955 -31.544 1.00 78.94 328 CYS A O 1
ATOM 2630 N N . GLY A 1 329 ? 22.063 -15.983 -30.631 1.00 73.69 329 GLY A N 1
ATOM 2631 C CA . GLY A 1 329 ? 21.999 -16.496 -29.256 1.00 73.69 329 GLY A CA 1
ATOM 2632 C C . GLY A 1 329 ? 23.131 -17.495 -28.989 1.00 73.69 329 GLY A C 1
ATOM 2633 O O . GLY A 1 329 ? 24.293 -17.109 -29.059 1.00 73.69 329 GLY A O 1
ATOM 2634 N N . ASN A 1 330 ? 22.790 -18.762 -28.722 1.00 65.62 330 ASN A N 1
ATOM 2635 C CA . ASN A 1 330 ? 23.760 -19.846 -28.493 1.00 65.62 330 ASN A CA 1
ATOM 2636 C C . ASN A 1 330 ? 24.179 -20.575 -29.783 1.00 65.62 330 ASN A C 1
ATOM 2638 O O . ASN A 1 330 ? 25.103 -21.384 -29.758 1.00 65.62 330 ASN A O 1
ATOM 2642 N N . GLU A 1 331 ? 23.502 -20.317 -30.904 1.00 69.50 331 GLU A N 1
ATOM 2643 C CA . GLU A 1 331 ? 23.845 -20.919 -32.190 1.00 69.50 331 GLU A CA 1
ATOM 2644 C C . GLU A 1 331 ? 24.887 -20.073 -32.916 1.00 69.50 331 GLU A C 1
ATOM 2646 O O . GLU A 1 331 ? 24.694 -18.872 -33.129 1.00 69.50 331 GLU A O 1
ATOM 2651 N N . ARG A 1 332 ? 25.964 -20.724 -33.353 1.00 77.88 332 ARG A N 1
ATOM 2652 C CA . ARG A 1 332 ? 27.020 -20.136 -34.174 1.00 77.88 332 ARG A CA 1
ATOM 2653 C C . ARG A 1 332 ? 27.103 -20.909 -35.481 1.00 77.88 332 ARG A C 1
ATOM 2655 O O . ARG A 1 332 ? 27.269 -22.125 -35.472 1.00 77.88 332 ARG A O 1
ATOM 2662 N N . VAL A 1 333 ? 26.959 -20.199 -36.593 1.00 79.56 333 VAL A N 1
ATOM 2663 C CA . VAL A 1 333 ? 27.080 -20.757 -37.941 1.00 79.56 333 VAL A CA 1
ATOM 2664 C C . VAL A 1 333 ? 28.242 -20.074 -38.633 1.00 79.56 333 VAL A C 1
ATOM 2666 O O . VAL A 1 333 ? 28.217 -18.865 -38.843 1.00 79.56 333 VAL A O 1
ATOM 2669 N N . GLU A 1 334 ? 29.251 -20.853 -38.990 1.00 80.81 334 GLU A N 1
ATOM 2670 C CA . GLU A 1 334 ? 30.390 -20.390 -39.772 1.00 80.81 334 GLU A CA 1
ATOM 2671 C C . GLU A 1 334 ? 30.214 -20.838 -41.217 1.00 80.81 334 GLU A C 1
ATOM 2673 O O . GLU A 1 334 ? 29.873 -21.989 -41.488 1.00 80.81 334 GLU A O 1
ATOM 2678 N N . MET A 1 335 ? 30.422 -19.911 -42.143 1.00 80.62 335 MET A N 1
ATOM 2679 C CA . MET A 1 335 ? 30.291 -20.156 -43.569 1.00 80.62 335 MET A CA 1
ATOM 2680 C C . MET A 1 335 ? 31.522 -19.612 -44.281 1.00 80.62 335 MET A C 1
ATOM 2682 O O . MET A 1 335 ? 31.794 -18.411 -44.244 1.00 80.62 335 MET A O 1
ATOM 2686 N N . SER A 1 336 ? 32.255 -20.489 -44.963 1.00 79.38 336 SER A N 1
ATOM 2687 C CA . SER A 1 336 ? 33.307 -20.057 -45.883 1.00 79.38 336 SER A CA 1
ATOM 2688 C C . SER A 1 336 ? 32.687 -19.390 -47.110 1.00 79.38 336 SER A C 1
ATOM 2690 O O . SER A 1 336 ? 31.645 -19.825 -47.603 1.00 79.38 336 SER A O 1
ATOM 2692 N N . ILE A 1 337 ? 33.337 -18.359 -47.648 1.00 72.88 337 ILE A N 1
ATOM 2693 C CA . ILE A 1 337 ? 32.923 -17.719 -48.906 1.00 72.88 337 ILE A CA 1
ATOM 2694 C C . ILE A 1 337 ? 32.871 -18.744 -50.052 1.00 72.88 337 ILE A C 1
ATOM 2696 O O . ILE A 1 337 ? 32.018 -18.632 -50.927 1.00 72.88 337 ILE A O 1
ATOM 2700 N N . GLU A 1 338 ? 33.709 -19.785 -50.021 1.00 72.38 338 GLU A N 1
ATOM 2701 C CA . GLU A 1 338 ? 33.714 -20.865 -51.022 1.00 72.38 338 GLU A CA 1
ATOM 2702 C C . GLU A 1 338 ? 32.454 -21.743 -50.979 1.00 72.38 338 GLU A C 1
ATOM 2704 O O . GLU A 1 338 ? 32.097 -22.375 -51.971 1.00 72.38 338 GLU A O 1
ATOM 2709 N N . GLN A 1 339 ? 31.759 -21.773 -49.838 1.00 75.00 339 GLN A N 1
ATOM 2710 C CA . GLN A 1 339 ? 30.486 -22.478 -49.691 1.00 75.00 339 GLN A CA 1
ATOM 2711 C C . GLN A 1 339 ? 29.314 -21.650 -50.223 1.00 75.00 339 GLN A C 1
ATOM 2713 O O . GLN A 1 339 ? 28.236 -22.204 -50.443 1.00 75.00 339 GLN A O 1
ATOM 2718 N N . LEU A 1 340 ? 29.486 -20.342 -50.437 1.00 75.12 340 LEU A N 1
ATOM 2719 C CA . LEU A 1 340 ? 28.414 -19.473 -50.904 1.00 75.12 340 LEU A CA 1
ATOM 2720 C C . LEU A 1 340 ? 28.042 -19.817 -52.352 1.00 75.12 340 LEU A C 1
ATOM 2722 O O . LEU A 1 340 ? 28.843 -19.676 -53.270 1.00 75.12 340 LEU A O 1
ATOM 2726 N N . CYS A 1 341 ? 26.798 -20.239 -52.558 1.00 75.12 341 CYS A N 1
ATOM 2727 C CA . CYS A 1 341 ? 26.255 -20.526 -53.883 1.00 75.12 341 CYS A CA 1
ATOM 2728 C C . CYS A 1 341 ? 25.626 -19.276 -54.507 1.00 75.12 341 CYS A C 1
ATOM 2730 O O . CYS A 1 341 ? 25.856 -18.990 -55.676 1.00 75.12 341 CYS A O 1
ATOM 2732 N N . ALA A 1 342 ? 24.818 -18.539 -53.738 1.00 74.75 342 ALA A N 1
ATOM 2733 C CA . ALA A 1 342 ? 24.170 -17.314 -54.200 1.00 74.75 342 ALA A CA 1
ATOM 2734 C C . ALA A 1 342 ? 23.715 -16.437 -53.028 1.00 74.75 342 ALA A C 1
ATOM 2736 O O . ALA A 1 342 ? 23.414 -16.928 -51.939 1.00 74.75 342 ALA A O 1
ATOM 2737 N N . ILE A 1 343 ? 23.594 -15.134 -53.280 1.00 78.00 343 ILE A N 1
ATOM 2738 C CA . ILE A 1 343 ? 22.905 -14.189 -52.401 1.00 78.00 343 ILE A CA 1
ATOM 2739 C C . ILE A 1 343 ? 21.901 -13.384 -53.228 1.00 78.00 343 ILE A C 1
ATOM 2741 O O . ILE A 1 343 ? 22.251 -12.825 -54.265 1.00 78.00 343 ILE A O 1
ATOM 2745 N N . GLN A 1 344 ? 20.642 -13.356 -52.800 1.00 79.25 344 GLN A N 1
ATOM 2746 C CA . GLN A 1 344 ? 19.544 -12.760 -53.565 1.00 79.25 344 GLN A CA 1
ATOM 2747 C C . GLN A 1 344 ? 18.683 -11.871 -52.675 1.00 79.25 344 GLN A C 1
ATOM 2749 O O . GLN A 1 344 ? 18.479 -12.163 -51.497 1.00 79.25 344 GLN A O 1
ATOM 2754 N N . PHE A 1 345 ? 18.140 -10.791 -53.233 1.00 76.00 345 PHE A N 1
ATOM 2755 C CA . PHE A 1 345 ? 17.090 -10.039 -52.549 1.00 76.00 345 PHE A CA 1
ATOM 2756 C C . PHE A 1 345 ? 15.810 -10.870 -52.494 1.00 76.00 345 PHE A C 1
ATOM 2758 O O . PHE A 1 345 ? 15.480 -11.588 -53.433 1.00 76.00 345 PHE A O 1
ATOM 2765 N N . HIS A 1 346 ? 15.065 -10.748 -51.401 1.00 77.94 346 HIS A N 1
ATOM 2766 C CA . HIS A 1 346 ? 13.770 -11.401 -51.291 1.00 77.94 346 HIS A CA 1
ATOM 2767 C C . HIS A 1 346 ? 12.756 -10.701 -52.208 1.00 77.94 346 HIS A C 1
ATOM 2769 O O . HIS A 1 346 ? 12.609 -9.478 -52.154 1.00 77.94 346 HIS A O 1
ATOM 2775 N N . THR A 1 347 ? 11.990 -11.470 -52.982 1.00 67.94 347 THR A N 1
ATOM 2776 C CA . THR A 1 347 ? 11.003 -10.964 -53.959 1.00 67.94 347 THR A CA 1
ATOM 2777 C C . THR A 1 347 ? 9.990 -9.995 -53.339 1.00 67.94 347 THR A C 1
ATOM 2779 O O . THR A 1 347 ? 9.696 -8.942 -53.895 1.00 67.94 347 THR A O 1
ATOM 2782 N N . SER A 1 348 ? 9.508 -10.305 -52.133 1.00 71.12 348 SER A N 1
ATOM 2783 C CA . SER A 1 348 ? 8.518 -9.492 -51.410 1.00 71.12 348 SER A CA 1
ATOM 2784 C C . SER A 1 348 ? 9.073 -8.327 -50.570 1.00 71.12 348 SER A C 1
ATOM 2786 O O . SER A 1 348 ? 8.279 -7.554 -50.040 1.00 71.12 348 SER A O 1
ATOM 2788 N N . SER A 1 349 ? 10.392 -8.195 -50.352 1.00 75.81 349 SER A N 1
ATOM 2789 C CA . SER A 1 349 ? 10.923 -7.123 -49.487 1.00 75.81 349 SER A CA 1
ATOM 2790 C C . SER A 1 349 ? 12.361 -6.716 -49.795 1.00 75.81 349 SER A C 1
ATOM 2792 O O . SER A 1 349 ? 13.284 -7.523 -49.750 1.00 75.81 349 SER A O 1
ATOM 2794 N N . LYS A 1 350 ? 12.563 -5.402 -49.948 1.00 74.56 350 LYS A N 1
ATOM 2795 C CA . LYS A 1 350 ? 13.868 -4.770 -50.201 1.00 74.56 350 LYS A CA 1
ATOM 2796 C C . LYS A 1 350 ? 14.796 -4.716 -48.977 1.00 74.56 350 LYS A C 1
ATOM 2798 O O . LYS A 1 350 ? 15.942 -4.299 -49.112 1.00 74.56 350 LYS A O 1
ATOM 2803 N N . THR A 1 351 ? 14.315 -5.091 -47.790 1.00 80.62 351 THR A N 1
ATOM 2804 C CA . THR A 1 351 ? 15.131 -5.211 -46.563 1.00 80.62 351 THR A CA 1
ATOM 2805 C C . THR A 1 351 ? 15.494 -6.654 -46.232 1.00 80.62 351 THR A C 1
ATOM 2807 O O . THR A 1 351 ? 16.173 -6.898 -45.234 1.00 80.62 351 THR A O 1
ATOM 2810 N N . ARG A 1 352 ? 15.027 -7.616 -47.037 1.00 84.62 352 ARG A N 1
ATOM 2811 C CA . ARG A 1 352 ? 15.258 -9.044 -46.834 1.00 84.62 352 ARG A CA 1
ATOM 2812 C C . ARG A 1 352 ? 16.119 -9.605 -47.952 1.00 84.62 352 ARG A C 1
ATOM 2814 O O . ARG A 1 352 ? 16.004 -9.200 -49.108 1.00 84.62 352 ARG A O 1
ATOM 2821 N N . PHE A 1 353 ? 16.947 -10.573 -47.599 1.00 84.19 353 PHE A N 1
ATOM 2822 C CA . PHE A 1 353 ? 17.784 -11.289 -48.545 1.00 84.19 353 PHE A CA 1
ATOM 2823 C C . PHE A 1 353 ? 17.932 -12.749 -48.127 1.00 84.19 353 PHE A C 1
ATOM 2825 O O . PHE A 1 353 ? 17.693 -13.118 -46.973 1.00 84.19 353 PHE A O 1
ATOM 2832 N N . ILE A 1 354 ? 18.297 -13.574 -49.095 1.00 84.81 354 ILE A N 1
ATOM 2833 C CA . ILE A 1 354 ? 18.453 -15.013 -48.962 1.00 84.81 354 ILE A CA 1
ATOM 2834 C C . ILE A 1 354 ? 19.894 -15.352 -49.307 1.00 84.81 354 ILE A C 1
ATOM 2836 O O . ILE A 1 354 ? 20.403 -14.905 -50.334 1.00 84.81 354 ILE A O 1
ATOM 2840 N N . ILE A 1 355 ? 20.533 -16.139 -48.449 1.00 85.44 355 ILE A N 1
ATOM 2841 C CA . ILE A 1 355 ? 21.827 -16.756 -48.719 1.00 85.44 355 ILE A CA 1
ATOM 2842 C C . ILE A 1 355 ? 21.596 -18.236 -49.012 1.00 85.44 355 ILE A C 1
ATOM 2844 O O . ILE A 1 355 ? 20.987 -18.947 -48.209 1.00 85.44 355 ILE A O 1
ATOM 2848 N N . LEU A 1 356 ? 22.098 -18.682 -50.160 1.00 81.75 356 LEU A N 1
ATOM 2849 C CA . LEU A 1 356 ? 22.219 -20.085 -50.524 1.00 81.75 356 LEU A CA 1
ATOM 2850 C C . LEU A 1 356 ? 23.677 -20.497 -50.353 1.00 81.75 356 LEU A C 1
ATOM 2852 O O . LEU A 1 356 ? 24.564 -19.864 -50.929 1.00 81.75 356 LEU A O 1
ATOM 2856 N N . TYR A 1 357 ? 23.928 -21.554 -49.587 1.00 80.62 357 TYR A N 1
ATOM 2857 C CA . TYR A 1 357 ? 25.276 -22.079 -49.373 1.00 80.62 357 TYR A CA 1
ATOM 2858 C C . TYR A 1 357 ? 25.290 -23.605 -49.400 1.00 80.62 357 TYR A C 1
ATOM 2860 O O . TYR A 1 357 ? 24.265 -24.248 -49.181 1.00 80.62 357 TYR A O 1
ATOM 2868 N N . ARG A 1 358 ? 26.446 -24.192 -49.700 1.00 78.38 358 ARG A N 1
ATOM 2869 C CA . ARG A 1 358 ? 26.643 -25.637 -49.770 1.00 78.38 358 ARG A CA 1
ATOM 2870 C C . ARG A 1 358 ? 27.348 -26.123 -48.514 1.00 78.38 358 ARG A C 1
ATOM 2872 O O . ARG A 1 358 ? 28.462 -25.703 -48.214 1.00 78.38 358 ARG A O 1
ATOM 2879 N N . GLU A 1 359 ? 26.705 -27.026 -47.790 1.00 74.44 359 GLU A N 1
ATOM 2880 C CA . GLU A 1 359 ? 27.335 -27.705 -46.662 1.00 74.44 359 GLU A CA 1
ATOM 2881 C C . GLU A 1 359 ? 28.395 -28.709 -47.129 1.00 74.44 359 GLU A C 1
ATOM 2883 O O . GLU A 1 359 ? 28.397 -29.163 -48.273 1.00 74.44 359 GLU A O 1
ATOM 2888 N N . VAL A 1 360 ? 29.264 -29.126 -46.204 1.00 71.56 360 VAL A N 1
ATOM 2889 C CA . VAL A 1 360 ? 30.280 -30.174 -46.430 1.00 71.56 360 VAL A CA 1
ATOM 2890 C C . VAL A 1 360 ? 29.644 -31.498 -46.892 1.00 71.56 360 VAL A C 1
ATOM 2892 O O . VAL A 1 360 ? 30.261 -32.270 -47.617 1.00 71.56 360 VAL A O 1
ATOM 2895 N N . SER A 1 361 ? 28.374 -31.728 -46.541 1.00 71.12 361 SER A N 1
ATOM 2896 C CA . SER A 1 361 ? 27.553 -32.865 -46.978 1.00 71.12 361 SER A CA 1
ATOM 2897 C C . SER A 1 361 ? 27.129 -32.815 -48.458 1.00 71.12 361 SER A C 1
ATOM 2899 O O . SER A 1 361 ? 26.491 -33.747 -48.944 1.00 71.12 361 SER A O 1
ATOM 2901 N N . GLY A 1 362 ? 27.431 -31.725 -49.175 1.00 66.00 362 GLY A N 1
ATOM 2902 C CA . GLY A 1 362 ? 27.034 -31.494 -50.566 1.00 66.00 362 GLY A CA 1
ATOM 2903 C C . GLY A 1 362 ? 25.609 -30.954 -50.743 1.00 66.00 362 GLY A C 1
ATOM 2904 O O . GLY A 1 362 ? 25.222 -30.635 -51.868 1.00 66.00 362 GLY A O 1
ATOM 2905 N N . ARG A 1 363 ? 24.831 -30.810 -49.661 1.00 72.88 363 ARG A N 1
ATOM 2906 C CA . ARG A 1 363 ? 23.470 -30.250 -49.695 1.00 72.88 363 ARG A CA 1
ATOM 2907 C C . ARG A 1 363 ? 23.497 -28.724 -49.777 1.00 72.88 363 ARG A C 1
ATOM 2909 O O . ARG A 1 363 ? 24.275 -28.071 -49.083 1.00 72.88 363 ARG A O 1
ATOM 2916 N N . THR A 1 364 ? 22.616 -28.162 -50.601 1.00 75.31 364 THR A N 1
ATOM 2917 C CA . THR A 1 364 ? 22.376 -26.714 -50.658 1.00 75.31 364 THR A CA 1
ATOM 2918 C C . THR A 1 364 ? 21.378 -26.318 -49.574 1.00 75.31 364 THR A C 1
ATOM 2920 O O . THR A 1 364 ? 20.276 -26.857 -49.512 1.00 75.31 364 THR A O 1
ATOM 2923 N N . MET A 1 365 ? 21.758 -25.360 -48.739 1.00 78.31 365 MET A N 1
ATOM 2924 C CA . MET A 1 365 ? 20.976 -24.832 -47.627 1.00 78.31 365 MET A CA 1
ATOM 2925 C C . MET A 1 365 ? 20.544 -23.394 -47.911 1.00 78.31 365 MET A C 1
ATOM 2927 O O . MET A 1 365 ? 21.243 -22.642 -48.593 1.00 78.31 365 MET A O 1
ATOM 2931 N N . ARG A 1 366 ? 19.381 -23.010 -47.372 1.00 83.38 366 ARG A N 1
ATOM 2932 C CA . ARG A 1 366 ? 18.766 -21.685 -47.541 1.00 83.38 366 ARG A CA 1
ATOM 2933 C C . ARG A 1 366 ? 18.651 -20.978 -46.196 1.00 83.38 366 ARG A C 1
ATOM 2935 O O . ARG A 1 366 ? 18.033 -21.503 -45.274 1.00 83.38 366 ARG A O 1
ATOM 2942 N N . MET A 1 367 ? 19.177 -19.758 -46.107 1.00 85.12 367 MET A N 1
ATOM 2943 C CA . MET A 1 367 ? 19.052 -18.897 -44.928 1.00 85.12 367 MET A CA 1
ATOM 2944 C C . MET A 1 367 ? 18.415 -17.560 -45.293 1.00 85.12 367 MET A C 1
ATOM 2946 O O . MET A 1 367 ? 18.854 -16.881 -46.217 1.00 85.12 367 MET A O 1
ATOM 2950 N N . GLU A 1 368 ? 17.390 -17.170 -44.537 1.00 87.94 368 GLU A N 1
ATOM 2951 C CA . GLU A 1 368 ? 16.682 -15.901 -44.708 1.00 87.94 368 GLU A CA 1
ATOM 2952 C C . GLU A 1 368 ? 17.116 -14.876 -43.662 1.00 87.94 368 GLU A C 1
ATOM 2954 O O . GLU A 1 368 ? 17.076 -15.137 -42.454 1.00 87.94 368 GLU A O 1
ATOM 2959 N N . PHE A 1 369 ? 17.459 -13.680 -44.135 1.00 87.56 369 PHE A N 1
ATOM 2960 C CA . PHE A 1 369 ? 17.910 -12.570 -43.311 1.00 87.56 369 PHE A CA 1
ATOM 2961 C C . PHE A 1 369 ? 17.107 -11.295 -43.575 1.00 87.56 369 PHE A C 1
ATOM 2963 O O . PHE A 1 369 ? 16.542 -11.086 -44.650 1.00 87.56 369 PHE A O 1
ATOM 2970 N N . MET A 1 370 ? 17.076 -10.420 -42.574 1.00 85.31 370 MET A N 1
ATOM 2971 C CA . MET A 1 370 ? 16.478 -9.092 -42.637 1.00 85.31 370 MET A CA 1
ATOM 2972 C C . MET A 1 370 ? 17.436 -8.062 -42.041 1.00 85.31 370 MET A C 1
ATOM 2974 O O . MET A 1 370 ? 17.906 -8.213 -40.911 1.00 85.31 370 MET A O 1
ATOM 2978 N N . ALA A 1 371 ? 17.705 -7.004 -42.799 1.00 83.19 371 ALA A N 1
ATOM 2979 C CA . ALA A 1 371 ? 18.497 -5.862 -42.364 1.00 83.19 371 ALA A CA 1
ATOM 2980 C C . ALA A 1 371 ? 17.610 -4.774 -41.735 1.00 83.19 371 ALA A C 1
ATOM 2982 O O . ALA A 1 371 ? 16.405 -4.710 -41.986 1.00 83.19 371 ALA A O 1
ATOM 2983 N N . SER A 1 372 ? 18.212 -3.885 -40.941 1.00 80.31 372 SER A N 1
ATOM 2984 C CA . SER A 1 372 ? 17.520 -2.737 -40.332 1.00 80.31 372 SER A CA 1
ATOM 2985 C C . SER A 1 372 ? 17.114 -1.661 -41.345 1.00 80.31 372 SER A C 1
ATOM 2987 O O . SER A 1 372 ? 16.182 -0.904 -41.086 1.00 80.31 372 SER A O 1
ATOM 2989 N N . SER A 1 373 ? 17.778 -1.597 -42.503 1.00 79.38 373 SER A N 1
ATOM 2990 C CA . SER A 1 373 ? 17.464 -0.652 -43.574 1.00 79.38 373 SER A CA 1
ATOM 2991 C C . SER A 1 373 ? 17.736 -1.237 -44.964 1.00 79.38 373 SER A C 1
ATOM 2993 O O . SER A 1 373 ? 18.515 -2.179 -45.135 1.00 79.38 373 SER A O 1
ATOM 2995 N N . ILE A 1 374 ? 17.101 -0.650 -45.984 1.00 76.19 374 ILE A N 1
ATOM 2996 C CA . ILE A 1 374 ? 17.308 -1.019 -47.395 1.00 76.19 374 ILE A CA 1
ATOM 2997 C C . ILE A 1 374 ? 18.753 -0.727 -47.822 1.00 76.19 374 ILE A C 1
ATOM 2999 O O . ILE A 1 374 ? 19.343 -1.512 -48.561 1.00 76.19 374 ILE A O 1
ATOM 3003 N N . SER A 1 375 ? 19.335 0.382 -47.353 1.00 74.00 375 SER A N 1
ATOM 3004 C CA . SER A 1 375 ? 20.722 0.756 -47.655 1.00 74.00 375 SER A CA 1
ATOM 3005 C C . SER A 1 375 ? 21.712 -0.268 -47.104 1.00 74.00 375 SER A C 1
ATOM 3007 O O . SER A 1 375 ? 22.597 -0.706 -47.833 1.00 74.00 375 SER A O 1
ATOM 3009 N N . LEU A 1 376 ? 21.508 -0.723 -45.866 1.00 76.31 376 LEU A N 1
ATOM 3010 C CA . LEU A 1 376 ? 22.334 -1.757 -45.247 1.00 76.31 376 LEU A CA 1
ATOM 3011 C C . LEU A 1 376 ? 22.218 -3.091 -45.992 1.00 76.31 376 LEU A C 1
ATOM 3013 O O . LEU A 1 376 ? 23.231 -3.709 -46.308 1.00 76.31 376 LEU A O 1
ATOM 3017 N N . CYS A 1 377 ? 20.989 -3.497 -46.330 1.00 78.19 377 CYS A N 1
ATOM 3018 C CA . CYS A 1 377 ? 20.726 -4.701 -47.118 1.00 78.19 377 CYS A CA 1
ATOM 3019 C C . CYS A 1 377 ? 21.442 -4.650 -48.472 1.00 78.19 377 CYS A C 1
ATOM 3021 O O . CYS A 1 377 ? 22.089 -5.613 -48.876 1.00 78.19 377 CYS A O 1
ATOM 3023 N N . ARG A 1 378 ? 21.340 -3.515 -49.174 1.00 77.06 378 ARG A N 1
ATOM 3024 C CA . ARG A 1 378 ? 21.954 -3.326 -50.488 1.00 77.06 378 ARG A CA 1
ATOM 3025 C C . ARG A 1 378 ? 23.474 -3.375 -50.411 1.00 77.06 378 ARG A C 1
ATOM 3027 O O . ARG A 1 378 ? 24.078 -4.101 -51.194 1.00 77.06 378 ARG A O 1
ATOM 3034 N N . ASN A 1 379 ? 24.066 -2.654 -49.462 1.00 76.81 379 ASN A N 1
ATOM 3035 C CA . ASN A 1 379 ? 25.512 -2.636 -49.268 1.00 76.81 379 ASN A CA 1
ATOM 3036 C C . ASN A 1 379 ? 26.031 -4.041 -48.938 1.00 76.81 379 ASN A C 1
ATOM 3038 O O . ASN A 1 379 ? 26.993 -4.488 -49.551 1.00 76.81 379 ASN A O 1
ATOM 3042 N N . PHE A 1 380 ? 25.346 -4.775 -48.054 1.00 78.69 380 PHE A N 1
ATOM 3043 C CA . PHE A 1 380 ? 25.712 -6.143 -47.682 1.00 78.69 380 PHE A CA 1
ATOM 3044 C C . PHE A 1 380 ? 25.683 -7.119 -48.861 1.00 78.69 380 PHE A C 1
ATOM 3046 O O . PHE A 1 380 ? 26.683 -7.783 -49.137 1.00 78.69 380 PHE A O 1
ATOM 3053 N N . VAL A 1 381 ? 24.573 -7.156 -49.605 1.00 77.38 381 VAL A N 1
ATOM 3054 C CA . VAL A 1 381 ? 24.423 -8.034 -50.776 1.00 77.38 381 VAL A CA 1
ATOM 3055 C C . VAL A 1 381 ? 25.459 -7.702 -51.855 1.00 77.38 381 VAL A C 1
ATOM 3057 O O . VAL A 1 381 ? 26.056 -8.606 -52.435 1.00 77.38 381 VAL A O 1
ATOM 3060 N N . GLN A 1 382 ? 25.728 -6.416 -52.099 1.00 76.38 382 GLN A N 1
ATOM 3061 C CA . GLN A 1 382 ? 26.713 -5.987 -53.094 1.00 76.38 382 GLN A CA 1
ATOM 3062 C C . GLN A 1 382 ? 28.157 -6.295 -52.680 1.00 76.38 382 GLN A C 1
ATOM 3064 O O . GLN A 1 382 ? 28.948 -6.713 -53.524 1.00 76.38 382 GLN A O 1
ATOM 3069 N N . SER A 1 383 ? 28.520 -6.112 -51.409 1.00 73.81 383 SER A N 1
ATOM 3070 C CA . SER A 1 383 ? 29.882 -6.390 -50.941 1.00 73.81 383 SER A CA 1
ATOM 3071 C C . SER A 1 383 ? 30.191 -7.883 -50.899 1.00 73.81 383 SER A C 1
ATOM 3073 O O . SER A 1 383 ? 31.281 -8.267 -51.316 1.00 73.81 383 SER A O 1
ATOM 3075 N N . ILE A 1 384 ? 29.234 -8.728 -50.496 1.00 73.06 384 ILE A N 1
ATOM 3076 C CA . ILE A 1 384 ? 29.385 -10.189 -50.595 1.00 73.06 384 ILE A CA 1
ATOM 3077 C C . ILE A 1 384 ? 29.403 -10.630 -52.063 1.00 73.06 384 ILE A C 1
ATOM 3079 O O . ILE A 1 384 ? 30.237 -11.444 -52.450 1.00 73.06 384 ILE A O 1
ATOM 3083 N N . GLY A 1 385 ? 28.561 -10.039 -52.917 1.00 66.44 385 GLY A N 1
ATOM 3084 C CA . GLY A 1 385 ? 28.571 -10.312 -54.357 1.00 66.44 385 GLY A CA 1
ATOM 3085 C C . GLY A 1 385 ? 29.920 -10.015 -55.028 1.00 66.44 385 GLY A C 1
ATOM 3086 O O . GLY A 1 385 ? 30.322 -10.734 -55.941 1.00 66.44 385 GLY A O 1
ATOM 3087 N N . LYS A 1 386 ? 30.661 -9.005 -54.546 1.00 68.25 386 LYS A N 1
ATOM 3088 C CA . LYS A 1 386 ? 32.035 -8.720 -54.999 1.00 68.25 386 LYS A CA 1
ATOM 3089 C C . LYS A 1 386 ? 33.040 -9.795 -54.574 1.00 68.25 386 LYS A C 1
ATOM 3091 O O . LYS A 1 386 ? 33.989 -10.034 -55.312 1.00 68.25 386 LYS A O 1
ATOM 3096 N N . TRP A 1 387 ? 32.849 -10.446 -53.425 1.00 64.75 387 TRP A N 1
ATOM 3097 C CA . TRP A 1 387 ? 33.747 -11.507 -52.947 1.00 64.75 387 TRP A CA 1
ATOM 3098 C C . TRP A 1 387 ? 33.628 -12.804 -53.744 1.00 64.75 387 TRP A C 1
ATOM 3100 O O . TRP A 1 387 ? 34.617 -13.508 -53.909 1.00 64.75 387 TRP A O 1
ATOM 3110 N N . CYS A 1 388 ? 32.451 -13.096 -54.297 1.00 59.25 388 CYS A N 1
ATOM 3111 C CA . CYS A 1 388 ? 32.216 -14.315 -55.078 1.00 59.25 388 CYS A CA 1
ATOM 3112 C C . CYS A 1 388 ? 32.642 -14.214 -56.551 1.00 59.25 388 CYS A C 1
ATOM 3114 O O . CYS A 1 388 ? 32.427 -15.157 -57.310 1.00 59.25 388 CYS A O 1
ATOM 3116 N N . GLY A 1 389 ? 33.236 -13.083 -56.956 1.00 51.56 389 GLY A N 1
ATOM 3117 C CA . GLY A 1 389 ? 33.919 -12.891 -58.235 1.00 51.56 389 GLY A CA 1
ATOM 3118 C C . GLY A 1 389 ? 33.218 -13.512 -59.442 1.00 51.56 389 GLY A C 1
ATOM 3119 O O . GLY A 1 389 ? 33.727 -14.490 -59.959 1.00 51.56 389 GLY A O 1
ATOM 3120 N N . GLN A 1 390 ? 32.078 -12.967 -59.890 1.00 43.88 390 GLN A N 1
ATOM 3121 C CA . GLN A 1 390 ? 31.426 -13.270 -61.187 1.00 43.88 390 GLN A CA 1
ATOM 3122 C C . GLN A 1 390 ? 31.478 -14.747 -61.671 1.00 43.88 390 GLN A C 1
ATOM 3124 O O . GLN A 1 390 ? 31.524 -15.009 -62.872 1.00 43.88 390 GLN A O 1
ATOM 3129 N N . ARG A 1 391 ? 31.454 -15.745 -60.778 1.00 42.34 391 ARG A N 1
ATOM 3130 C CA . ARG A 1 391 ? 31.467 -17.161 -61.170 1.00 42.34 391 ARG A CA 1
ATOM 3131 C C . ARG A 1 391 ? 30.066 -17.751 -61.053 1.00 42.34 391 ARG A C 1
ATOM 3133 O O . ARG A 1 391 ? 29.550 -17.931 -59.963 1.00 42.34 391 ARG A O 1
ATOM 3140 N N . HIS A 1 392 ? 29.514 -18.066 -62.226 1.00 38.22 392 HIS A N 1
ATOM 3141 C CA . HIS A 1 392 ? 28.419 -19.006 -62.485 1.00 38.22 392 HIS A CA 1
ATOM 3142 C C . HIS A 1 392 ? 27.156 -18.846 -61.627 1.00 38.22 392 HIS A C 1
ATOM 3144 O O . HIS A 1 392 ? 26.894 -19.614 -60.705 1.00 38.22 392 HIS A O 1
ATOM 3150 N N . TRP A 1 393 ? 26.299 -17.915 -62.043 1.00 39.69 393 TRP A N 1
ATOM 3151 C CA . TRP A 1 393 ? 24.889 -17.912 -61.669 1.00 39.69 393 TRP A CA 1
ATOM 3152 C C . TRP A 1 393 ? 24.161 -18.976 -62.499 1.00 39.69 393 TRP A C 1
ATOM 3154 O O . TRP A 1 393 ? 23.960 -18.795 -63.697 1.00 39.69 393 TRP A O 1
ATOM 3164 N N . LYS A 1 394 ? 23.793 -20.101 -61.882 1.00 35.22 394 LYS A N 1
ATOM 3165 C CA . LYS A 1 394 ? 22.700 -20.941 -62.386 1.00 35.22 394 LYS A CA 1
ATOM 3166 C C . LYS A 1 394 ? 21.457 -20.566 -61.591 1.00 35.22 394 LYS A C 1
ATOM 3168 O O . LYS A 1 394 ? 21.432 -20.760 -60.378 1.00 35.22 394 LYS A O 1
ATOM 3173 N N . GLU A 1 395 ? 20.464 -20.000 -62.268 1.00 33.19 395 GLU A N 1
ATOM 3174 C CA . GLU A 1 395 ? 19.106 -19.902 -61.741 1.00 33.19 395 GLU A CA 1
ATOM 3175 C C . GLU A 1 395 ? 18.628 -21.328 -61.435 1.00 33.19 395 GLU A C 1
ATOM 3177 O O . GLU A 1 395 ? 18.579 -22.180 -62.321 1.00 33.19 395 GLU A O 1
ATOM 3182 N N . CYS A 1 396 ? 18.367 -21.622 -60.159 1.00 34.16 396 CYS A N 1
ATOM 3183 C CA . CYS A 1 396 ? 17.554 -22.779 -59.813 1.00 34.16 396 CYS A CA 1
ATOM 3184 C C . CYS A 1 396 ? 16.120 -22.412 -60.179 1.00 34.16 396 CYS A C 1
ATOM 3186 O O . CYS A 1 396 ? 15.577 -21.475 -59.600 1.00 34.16 396 CYS A O 1
ATOM 3188 N N . GLU A 1 397 ? 15.536 -23.132 -61.132 1.00 39.19 397 GLU A N 1
ATOM 3189 C CA . GLU A 1 397 ? 14.101 -23.079 -61.393 1.00 39.19 397 GLU A CA 1
ATOM 3190 C C . GLU A 1 397 ? 13.349 -23.376 -60.088 1.00 39.19 397 GLU A C 1
ATOM 3192 O O . GLU A 1 397 ? 13.586 -24.391 -59.425 1.00 39.19 397 GLU A O 1
ATOM 3197 N N . ASP A 1 398 ? 12.492 -22.435 -59.695 1.00 42.97 398 ASP A N 1
ATOM 3198 C CA . ASP A 1 398 ? 11.648 -22.526 -58.514 1.00 42.97 398 ASP A CA 1
ATOM 3199 C C . ASP A 1 398 ? 10.765 -23.777 -58.601 1.00 42.97 398 ASP A C 1
ATOM 3201 O O . ASP A 1 398 ? 10.020 -23.982 -59.561 1.00 42.97 398 ASP A O 1
ATOM 3205 N N . ASN A 1 399 ? 10.811 -24.618 -57.569 1.00 49.59 399 ASN A N 1
ATOM 3206 C CA . ASN A 1 399 ? 9.944 -25.784 -57.448 1.00 49.59 399 ASN A CA 1
ATOM 3207 C C . ASN A 1 399 ? 8.547 -25.321 -56.983 1.00 49.59 399 ASN A C 1
ATOM 3209 O O . ASN A 1 399 ? 8.144 -25.534 -55.840 1.00 49.59 399 ASN A O 1
ATOM 3213 N N . VAL A 1 400 ? 7.817 -24.637 -57.874 1.00 54.81 400 VAL A N 1
ATOM 3214 C CA . VAL A 1 400 ? 6.485 -24.027 -57.654 1.00 54.81 400 VAL A CA 1
ATOM 3215 C C . VAL A 1 400 ? 5.488 -25.015 -57.025 1.00 54.81 400 VAL A C 1
ATOM 3217 O O . VAL A 1 400 ? 4.593 -24.625 -56.274 1.00 54.81 400 VAL A O 1
ATOM 3220 N N . GLN A 1 401 ? 5.667 -26.313 -57.271 1.00 52.00 401 GLN A N 1
ATOM 3221 C CA . GLN A 1 401 ? 4.808 -27.366 -56.743 1.00 52.00 401 GLN A CA 1
ATOM 3222 C C . GLN A 1 401 ? 4.932 -27.550 -55.218 1.00 52.00 401 GLN A C 1
ATOM 3224 O O . GLN A 1 401 ? 3.921 -27.757 -54.546 1.00 52.00 401 GLN A O 1
ATOM 3229 N N . GLU A 1 402 ? 6.134 -27.412 -54.646 1.00 54.34 402 GLU A N 1
ATOM 3230 C CA . GLU A 1 402 ? 6.330 -27.521 -53.192 1.00 54.34 402 GLU A CA 1
ATOM 3231 C C . GLU A 1 402 ? 5.719 -26.331 -52.444 1.00 54.34 402 GLU A C 1
ATOM 3233 O O . GLU A 1 402 ? 5.137 -26.512 -51.372 1.00 54.34 402 GLU A O 1
ATOM 3238 N N . GLU A 1 403 ? 5.786 -25.122 -53.012 1.00 52.91 403 GLU A N 1
ATOM 3239 C CA . GLU A 1 403 ? 5.144 -23.941 -52.424 1.00 52.91 403 GLU A CA 1
ATOM 3240 C C . GLU A 1 403 ? 3.613 -24.054 -52.457 1.00 52.91 403 GLU A C 1
ATOM 3242 O O . GLU A 1 403 ? 2.960 -23.777 -51.448 1.00 52.91 403 GLU A O 1
ATOM 3247 N N . ILE A 1 404 ? 3.034 -24.550 -53.558 1.00 63.00 404 ILE A N 1
ATOM 3248 C CA . ILE A 1 404 ? 1.589 -24.817 -53.661 1.00 63.00 404 ILE A CA 1
ATOM 3249 C C . ILE A 1 404 ? 1.139 -25.843 -52.610 1.00 63.00 404 ILE A C 1
ATOM 3251 O O . ILE A 1 404 ? 0.104 -25.653 -51.964 1.00 63.00 404 ILE A O 1
ATOM 3255 N N . ASP A 1 405 ? 1.912 -26.906 -52.391 1.00 65.38 405 ASP A N 1
ATOM 3256 C CA . ASP A 1 405 ? 1.567 -27.939 -51.410 1.00 65.38 405 ASP A CA 1
ATOM 3257 C C . ASP A 1 405 ? 1.729 -27.452 -49.960 1.00 65.38 405 ASP A C 1
ATOM 3259 O O . ASP A 1 405 ? 0.952 -27.834 -49.079 1.00 65.38 405 ASP A O 1
ATOM 3263 N N . ILE A 1 406 ? 2.687 -26.558 -49.687 1.00 70.06 406 ILE A N 1
ATOM 3264 C CA . ILE A 1 406 ? 2.788 -25.868 -48.392 1.00 70.06 406 ILE A CA 1
ATOM 3265 C C . ILE A 1 406 ? 1.571 -24.963 -48.172 1.00 70.06 406 ILE A C 1
ATOM 3267 O O . ILE A 1 406 ? 0.962 -25.034 -47.105 1.00 70.06 406 ILE A O 1
ATOM 3271 N N . VAL A 1 407 ? 1.179 -24.164 -49.167 1.00 67.50 407 VAL A N 1
ATOM 3272 C CA . VAL A 1 407 ? 0.025 -23.256 -49.064 1.00 67.50 407 VAL A CA 1
ATOM 3273 C C . VAL A 1 407 ? -1.270 -24.034 -48.830 1.00 67.50 407 VAL A C 1
ATOM 3275 O O . VAL A 1 407 ? -2.038 -23.672 -47.939 1.00 67.50 407 VAL A O 1
ATOM 3278 N N . LYS A 1 408 ? -1.483 -25.155 -49.532 1.00 73.50 408 LYS A N 1
ATOM 3279 C CA . LYS A 1 408 ? -2.647 -26.030 -49.309 1.00 73.50 408 LYS A CA 1
ATOM 3280 C C . LYS A 1 408 ? -2.694 -26.590 -47.886 1.00 73.50 408 LYS A C 1
ATOM 3282 O O . LYS A 1 408 ? -3.757 -26.583 -47.268 1.00 73.50 408 LYS A O 1
ATOM 3287 N N . ARG A 1 409 ? -1.556 -27.032 -47.334 1.00 76.81 409 ARG A N 1
ATOM 3288 C CA . ARG A 1 409 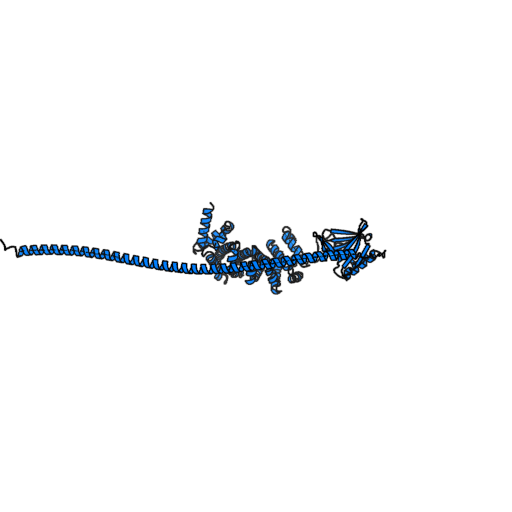? -1.483 -27.517 -45.942 1.00 76.81 409 ARG A CA 1
ATOM 3289 C C . ARG A 1 409 ? -1.763 -26.408 -44.933 1.00 76.81 409 ARG A C 1
ATOM 3291 O O . ARG A 1 409 ? -2.524 -26.622 -43.996 1.00 76.81 409 ARG A O 1
ATOM 3298 N N . VAL A 1 410 ? -1.193 -25.221 -45.139 1.00 76.75 410 VAL A N 1
ATOM 3299 C CA . VAL A 1 410 ? -1.437 -24.061 -44.267 1.00 76.75 410 VAL A CA 1
ATOM 3300 C C . VAL A 1 410 ? -2.910 -23.663 -44.298 1.00 76.75 410 VAL A C 1
ATOM 3302 O O . VAL A 1 410 ? -3.488 -23.433 -43.242 1.00 76.75 410 VAL A O 1
ATOM 3305 N N . GLN A 1 411 ? -3.539 -23.652 -45.476 1.00 82.81 411 GLN A N 1
ATOM 3306 C CA . GLN A 1 411 ? -4.962 -23.350 -45.625 1.00 82.81 411 GLN A CA 1
ATOM 3307 C C . GLN A 1 411 ? -5.847 -24.358 -44.878 1.00 82.81 411 GLN A C 1
ATOM 3309 O O . GLN A 1 411 ? -6.769 -23.954 -44.174 1.00 82.81 411 GLN A O 1
ATOM 3314 N N . GLN A 1 412 ? -5.546 -25.657 -44.974 1.00 85.00 412 GLN A N 1
ATOM 3315 C CA . GLN A 1 412 ? -6.276 -26.698 -44.241 1.00 85.00 412 GLN A CA 1
ATOM 3316 C C . GLN A 1 412 ? -6.119 -26.555 -42.721 1.00 85.00 412 GLN A C 1
ATOM 3318 O O . GLN A 1 412 ? -7.098 -26.668 -41.983 1.00 85.00 412 GLN A O 1
ATOM 3323 N N . SER A 1 413 ? -4.905 -26.265 -42.242 1.00 82.19 413 SER A N 1
ATOM 3324 C CA . SER A 1 413 ? -4.660 -26.007 -40.820 1.00 82.19 413 SER A CA 1
ATOM 3325 C C . SER A 1 413 ? -5.384 -24.754 -40.326 1.00 82.19 413 SER A C 1
ATOM 3327 O O . SER A 1 413 ? -5.930 -24.775 -39.225 1.00 82.19 413 SER A O 1
ATOM 3329 N N . LEU A 1 414 ? -5.430 -23.688 -41.133 1.00 82.00 414 LEU A N 1
ATOM 3330 C CA . LEU A 1 414 ? -6.155 -22.463 -40.788 1.00 82.00 414 LEU A CA 1
ATOM 3331 C C . LEU A 1 414 ? -7.658 -22.722 -40.664 1.00 82.00 414 LEU A C 1
ATOM 3333 O O . LEU A 1 414 ? -8.246 -22.361 -39.653 1.00 82.00 414 LEU A O 1
ATOM 3337 N N . GLN A 1 415 ? -8.256 -23.422 -41.631 1.00 87.88 415 GLN A N 1
ATOM 3338 C CA . GLN A 1 415 ? -9.681 -23.772 -41.596 1.00 87.88 415 GLN A CA 1
ATOM 3339 C C . GLN A 1 415 ? -10.038 -24.626 -40.375 1.00 87.88 415 GLN A C 1
ATOM 3341 O O . GLN A 1 415 ? -11.099 -24.453 -39.773 1.00 87.88 415 GLN A O 1
ATOM 3346 N N . LYS A 1 416 ? -9.146 -25.543 -39.978 1.00 88.88 416 LYS A N 1
ATOM 3347 C CA . LYS A 1 416 ? -9.329 -26.341 -38.763 1.00 88.88 416 LYS A CA 1
ATOM 3348 C C . LYS A 1 416 ? -9.311 -25.463 -37.506 1.00 88.88 416 LYS A C 1
ATOM 3350 O O . LYS A 1 416 ? -10.206 -25.590 -36.676 1.00 88.88 416 LYS A O 1
ATOM 3355 N N . LEU A 1 417 ? -8.337 -24.559 -37.394 1.00 85.19 417 LEU A N 1
ATOM 3356 C CA . LEU A 1 417 ? -8.228 -23.634 -36.261 1.00 85.19 417 LEU A CA 1
ATOM 3357 C C . LEU A 1 417 ? -9.401 -22.650 -36.196 1.00 85.19 417 LEU A C 1
ATOM 3359 O O . LEU A 1 417 ? -9.881 -22.347 -35.109 1.00 85.19 417 LEU A O 1
ATOM 3363 N N . GLU A 1 418 ? -9.895 -22.170 -37.337 1.00 87.44 418 GLU A N 1
ATOM 3364 C CA . GLU A 1 418 ? -11.084 -21.313 -37.400 1.00 87.44 418 GLU A CA 1
ATOM 3365 C C . GLU A 1 418 ? -12.325 -22.036 -36.868 1.00 87.44 418 GLU A C 1
ATOM 3367 O O . GLU A 1 418 ? -13.096 -21.451 -36.105 1.00 87.44 418 GLU A O 1
ATOM 3372 N N . LYS A 1 419 ? -12.487 -23.323 -37.200 1.00 91.94 419 LYS A N 1
ATOM 3373 C CA . LYS A 1 419 ? -13.579 -24.149 -36.678 1.00 91.94 419 LYS A CA 1
ATOM 3374 C C . LYS A 1 419 ? -13.467 -24.361 -35.165 1.00 91.94 419 LYS A C 1
ATOM 3376 O O . LYS A 1 419 ? -14.449 -24.165 -34.457 1.00 91.94 419 LYS A O 1
ATOM 3381 N N . GLU A 1 420 ? -12.281 -24.713 -34.670 1.00 90.38 420 GLU A N 1
ATOM 3382 C CA . GLU A 1 420 ? -12.033 -24.887 -33.229 1.00 90.38 420 GLU A CA 1
ATOM 3383 C C . GLU A 1 420 ? -12.272 -23.579 -32.456 1.00 90.38 420 GLU A C 1
ATOM 3385 O O . GLU A 1 420 ? -12.901 -23.580 -31.399 1.00 90.38 420 GLU A O 1
ATOM 3390 N N . ASN A 1 421 ? -11.837 -22.441 -33.004 1.00 88.00 421 ASN A N 1
ATOM 3391 C CA . ASN A 1 421 ? -12.066 -21.131 -32.398 1.00 88.00 421 ASN A CA 1
ATOM 3392 C C . ASN A 1 421 ? -13.563 -20.777 -32.361 1.00 88.00 421 ASN A C 1
ATOM 3394 O O . ASN A 1 421 ? -14.053 -20.272 -31.353 1.00 88.00 421 ASN A O 1
ATOM 3398 N N . TRP A 1 422 ? -14.314 -21.097 -33.419 1.00 91.81 422 TRP A N 1
ATOM 3399 C CA . TRP A 1 422 ? -15.767 -20.919 -33.440 1.00 91.81 422 TRP A CA 1
ATOM 3400 C C . TRP A 1 422 ? -16.476 -21.792 -32.390 1.00 91.81 422 TRP A C 1
ATOM 3402 O O . TRP A 1 422 ? -17.338 -21.304 -31.660 1.00 91.81 422 TRP A O 1
ATOM 3412 N N . GLU A 1 423 ? -16.078 -23.060 -32.244 1.00 92.56 423 GLU A N 1
ATOM 3413 C CA . GLU A 1 423 ? -16.631 -23.970 -31.229 1.00 92.56 423 GLU A CA 1
ATOM 3414 C C . GLU A 1 423 ? -16.361 -23.464 -29.799 1.00 92.56 423 GLU A C 1
ATOM 3416 O O . GLU A 1 423 ? -17.277 -23.426 -28.969 1.00 92.56 423 GLU A O 1
ATOM 3421 N N . LEU A 1 424 ? -15.140 -22.987 -29.529 1.00 90.12 424 LEU A N 1
ATOM 3422 C CA . LEU A 1 424 ? -14.775 -22.369 -28.250 1.00 90.12 424 LEU A CA 1
ATOM 3423 C C . LEU A 1 424 ? -15.567 -21.085 -27.978 1.00 90.12 424 LEU A C 1
ATOM 3425 O O . LEU A 1 424 ? -16.008 -20.857 -26.850 1.00 90.12 424 LEU A O 1
ATOM 3429 N N . GLN A 1 425 ? -15.796 -20.253 -28.996 1.00 85.50 425 GLN A N 1
ATOM 3430 C CA . GLN A 1 425 ? -16.643 -19.066 -28.867 1.00 85.50 425 GLN A CA 1
ATOM 3431 C C . GLN A 1 425 ? -18.083 -19.442 -28.507 1.00 85.50 425 GLN A C 1
ATOM 3433 O O . GLN A 1 425 ? -18.651 -18.861 -27.581 1.00 85.50 425 GLN A O 1
ATOM 3438 N N . CYS A 1 426 ? -18.663 -20.453 -29.160 1.00 91.38 426 CYS A N 1
ATOM 3439 C CA . CYS A 1 426 ? -19.991 -20.953 -28.805 1.00 91.38 426 CYS A CA 1
ATOM 3440 C C . CYS A 1 426 ? -20.051 -21.486 -27.365 1.00 91.38 426 CYS A C 1
ATOM 3442 O O . CYS A 1 426 ? -21.045 -21.263 -26.670 1.00 91.38 426 CYS A O 1
ATOM 3444 N N . GLN A 1 427 ? -19.003 -22.167 -26.896 1.00 93.00 427 GLN A N 1
ATOM 3445 C CA . GLN A 1 427 ? -18.927 -22.653 -25.517 1.00 93.00 427 GLN A CA 1
ATOM 3446 C C . GLN A 1 427 ? -18.813 -21.505 -24.506 1.00 93.00 427 GLN A C 1
ATOM 3448 O O . GLN A 1 427 ? -19.516 -21.516 -23.496 1.00 93.00 427 GLN A O 1
ATOM 3453 N N . ASN A 1 428 ? -18.008 -20.481 -24.802 1.00 87.12 428 ASN A N 1
ATOM 3454 C CA . ASN A 1 428 ? -17.901 -19.283 -23.969 1.00 87.12 428 ASN A CA 1
ATOM 3455 C C . ASN A 1 428 ? -19.242 -18.556 -23.834 1.00 87.12 428 ASN A C 1
ATOM 3457 O O . ASN A 1 428 ? -19.600 -18.140 -22.734 1.00 87.12 428 ASN A O 1
ATOM 3461 N N . VAL A 1 429 ? -20.024 -18.448 -24.914 1.00 93.56 429 VAL A N 1
ATOM 3462 C CA . VAL A 1 429 ? -21.363 -17.836 -24.860 1.00 93.56 429 VAL A CA 1
ATOM 3463 C C . VAL A 1 429 ? -22.300 -18.627 -23.939 1.00 93.56 429 VAL A C 1
ATOM 3465 O O . VAL A 1 429 ? -23.000 -18.024 -23.127 1.00 93.56 429 VAL A O 1
ATOM 3468 N N . LYS A 1 430 ? -22.282 -19.966 -24.005 1.00 93.81 430 LYS A N 1
ATOM 3469 C CA . LYS A 1 430 ? -23.087 -20.826 -23.115 1.00 93.81 430 LYS A CA 1
ATOM 3470 C C . LYS A 1 430 ? -22.695 -20.665 -21.647 1.00 93.81 430 LYS A C 1
ATOM 3472 O O . LYS A 1 430 ? -23.565 -20.421 -20.817 1.00 93.81 430 LYS A O 1
ATOM 3477 N N . LEU A 1 431 ? -21.398 -20.738 -21.344 1.00 91.38 431 LEU A N 1
ATOM 3478 C CA . LEU A 1 431 ? -20.888 -20.558 -19.981 1.00 91.38 431 LEU A CA 1
ATOM 3479 C C . LEU A 1 431 ? -21.214 -19.164 -19.436 1.00 91.38 431 LEU A C 1
ATOM 3481 O O . LEU A 1 431 ? -21.603 -19.029 -18.280 1.00 91.38 431 LEU A O 1
ATOM 3485 N N . THR A 1 432 ? -21.126 -18.130 -20.276 1.00 87.00 432 THR A N 1
ATOM 3486 C CA . THR A 1 432 ? -21.499 -16.762 -19.888 1.00 87.00 432 THR A CA 1
ATOM 3487 C C . THR A 1 432 ? -22.985 -16.676 -19.534 1.00 87.00 432 THR A C 1
ATOM 3489 O O . THR A 1 432 ? -23.328 -16.074 -18.521 1.00 87.00 432 THR A O 1
ATOM 3492 N N . ALA A 1 433 ? -23.865 -17.318 -20.312 1.00 92.88 433 ALA A N 1
ATOM 3493 C CA . ALA A 1 433 ? -25.300 -17.355 -20.030 1.00 92.88 433 ALA A CA 1
ATOM 3494 C C . ALA A 1 433 ? -25.632 -18.108 -18.721 1.00 92.88 433 ALA A C 1
ATOM 3496 O O . ALA A 1 433 ? -26.495 -17.684 -17.945 1.00 92.88 433 ALA A O 1
ATOM 3497 N N . GLU A 1 434 ? -24.931 -19.210 -18.441 1.00 93.75 434 GLU A N 1
ATOM 3498 C CA . GLU A 1 434 ? -25.061 -19.944 -17.176 1.00 93.75 434 GLU A CA 1
ATOM 3499 C C . GLU A 1 434 ? -24.589 -19.105 -15.982 1.00 93.75 434 GLU A C 1
ATOM 3501 O O . GLU A 1 434 ? -25.296 -19.020 -14.975 1.00 93.75 434 GLU A O 1
ATOM 3506 N N . LEU A 1 435 ? -23.454 -18.414 -16.123 1.00 90.69 435 LEU A N 1
ATOM 3507 C CA . LEU A 1 435 ? -22.924 -17.508 -15.105 1.00 90.69 435 LEU A CA 1
ATOM 3508 C C . LEU A 1 435 ? -23.900 -16.358 -14.814 1.00 90.69 435 LEU A C 1
ATOM 3510 O O . LEU A 1 435 ? -24.148 -16.032 -13.654 1.00 90.69 435 LEU A O 1
ATOM 3514 N N . THR A 1 436 ? -24.502 -15.758 -15.848 1.00 89.38 436 THR A N 1
ATOM 3515 C CA . THR A 1 436 ? -25.504 -14.697 -15.659 1.00 89.38 436 THR A CA 1
ATOM 3516 C C . THR A 1 436 ? -26.728 -15.202 -14.904 1.00 89.38 436 THR A C 1
ATOM 3518 O O . THR A 1 436 ? -27.183 -14.534 -13.978 1.00 89.38 436 THR A O 1
ATOM 3521 N N . LYS A 1 437 ? -27.201 -16.415 -15.214 1.00 94.75 437 LYS A N 1
ATOM 3522 C CA . LYS A 1 437 ? -28.337 -17.030 -14.519 1.00 94.75 437 LYS A CA 1
ATOM 3523 C C . LYS A 1 437 ? -28.023 -17.313 -13.046 1.00 94.75 437 LYS A C 1
ATOM 3525 O O . LYS A 1 437 ? -28.853 -17.057 -12.178 1.00 94.75 437 LYS A O 1
ATOM 3530 N N . GLN A 1 438 ? -26.824 -17.813 -12.744 1.00 91.75 438 GLN A N 1
ATOM 3531 C CA . GLN A 1 438 ? -26.393 -18.022 -11.357 1.00 91.75 438 GLN A CA 1
ATOM 3532 C C . GLN A 1 438 ? -26.284 -16.701 -10.585 1.00 91.75 438 GLN A C 1
ATOM 3534 O O . GLN A 1 438 ? -26.733 -16.622 -9.443 1.00 91.75 438 GLN A O 1
ATOM 3539 N N . ASN A 1 439 ? -25.769 -15.645 -11.216 1.00 89.62 439 ASN A N 1
ATOM 3540 C CA . ASN A 1 439 ? -25.684 -14.321 -10.601 1.00 89.62 439 ASN A CA 1
ATOM 3541 C C . ASN A 1 439 ? -27.064 -13.713 -10.302 1.00 89.62 439 ASN A C 1
ATOM 3543 O O . ASN A 1 439 ? -27.239 -13.071 -9.267 1.00 89.62 439 ASN A O 1
ATOM 3547 N N . GLU A 1 440 ? -28.055 -13.914 -11.172 1.00 93.50 440 GLU A N 1
ATOM 3548 C CA . GLU A 1 440 ? -29.438 -13.492 -10.913 1.00 93.50 440 GLU A CA 1
ATOM 3549 C C . GLU A 1 440 ? -30.054 -14.245 -9.728 1.00 93.50 440 GLU A C 1
ATOM 3551 O O . GLU A 1 440 ? -30.666 -13.620 -8.856 1.00 93.50 440 GLU A O 1
ATOM 3556 N N . ASN A 1 441 ? -29.819 -15.558 -9.634 1.00 94.12 441 ASN A N 1
ATOM 3557 C CA . ASN A 1 441 ? -30.263 -16.358 -8.492 1.00 94.12 441 ASN A CA 1
ATOM 3558 C C . ASN A 1 441 ? -29.639 -15.857 -7.181 1.00 94.12 441 ASN A C 1
ATOM 3560 O O . ASN A 1 441 ? -30.373 -15.577 -6.233 1.00 94.12 441 ASN A O 1
ATOM 3564 N N . LEU A 1 442 ? -28.319 -15.639 -7.147 1.00 91.38 442 LEU A N 1
ATOM 3565 C CA . LEU A 1 442 ? -27.621 -15.108 -5.968 1.00 91.38 442 LEU A CA 1
ATOM 3566 C C . LEU A 1 442 ? -28.145 -13.727 -5.550 1.00 91.38 442 LEU A C 1
ATOM 3568 O O . LEU A 1 442 ? -28.295 -13.448 -4.360 1.00 91.38 442 LEU A O 1
ATOM 3572 N N . ARG A 1 443 ? -28.484 -12.859 -6.514 1.00 89.38 443 ARG A N 1
ATOM 3573 C CA . ARG A 1 443 ? -29.121 -11.563 -6.222 1.00 89.38 443 ARG A CA 1
ATOM 3574 C C . ARG A 1 443 ? -30.493 -11.739 -5.572 1.00 89.38 443 ARG A C 1
ATOM 3576 O O . ARG A 1 443 ? -30.800 -11.028 -4.617 1.00 89.38 443 ARG A O 1
ATOM 3583 N N . SER A 1 444 ? -31.305 -12.679 -6.058 1.00 91.94 444 SER A N 1
ATOM 3584 C CA . SER A 1 444 ? -32.623 -12.963 -5.475 1.00 91.94 444 SER A CA 1
ATOM 3585 C C . SER A 1 444 ? -32.524 -13.523 -4.049 1.00 91.94 444 SER A C 1
ATOM 3587 O O . SER A 1 444 ? -33.269 -13.101 -3.164 1.00 91.94 444 SER A O 1
ATOM 3589 N N . GLU A 1 445 ? -31.548 -14.395 -3.788 1.00 92.50 445 GLU A N 1
ATOM 3590 C CA . GLU A 1 445 ? -31.278 -14.937 -2.454 1.00 92.50 445 GLU A CA 1
ATOM 3591 C C . GLU A 1 445 ? -30.778 -13.852 -1.496 1.00 92.50 445 GLU A C 1
ATOM 3593 O O . GLU A 1 445 ? -31.273 -13.750 -0.375 1.00 92.50 445 GLU A O 1
ATOM 3598 N N . SER A 1 446 ? -29.878 -12.976 -1.950 1.00 90.19 446 SER A N 1
ATOM 3599 C CA . SER A 1 446 ? -29.401 -11.834 -1.161 1.00 90.19 446 SER A CA 1
ATOM 3600 C C . SER A 1 446 ? -30.543 -10.892 -0.754 1.00 90.19 446 SER A C 1
ATOM 3602 O O . SER A 1 446 ? -30.612 -10.453 0.395 1.00 90.19 446 SER A O 1
ATOM 3604 N N . LEU A 1 447 ? -31.499 -10.630 -1.654 1.00 91.88 447 LEU A N 1
ATOM 3605 C CA . LEU A 1 447 ? -32.698 -9.850 -1.331 1.00 91.88 447 LEU A CA 1
ATOM 3606 C C . LEU A 1 447 ? -33.579 -10.543 -0.279 1.00 91.88 447 LEU A C 1
ATOM 3608 O O . LEU A 1 447 ? -34.084 -9.876 0.628 1.00 91.88 447 LEU A O 1
ATOM 3612 N N . ASN A 1 448 ? -33.732 -11.868 -0.360 1.00 93.50 448 ASN A N 1
ATOM 3613 C CA . ASN A 1 448 ? -34.469 -12.643 0.640 1.00 93.50 448 ASN A CA 1
ATOM 3614 C C . ASN A 1 448 ? -33.791 -12.596 2.015 1.00 93.50 448 ASN A C 1
ATOM 3616 O O . ASN A 1 448 ? -34.476 -12.372 3.014 1.00 93.50 448 ASN A O 1
ATOM 3620 N N . VAL A 1 449 ? -32.462 -12.738 2.071 1.00 92.12 449 VAL A N 1
ATOM 3621 C CA . VAL A 1 449 ? -31.685 -12.610 3.315 1.00 92.12 449 VAL A CA 1
ATOM 3622 C C . VAL A 1 449 ? -31.888 -11.225 3.929 1.00 92.12 449 VAL A C 1
ATOM 3624 O O . VAL A 1 449 ? -32.283 -11.128 5.088 1.00 92.12 449 VAL A O 1
ATOM 3627 N N . ASN A 1 450 ? -31.764 -10.156 3.139 1.00 89.44 450 ASN A N 1
ATOM 3628 C CA . ASN A 1 450 ? -31.994 -8.786 3.613 1.00 89.44 450 ASN A CA 1
ATOM 3629 C C . ASN A 1 450 ? -33.422 -8.575 4.160 1.00 89.44 450 ASN A C 1
ATOM 3631 O O . ASN A 1 450 ? -33.623 -7.854 5.142 1.00 89.44 450 ASN A O 1
ATOM 3635 N N . CYS A 1 451 ? -34.431 -9.205 3.546 1.00 93.12 451 CYS A N 1
ATOM 3636 C CA . CYS A 1 451 ? -35.811 -9.164 4.034 1.00 93.12 451 CYS A CA 1
ATOM 3637 C C . CYS A 1 451 ? -35.962 -9.887 5.383 1.00 93.12 451 CYS A C 1
ATOM 3639 O O . CYS A 1 451 ? -36.613 -9.367 6.293 1.00 93.12 451 CYS A O 1
ATOM 3641 N N . LEU A 1 452 ? -35.344 -11.062 5.527 1.00 92.50 452 LEU A N 1
ATOM 3642 C CA . LEU A 1 452 ? -35.358 -11.830 6.771 1.00 92.50 452 LEU A CA 1
ATOM 3643 C C . LEU A 1 452 ? -34.625 -11.098 7.898 1.00 92.50 452 LEU A C 1
ATOM 3645 O O . LEU A 1 452 ? -35.157 -11.016 9.001 1.00 92.50 452 LEU A O 1
ATOM 3649 N N . GLU A 1 453 ? -33.476 -10.485 7.621 1.00 91.75 453 GLU A N 1
ATOM 3650 C CA . GLU A 1 453 ? -32.758 -9.662 8.598 1.00 91.75 453 GLU A CA 1
ATOM 3651 C C . GLU A 1 453 ? -33.586 -8.471 9.079 1.00 91.75 453 GLU A C 1
ATOM 3653 O O . GLU A 1 453 ? -33.564 -8.125 10.260 1.00 91.75 453 GLU A O 1
ATOM 3658 N N . LYS A 1 454 ? -34.345 -7.830 8.181 1.00 92.94 454 LYS A N 1
ATOM 3659 C CA . LYS A 1 454 ? -35.248 -6.744 8.573 1.00 92.94 454 LYS A CA 1
ATOM 3660 C C . LYS A 1 454 ? -36.329 -7.245 9.535 1.00 92.94 454 LYS A C 1
ATOM 3662 O O . LYS A 1 454 ? -36.551 -6.607 10.559 1.00 92.94 454 LYS A O 1
ATOM 3667 N N . LYS A 1 455 ? -36.946 -8.394 9.241 1.00 94.44 455 LYS A N 1
ATOM 3668 C CA . LYS A 1 455 ? -37.937 -9.019 10.133 1.00 94.44 455 LYS A CA 1
ATOM 3669 C C . LYS A 1 455 ? -37.328 -9.420 11.476 1.00 94.44 455 LYS A C 1
ATOM 3671 O O . LYS A 1 455 ? -37.984 -9.267 12.500 1.00 94.44 455 LYS A O 1
ATOM 3676 N N . LEU A 1 456 ? -36.083 -9.901 11.482 1.00 92.25 456 LEU A N 1
ATOM 3677 C CA . LEU A 1 456 ? -35.367 -10.232 12.713 1.00 92.25 456 LEU A CA 1
ATOM 3678 C C . LEU A 1 456 ? -35.173 -8.983 13.584 1.00 92.25 456 LEU A C 1
ATOM 3680 O O . LEU A 1 456 ? -35.551 -9.000 14.749 1.00 92.25 456 LEU A O 1
ATOM 3684 N N . ARG A 1 457 ? -34.724 -7.865 12.993 1.00 92.19 457 ARG A N 1
ATOM 3685 C CA . ARG A 1 457 ? -34.589 -6.575 13.698 1.00 92.19 457 ARG A CA 1
ATOM 3686 C C . ARG A 1 457 ? -35.913 -6.065 14.273 1.00 92.19 457 ARG A C 1
ATOM 3688 O O . ARG A 1 457 ? -35.935 -5.532 15.378 1.00 92.19 457 ARG A O 1
ATOM 3695 N N . GLU A 1 458 ? -37.015 -6.219 13.537 1.00 93.44 458 GLU A N 1
ATOM 3696 C CA . GLU A 1 458 ? -38.357 -5.861 14.024 1.00 93.44 458 GLU A CA 1
ATOM 3697 C C . GLU A 1 458 ? -38.759 -6.716 15.238 1.00 93.44 458 GLU A C 1
ATOM 3699 O O . GLU A 1 458 ? -39.287 -6.186 16.217 1.00 93.44 458 GLU A O 1
ATOM 3704 N N . LYS A 1 459 ? -38.450 -8.019 15.221 1.00 94.00 459 LYS A N 1
ATOM 3705 C CA . LYS A 1 459 ? -38.710 -8.917 16.354 1.00 94.00 459 LYS A CA 1
ATOM 3706 C C . LYS A 1 459 ? -37.821 -8.649 17.561 1.00 94.00 459 LYS A C 1
ATOM 3708 O O . LYS A 1 459 ? -38.334 -8.654 18.676 1.00 94.00 459 LYS A O 1
ATOM 3713 N N . ASP A 1 460 ? -36.548 -8.333 17.360 1.00 92.81 460 ASP A N 1
ATOM 3714 C CA . ASP A 1 460 ? -35.659 -7.928 18.453 1.00 92.81 460 ASP A CA 1
ATOM 3715 C C . ASP A 1 460 ? -36.171 -6.655 19.147 1.00 92.81 460 ASP A C 1
ATOM 3717 O O . ASP A 1 460 ? -36.162 -6.557 20.375 1.00 92.81 460 ASP A O 1
ATOM 3721 N N . PHE A 1 461 ? -36.703 -5.703 18.373 1.00 94.06 461 PHE A N 1
ATOM 3722 C CA . PHE A 1 461 ? -37.322 -4.496 18.920 1.00 94.06 461 PHE A CA 1
ATOM 3723 C C . PHE A 1 461 ? -38.605 -4.792 19.720 1.00 94.06 461 PHE A C 1
ATOM 3725 O O . PHE A 1 461 ? -38.801 -4.232 20.801 1.00 94.06 461 PHE A O 1
ATOM 3732 N N . GLU A 1 462 ? -39.473 -5.688 19.231 1.00 94.62 462 GLU A N 1
ATOM 3733 C CA . GLU A 1 462 ? -40.646 -6.155 19.989 1.00 94.62 462 GLU A CA 1
ATOM 3734 C C . GLU A 1 462 ? -40.238 -6.813 21.319 1.00 94.62 462 GLU A C 1
ATOM 3736 O O . GLU A 1 462 ? -40.842 -6.526 22.356 1.00 94.62 462 GLU A O 1
ATOM 3741 N N . ILE A 1 463 ? -39.194 -7.650 21.307 1.00 92.75 463 ILE A N 1
ATOM 3742 C CA . ILE A 1 463 ? -38.679 -8.323 22.506 1.00 92.75 463 ILE A CA 1
ATOM 3743 C C . ILE A 1 463 ? -38.203 -7.301 23.545 1.00 92.75 463 ILE A C 1
ATOM 3745 O O . ILE A 1 463 ? -38.572 -7.426 24.715 1.00 92.75 463 ILE A O 1
ATOM 3749 N N . GLU A 1 464 ? -37.460 -6.259 23.157 1.00 92.44 464 GLU A N 1
ATOM 3750 C CA . GLU A 1 464 ? -37.004 -5.259 24.136 1.00 92.44 464 GLU A CA 1
ATOM 3751 C C . GLU A 1 464 ? -38.143 -4.421 24.715 1.00 92.44 464 GLU A C 1
ATOM 3753 O O . GLU A 1 464 ? -38.134 -4.124 25.914 1.00 92.44 464 GLU A O 1
ATOM 3758 N N . ASN A 1 465 ? -39.169 -4.107 23.923 1.00 93.62 465 ASN A N 1
ATOM 3759 C CA . ASN A 1 465 ? -40.366 -3.441 24.441 1.00 93.62 465 ASN A CA 1
ATOM 3760 C C . ASN A 1 465 ? -41.129 -4.317 25.444 1.00 93.62 465 ASN A C 1
ATOM 3762 O O . ASN A 1 465 ? -41.611 -3.820 26.469 1.00 93.62 465 ASN A O 1
ATOM 3766 N N . LEU A 1 466 ? -41.214 -5.625 25.185 1.00 93.44 466 LEU A N 1
ATOM 3767 C CA . LEU A 1 466 ? -41.806 -6.573 26.125 1.00 93.44 466 LEU A CA 1
ATOM 3768 C C . LEU A 1 466 ? -40.979 -6.663 27.412 1.00 93.44 466 LEU A C 1
ATOM 3770 O O . LEU A 1 466 ? -41.553 -6.569 28.494 1.00 93.44 466 LEU A O 1
ATOM 3774 N N . LYS A 1 467 ? -39.644 -6.739 27.328 1.00 93.50 467 LYS A N 1
ATOM 3775 C CA . LYS A 1 467 ? -38.773 -6.732 28.519 1.00 93.50 467 LYS A CA 1
ATOM 3776 C C . LYS A 1 467 ? -38.931 -5.462 29.356 1.00 93.50 467 LYS A C 1
ATOM 3778 O O . LYS A 1 467 ? -38.931 -5.541 30.582 1.00 93.50 467 LYS A O 1
ATOM 3783 N N . LEU A 1 468 ? -39.073 -4.298 28.721 1.00 93.31 468 LEU A N 1
ATOM 3784 C CA . LEU A 1 468 ? -39.347 -3.040 29.425 1.00 93.31 468 LEU A CA 1
ATOM 3785 C C . LEU A 1 468 ? -40.706 -3.063 30.132 1.00 93.31 468 LEU A C 1
ATOM 3787 O O . LEU A 1 468 ? -40.820 -2.580 31.256 1.00 93.31 468 LEU A O 1
ATOM 3791 N N . SER A 1 469 ? -41.725 -3.638 29.493 1.00 93.00 469 SER A N 1
ATOM 3792 C CA . SER A 1 469 ? -43.062 -3.769 30.082 1.00 93.00 469 SER A CA 1
ATOM 3793 C C . SER A 1 469 ? -43.066 -4.723 31.279 1.00 93.00 469 SER A C 1
ATOM 3795 O O . SER A 1 469 ? -43.695 -4.419 32.288 1.00 93.00 469 SER A O 1
ATOM 3797 N N . VAL A 1 470 ? -42.312 -5.825 31.200 1.00 93.88 470 VAL A N 1
ATOM 3798 C CA . VAL A 1 470 ? -42.123 -6.765 32.316 1.00 93.88 470 VAL A CA 1
ATOM 3799 C C . VAL A 1 470 ? -41.454 -6.076 33.506 1.00 93.88 470 VAL A C 1
ATOM 3801 O O . VAL A 1 470 ? -41.998 -6.142 34.601 1.00 93.88 470 VAL A O 1
ATOM 3804 N N . ARG A 1 471 ? -40.360 -5.325 33.303 1.00 93.19 471 ARG A N 1
ATOM 3805 C CA . ARG A 1 471 ? -39.701 -4.595 34.408 1.00 93.19 471 ARG A CA 1
ATOM 3806 C C . ARG A 1 471 ? -40.637 -3.616 35.115 1.00 93.19 471 ARG A C 1
ATOM 3808 O O . ARG A 1 471 ? -40.651 -3.560 36.336 1.00 93.19 471 ARG A O 1
ATOM 3815 N N . LYS A 1 472 ? -41.451 -2.873 34.357 1.00 93.31 472 LYS A N 1
ATOM 3816 C CA . LYS A 1 472 ? -42.449 -1.962 34.942 1.00 93.31 472 LYS A CA 1
ATOM 3817 C C . LYS A 1 472 ? -43.503 -2.707 35.763 1.00 93.31 472 LYS A C 1
ATOM 3819 O O . LYS A 1 472 ? -43.948 -2.204 36.788 1.00 93.31 472 LYS A O 1
ATOM 3824 N N . ALA A 1 473 ? -43.924 -3.887 35.311 1.00 91.62 473 ALA A N 1
ATOM 3825 C CA . ALA A 1 473 ? -44.866 -4.711 36.059 1.00 91.62 473 ALA A CA 1
ATOM 3826 C C . ALA A 1 473 ? -44.245 -5.236 37.366 1.00 91.62 473 ALA A C 1
ATOM 3828 O O . ALA A 1 473 ? -44.901 -5.172 38.401 1.00 91.62 473 ALA A O 1
ATOM 3829 N N . GLU A 1 474 ? -42.983 -5.674 37.333 1.00 92.75 474 GLU A N 1
ATOM 3830 C CA . GLU A 1 474 ? -42.233 -6.110 38.522 1.00 92.75 474 GLU A CA 1
ATOM 3831 C C . GLU A 1 474 ? -42.050 -4.971 39.542 1.00 92.75 474 GLU A C 1
ATOM 3833 O O . GLU A 1 474 ? -42.197 -5.183 40.747 1.00 92.75 474 GLU A O 1
ATOM 3838 N N . GLU A 1 475 ? -41.775 -3.747 39.079 1.00 92.31 475 GLU A N 1
ATOM 3839 C CA . GLU A 1 475 ? -41.701 -2.553 39.935 1.00 92.31 475 GLU A CA 1
ATOM 3840 C C . GLU A 1 475 ? -43.049 -2.259 40.613 1.00 92.31 475 GLU A C 1
ATOM 3842 O O . GLU A 1 475 ? -43.101 -2.110 41.835 1.00 92.31 475 GLU A O 1
ATOM 3847 N N . ASN A 1 476 ? -44.151 -2.271 39.855 1.00 92.06 476 ASN A N 1
ATOM 3848 C CA . ASN A 1 476 ? -45.497 -2.057 40.400 1.00 92.06 476 ASN A CA 1
ATOM 3849 C C . ASN A 1 476 ? -45.914 -3.154 41.395 1.00 92.06 476 ASN A C 1
ATOM 3851 O O . ASN A 1 476 ? -46.560 -2.876 42.408 1.00 92.06 476 ASN A O 1
ATOM 3855 N N . GLU A 1 477 ? -45.570 -4.415 41.116 1.00 93.44 477 GLU A N 1
ATOM 3856 C CA . GLU A 1 477 ? -45.835 -5.533 42.026 1.00 93.44 477 GLU A CA 1
ATOM 3857 C C . GLU A 1 477 ? -45.090 -5.340 43.350 1.00 93.44 477 GLU A C 1
ATOM 3859 O O . GLU A 1 477 ? -45.666 -5.522 44.426 1.00 93.44 477 GLU A O 1
ATOM 3864 N N . LYS A 1 478 ? -43.828 -4.903 43.284 1.00 92.69 478 LYS A N 1
ATOM 3865 C CA . LYS A 1 478 ? -43.027 -4.594 44.467 1.00 92.69 478 LYS A CA 1
ATOM 3866 C C . LYS A 1 478 ? -43.641 -3.460 45.292 1.00 92.69 478 LYS A C 1
ATOM 3868 O O . LYS A 1 478 ? -43.811 -3.631 46.497 1.00 92.69 478 LYS A O 1
ATOM 3873 N N . GLU A 1 479 ? -44.044 -2.359 44.658 1.00 92.19 479 GLU A N 1
ATOM 3874 C CA . GLU A 1 479 ? -44.729 -1.249 45.341 1.00 92.19 479 GLU A CA 1
ATOM 3875 C C . GLU A 1 479 ? -46.036 -1.700 46.011 1.00 92.19 479 GLU A C 1
ATOM 3877 O O . GLU A 1 479 ? -46.331 -1.329 47.150 1.00 92.19 479 GLU A O 1
ATOM 3882 N N . THR A 1 480 ? -46.810 -2.549 45.331 1.00 90.38 480 THR A N 1
ATOM 3883 C CA . THR A 1 480 ? -48.065 -3.092 45.868 1.00 90.38 480 THR A CA 1
ATOM 3884 C C . THR A 1 480 ? -47.810 -3.989 47.081 1.00 90.38 480 THR A C 1
ATOM 3886 O O . THR A 1 480 ? -48.516 -3.894 48.089 1.00 90.38 480 THR A O 1
ATOM 3889 N N . ASN A 1 481 ? -46.779 -4.837 47.020 1.00 91.88 481 ASN A N 1
ATOM 3890 C CA . ASN A 1 481 ? -46.371 -5.694 48.132 1.00 91.88 481 ASN A CA 1
ATOM 3891 C C . ASN A 1 481 ? -45.888 -4.880 49.340 1.00 91.88 481 ASN A C 1
ATOM 3893 O O . ASN A 1 481 ? -46.264 -5.191 50.475 1.00 91.88 481 ASN A O 1
ATOM 3897 N N . ASP A 1 482 ? -45.133 -3.807 49.108 1.00 92.50 482 ASP A N 1
ATOM 3898 C CA . ASP A 1 482 ? -44.691 -2.898 50.164 1.00 92.50 482 ASP A CA 1
ATOM 3899 C C . ASP A 1 482 ? -45.896 -2.215 50.837 1.00 92.50 482 ASP A C 1
ATOM 3901 O O . ASP A 1 482 ? -46.013 -2.262 52.067 1.00 92.50 482 ASP A O 1
ATOM 3905 N N . CYS A 1 483 ? -46.855 -1.690 50.063 1.00 91.44 483 CYS A N 1
ATOM 3906 C CA . CYS A 1 483 ? -48.109 -1.122 50.581 1.00 91.44 483 CYS A CA 1
ATOM 3907 C C . CYS A 1 483 ? -48.928 -2.134 51.398 1.00 91.44 483 CYS A C 1
ATOM 3909 O O . CYS A 1 483 ? -49.372 -1.827 52.508 1.00 91.44 483 CYS A O 1
ATOM 3911 N N . ASN A 1 484 ? -49.092 -3.360 50.895 1.00 90.94 484 ASN A N 1
ATOM 3912 C CA . ASN A 1 484 ? -49.786 -4.422 51.623 1.00 90.94 484 ASN A CA 1
ATOM 3913 C C . ASN A 1 484 ? -49.093 -4.737 52.953 1.00 90.94 484 ASN A C 1
ATOM 3915 O O . ASN A 1 484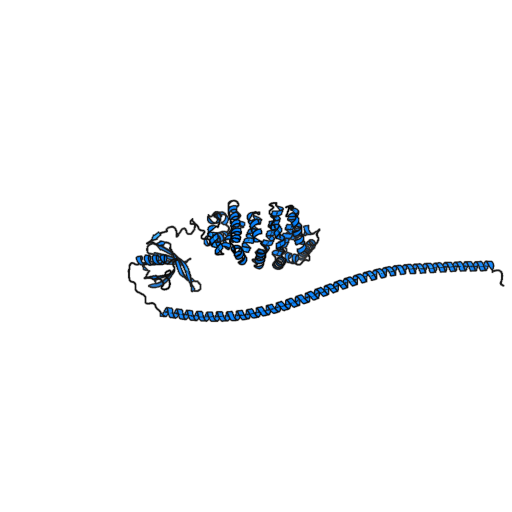 ? -49.764 -4.926 53.969 1.00 90.94 484 ASN A O 1
ATOM 3919 N N . SER A 1 485 ? -47.757 -4.746 52.984 1.00 92.12 485 SER A N 1
ATOM 3920 C CA . SER A 1 485 ? -47.001 -4.985 54.217 1.00 92.12 485 SER A CA 1
ATOM 3921 C C . SER A 1 485 ? -47.263 -3.912 55.283 1.00 92.12 485 SER A C 1
ATOM 3923 O O . SER A 1 485 ? -47.382 -4.236 56.468 1.00 92.12 485 SER A O 1
ATOM 3925 N N . VAL A 1 486 ? -47.409 -2.647 54.869 1.00 92.25 486 VAL A N 1
ATOM 3926 C CA . VAL A 1 486 ? -47.749 -1.525 55.755 1.00 92.25 486 VAL A CA 1
ATOM 3927 C C . VAL A 1 486 ? -49.169 -1.689 56.293 1.00 92.25 486 VAL A C 1
ATOM 3929 O O . VAL A 1 486 ? -49.358 -1.673 57.509 1.00 92.25 486 VAL A O 1
ATOM 3932 N N . LEU A 1 487 ? -50.142 -1.960 55.419 1.00 90.25 487 LEU A N 1
ATOM 3933 C CA . LEU A 1 487 ? -51.539 -2.185 55.809 1.00 90.25 487 LEU A CA 1
ATOM 3934 C C . LEU A 1 487 ? -51.698 -3.356 56.788 1.00 90.25 487 LEU A C 1
ATOM 3936 O O . LEU A 1 487 ? -52.505 -3.286 57.718 1.00 90.25 487 LEU A O 1
ATOM 3940 N N . TYR A 1 488 ? -50.927 -4.433 56.615 1.00 91.56 488 TYR A N 1
ATOM 3941 C CA . TYR A 1 488 ? -50.916 -5.553 57.559 1.00 91.56 488 TYR A CA 1
ATOM 3942 C C . TYR A 1 488 ? -50.414 -5.136 58.946 1.00 91.56 488 TYR A C 1
ATOM 3944 O O . TYR A 1 488 ? -50.993 -5.549 59.954 1.00 91.56 488 TYR A O 1
ATOM 3952 N N . ARG A 1 489 ? -49.362 -4.307 59.020 1.00 92.31 489 ARG A N 1
ATOM 3953 C CA . ARG A 1 489 ? -48.846 -3.786 60.299 1.00 92.31 489 ARG A CA 1
ATOM 3954 C C . ARG A 1 489 ? -49.856 -2.867 60.978 1.00 92.31 489 ARG A C 1
ATOM 3956 O O . ARG A 1 489 ? -50.077 -3.010 62.177 1.00 92.31 489 ARG A O 1
ATOM 3963 N N . GLU A 1 490 ? -50.492 -1.973 60.227 1.00 92.44 490 GLU A N 1
ATOM 3964 C CA . GLU A 1 490 ? -51.518 -1.073 60.763 1.00 92.44 490 GLU A CA 1
ATOM 3965 C C . GLU A 1 490 ? -52.726 -1.843 61.297 1.00 92.44 490 GLU A C 1
ATOM 3967 O O . GLU A 1 490 ? -53.117 -1.641 62.444 1.00 92.44 490 GLU A O 1
ATOM 3972 N N . ASN A 1 491 ? -53.268 -2.792 60.525 1.00 89.25 491 ASN A N 1
ATOM 3973 C CA . ASN A 1 491 ? -54.377 -3.638 60.978 1.00 89.25 491 ASN A CA 1
ATOM 3974 C C . ASN A 1 491 ? -54.036 -4.419 62.250 1.00 89.25 491 ASN A C 1
ATOM 3976 O O . ASN A 1 491 ? -54.886 -4.573 63.127 1.00 89.25 491 ASN A O 1
ATOM 3980 N N . LYS A 1 492 ? -52.796 -4.907 62.367 1.00 93.12 492 LYS A N 1
ATOM 3981 C CA . LYS A 1 492 ? -52.333 -5.574 63.584 1.00 93.12 492 LYS A CA 1
ATOM 3982 C C . LYS A 1 492 ? -52.370 -4.623 64.785 1.00 93.12 492 LYS A C 1
ATOM 3984 O O . LYS A 1 492 ? -52.955 -4.984 65.800 1.00 93.12 492 LYS A O 1
ATOM 3989 N N . MET A 1 493 ? -51.829 -3.409 64.646 1.00 91.75 493 MET A N 1
ATOM 3990 C CA . MET A 1 493 ? -51.870 -2.395 65.709 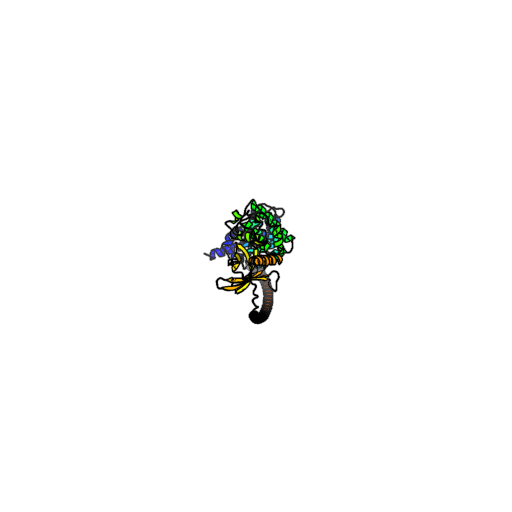1.00 91.75 493 MET A CA 1
ATOM 3991 C C . MET A 1 493 ? -53.304 -2.000 66.087 1.00 91.75 493 MET A C 1
ATOM 3993 O O . MET A 1 493 ? -53.597 -1.815 67.265 1.00 91.75 493 MET A O 1
ATOM 3997 N N . PHE A 1 494 ? -54.209 -1.874 65.111 1.00 90.44 494 PHE A N 1
ATOM 3998 C CA . PHE A 1 494 ? -55.616 -1.572 65.387 1.00 90.44 494 PHE A CA 1
ATOM 3999 C C . PHE A 1 494 ? -56.286 -2.675 66.206 1.00 90.44 494 PHE A C 1
ATOM 4001 O O . PHE A 1 494 ? -56.954 -2.365 67.188 1.00 90.44 494 PHE A O 1
ATOM 4008 N N . ARG A 1 495 ? -56.060 -3.949 65.860 1.00 90.56 495 ARG A N 1
ATOM 4009 C CA . ARG A 1 495 ? -56.585 -5.083 66.636 1.00 90.56 495 ARG A CA 1
ATOM 4010 C C . ARG A 1 495 ? -56.022 -5.134 68.053 1.00 90.56 495 ARG A C 1
ATOM 4012 O O . ARG A 1 495 ? -56.764 -5.428 68.982 1.00 90.56 495 ARG A O 1
ATOM 4019 N N . GLU A 1 496 ? -54.731 -4.851 68.222 1.00 90.94 496 GLU A N 1
ATOM 4020 C CA . GLU A 1 496 ? -54.099 -4.778 69.547 1.00 90.94 496 GLU A CA 1
ATOM 4021 C C . GLU A 1 496 ? -54.755 -3.682 70.405 1.00 90.94 496 GLU A C 1
ATOM 4023 O O . GLU A 1 496 ? -55.169 -3.954 71.529 1.00 90.94 496 GLU A O 1
ATOM 4028 N N . LYS A 1 497 ? -54.970 -2.483 69.846 1.00 91.31 497 LYS A N 1
ATOM 4029 C CA . LYS A 1 497 ? -55.679 -1.394 70.541 1.00 91.31 497 LYS A CA 1
ATOM 4030 C C . LYS A 1 497 ? -57.143 -1.705 70.849 1.00 91.31 497 LYS A C 1
ATOM 4032 O O . LYS A 1 497 ? -57.654 -1.272 71.876 1.00 91.31 497 LYS A O 1
ATOM 4037 N N . GLU A 1 498 ? -57.834 -2.412 69.960 1.00 91.69 498 GLU A N 1
ATOM 4038 C CA . GLU A 1 498 ? -59.222 -2.830 70.181 1.00 91.69 498 GLU A CA 1
ATOM 4039 C C . GLU A 1 498 ? -59.325 -3.799 71.371 1.00 91.69 498 GLU A C 1
ATOM 4041 O O . GLU A 1 498 ? -60.207 -3.648 72.216 1.00 91.69 498 GLU A O 1
ATOM 4046 N N . LEU A 1 499 ? -58.373 -4.730 71.491 1.00 91.12 499 LEU A N 1
ATOM 4047 C CA . LEU A 1 499 ? -58.235 -5.619 72.648 1.00 91.12 499 LEU A CA 1
ATOM 4048 C C . LEU A 1 499 ? -57.958 -4.849 73.947 1.00 91.12 499 LEU A C 1
ATOM 4050 O O . LEU A 1 499 ? -58.642 -5.087 74.941 1.00 91.12 499 LEU A O 1
ATOM 4054 N N . GLU A 1 500 ? -57.018 -3.900 73.932 1.00 90.25 500 GLU A N 1
ATOM 4055 C CA . GLU A 1 500 ? -56.737 -3.038 75.093 1.00 90.25 500 GLU A CA 1
ATOM 4056 C C . GLU A 1 500 ? -57.978 -2.243 75.528 1.00 90.25 500 GLU A C 1
ATOM 4058 O O . GLU A 1 500 ? -58.260 -2.108 76.720 1.00 90.25 500 GLU A O 1
ATOM 4063 N N . PHE A 1 501 ? -58.750 -1.726 74.568 1.00 89.75 501 PHE A N 1
ATOM 4064 C CA . PHE A 1 501 ? -59.974 -0.981 74.852 1.00 89.75 501 PHE A CA 1
ATOM 4065 C C . PHE A 1 501 ? -61.053 -1.864 75.492 1.00 89.75 501 PHE A C 1
ATOM 4067 O O . PHE A 1 501 ? -61.700 -1.444 76.454 1.00 89.75 501 PHE A O 1
ATOM 4074 N N . LEU A 1 502 ? -61.232 -3.093 74.997 1.00 89.94 502 LEU A N 1
ATOM 4075 C CA . LEU A 1 502 ? -62.160 -4.063 75.584 1.00 89.94 502 LEU A CA 1
ATOM 4076 C C . LEU A 1 502 ? -61.766 -4.426 77.022 1.00 89.94 502 LEU A C 1
ATOM 4078 O O . LEU A 1 502 ? -62.632 -4.463 77.896 1.00 89.94 502 LEU A O 1
ATOM 4082 N N . GLU A 1 503 ? -60.473 -4.621 77.289 1.00 89.75 503 GLU A N 1
ATOM 4083 C CA . GLU A 1 503 ? -59.963 -4.890 78.639 1.00 89.75 503 GLU A CA 1
ATOM 4084 C C . GLU A 1 503 ? -60.233 -3.708 79.587 1.00 89.75 503 GLU A C 1
ATOM 4086 O O . GLU A 1 503 ? -60.739 -3.887 80.698 1.00 89.75 503 GLU A O 1
ATOM 4091 N N . GLN A 1 504 ? -59.997 -2.472 79.131 1.00 86.38 504 GLN A N 1
ATOM 4092 C CA . GLN A 1 504 ? -60.339 -1.266 79.895 1.00 86.38 504 GLN A CA 1
ATOM 4093 C C . GLN A 1 504 ? -61.843 -1.152 80.168 1.00 86.38 504 GLN A C 1
ATOM 4095 O O . GLN A 1 504 ? -62.247 -0.780 81.275 1.00 86.38 504 GLN A O 1
ATOM 4100 N N . GLN A 1 505 ? -62.684 -1.480 79.185 1.00 85.06 505 GLN A N 1
ATOM 4101 C CA . GLN A 1 505 ? -64.134 -1.470 79.343 1.00 85.06 505 GLN A CA 1
ATOM 4102 C C . GLN A 1 505 ? -64.589 -2.517 80.367 1.00 85.06 505 GLN A C 1
ATOM 4104 O O . GLN A 1 505 ? -65.453 -2.223 81.195 1.00 85.06 505 GLN A O 1
ATOM 4109 N N . GLU A 1 506 ? -63.987 -3.706 80.367 1.00 87.81 506 GLU A N 1
ATOM 4110 C CA . GLU A 1 506 ? -64.276 -4.759 81.342 1.00 87.81 506 GLU A CA 1
ATOM 4111 C C . GLU A 1 506 ? -63.880 -4.339 82.766 1.00 87.81 506 GLU A C 1
ATOM 4113 O O . GLU A 1 506 ? -64.685 -4.466 83.696 1.00 87.81 506 GLU A O 1
ATOM 4118 N N . ILE A 1 507 ? -62.695 -3.738 82.931 1.00 86.31 507 ILE A N 1
ATOM 4119 C CA . ILE A 1 507 ? -62.240 -3.149 84.201 1.00 86.31 507 ILE A CA 1
ATOM 4120 C C . ILE A 1 507 ? -63.226 -2.074 84.679 1.00 86.31 507 ILE A C 1
ATOM 4122 O O . ILE A 1 507 ? -63.646 -2.073 85.840 1.00 86.31 507 ILE A O 1
ATOM 4126 N N . MET A 1 508 ? -63.651 -1.178 83.788 1.00 82.25 508 MET A N 1
ATOM 4127 C CA . MET A 1 508 ? -64.623 -0.132 84.104 1.00 82.25 508 MET A CA 1
ATOM 4128 C C . MET A 1 508 ? -65.984 -0.719 84.504 1.00 82.25 508 MET A C 1
ATOM 4130 O O . MET A 1 508 ? -66.557 -0.307 85.512 1.00 82.25 508 MET A O 1
ATOM 4134 N N . CYS A 1 509 ? -66.488 -1.725 83.785 1.00 81.50 509 CYS A N 1
ATOM 4135 C CA . CYS A 1 509 ? -67.710 -2.441 84.152 1.00 81.50 509 CYS A CA 1
ATOM 4136 C C . CYS A 1 509 ? -67.588 -3.124 85.522 1.00 81.50 509 CYS A C 1
ATOM 4138 O O . CYS A 1 509 ? -68.542 -3.100 86.302 1.00 81.50 509 CYS A O 1
ATOM 4140 N N . ALA A 1 510 ? -66.428 -3.696 85.856 1.00 80.69 510 ALA A N 1
ATOM 4141 C CA . ALA A 1 510 ? -66.171 -4.261 87.179 1.00 80.69 510 ALA A CA 1
ATOM 4142 C C . ALA A 1 510 ? -66.185 -3.185 88.281 1.00 80.69 510 ALA A C 1
ATOM 4144 O O . ALA A 1 510 ? -66.743 -3.415 89.359 1.00 80.69 510 ALA A O 1
ATOM 4145 N N . HIS A 1 511 ? -65.635 -1.997 88.013 1.00 80.81 511 HIS A N 1
ATOM 4146 C CA . HIS A 1 511 ? -65.726 -0.848 88.919 1.00 80.81 511 HIS A CA 1
ATOM 4147 C C . HIS A 1 511 ? -67.168 -0.364 89.107 1.00 80.81 511 HIS A C 1
ATOM 4149 O O . HIS A 1 511 ? -67.576 -0.142 90.246 1.00 80.81 511 HIS A O 1
ATOM 4155 N N . ILE A 1 512 ? -67.952 -0.265 88.029 1.00 78.56 512 ILE A N 1
ATOM 4156 C CA . ILE A 1 512 ? -69.375 0.105 88.087 1.00 78.56 512 ILE A CA 1
ATOM 4157 C C . ILE A 1 512 ? -70.158 -0.911 88.926 1.00 78.56 512 ILE A C 1
ATOM 4159 O O . ILE A 1 512 ? -70.855 -0.517 89.852 1.00 78.56 512 ILE A O 1
ATOM 4163 N N . ARG A 1 513 ? -69.973 -2.221 88.700 1.00 77.88 513 ARG A N 1
ATOM 4164 C CA . ARG A 1 513 ? -70.623 -3.272 89.509 1.00 77.88 513 ARG A CA 1
ATOM 4165 C C . ARG A 1 513 ? -70.248 -3.196 90.993 1.00 77.88 513 ARG A C 1
ATOM 4167 O O . ARG A 1 513 ? -71.098 -3.426 91.850 1.00 77.88 513 ARG A O 1
ATOM 4174 N N . ARG A 1 514 ? -68.989 -2.873 91.319 1.00 76.31 514 ARG A N 1
ATOM 4175 C CA . ARG A 1 514 ? -68.555 -2.639 92.711 1.00 76.31 514 ARG A CA 1
ATOM 4176 C C . ARG A 1 514 ? -69.217 -1.404 93.320 1.00 76.31 514 ARG A C 1
ATOM 4178 O O . ARG A 1 514 ? -69.604 -1.454 94.483 1.00 76.31 514 ARG A O 1
ATOM 4185 N N . LEU A 1 515 ? -69.340 -0.318 92.560 1.00 71.06 515 LEU A N 1
ATOM 4186 C CA . LEU A 1 515 ? -70.036 0.893 92.999 1.00 71.06 515 LEU A CA 1
ATOM 4187 C C . LEU A 1 515 ? -71.528 0.624 93.221 1.00 71.06 515 LEU A C 1
ATOM 4189 O O . LEU A 1 515 ? -72.037 0.975 94.279 1.00 71.06 515 LEU A O 1
ATOM 4193 N N . ASP A 1 516 ? -72.199 -0.083 92.311 1.00 70.38 516 ASP A N 1
ATOM 4194 C CA . ASP A 1 516 ? -73.597 -0.497 92.485 1.00 70.38 516 ASP A CA 1
ATOM 4195 C C . ASP A 1 516 ? -73.783 -1.373 93.730 1.00 70.38 516 ASP A C 1
ATOM 4197 O O . ASP A 1 516 ? -74.722 -1.165 94.495 1.00 70.38 516 ASP A O 1
ATOM 4201 N N . ALA A 1 517 ? -72.863 -2.303 94.007 1.00 68.88 517 ALA A N 1
ATOM 4202 C CA . ALA A 1 517 ? -72.896 -3.097 95.237 1.00 68.88 517 ALA A CA 1
ATOM 4203 C C . ALA A 1 517 ? -72.709 -2.244 96.509 1.00 68.88 517 ALA A C 1
ATOM 4205 O O . ALA A 1 517 ? -73.298 -2.548 97.544 1.00 68.88 517 ALA A O 1
ATOM 4206 N N . LEU A 1 518 ? -71.923 -1.166 96.454 1.00 66.44 518 LEU A N 1
ATOM 4207 C CA . LEU A 1 518 ? -71.721 -0.247 97.583 1.00 66.44 518 LEU A CA 1
ATOM 4208 C C . LEU A 1 518 ? -72.896 0.723 97.781 1.00 66.44 518 LEU A C 1
ATOM 4210 O O . LEU A 1 518 ? -73.209 1.068 98.920 1.00 66.44 518 LEU A O 1
ATOM 4214 N N . VAL A 1 519 ? -73.544 1.154 96.695 1.00 62.59 519 VAL A N 1
ATOM 4215 C CA . VAL A 1 519 ? -74.641 2.137 96.706 1.00 62.59 519 VAL A CA 1
ATOM 4216 C C . VAL A 1 519 ? -76.005 1.470 96.929 1.00 62.59 519 VAL A C 1
ATOM 4218 O O . VAL A 1 519 ? -76.823 1.996 97.681 1.00 62.59 519 VAL A O 1
ATOM 4221 N N . TYR A 1 520 ? -76.240 0.293 96.341 1.00 60.28 520 TYR A N 1
ATOM 4222 C CA . TYR A 1 520 ? -77.531 -0.411 96.357 1.00 60.28 520 TYR A CA 1
ATOM 4223 C C . TYR A 1 520 ? -77.511 -1.761 97.102 1.00 60.28 520 TYR A C 1
ATOM 4225 O O . TYR A 1 520 ? -78.564 -2.360 97.308 1.00 60.28 520 TYR A O 1
ATOM 4233 N N . GLY A 1 521 ? -76.357 -2.236 97.591 1.00 55.06 521 GLY A N 1
ATOM 4234 C CA . GLY A 1 521 ? -76.206 -3.521 98.304 1.00 55.06 521 GLY A CA 1
ATOM 4235 C C . GLY A 1 521 ? -76.814 -3.602 99.712 1.00 55.06 521 GLY A C 1
ATOM 4236 O O . GLY A 1 521 ? -76.602 -4.580 100.426 1.00 55.06 521 GLY A O 1
ATOM 4237 N N . LYS A 1 522 ? -77.611 -2.616 100.124 1.00 51.47 522 LYS A N 1
ATOM 4238 C CA . LYS A 1 522 ? -78.584 -2.769 101.208 1.00 51.47 522 LYS A CA 1
ATOM 4239 C C . LYS A 1 522 ? -79.968 -2.576 100.616 1.00 51.47 522 LYS A C 1
ATOM 4241 O O . LYS A 1 522 ? -80.468 -1.475 100.706 1.00 51.47 522 LYS A O 1
ATOM 4246 N N . PHE A 1 523 ? -80.543 -3.608 100.004 1.00 51.91 523 PHE A N 1
ATOM 4247 C CA . PHE A 1 523 ? -81.980 -3.932 100.017 1.00 51.91 523 PHE A CA 1
ATOM 4248 C C . PHE A 1 523 ? -82.231 -5.103 99.058 1.00 51.91 523 PHE A C 1
ATOM 4250 O O . PHE A 1 523 ? -82.508 -4.889 97.884 1.00 51.91 523 PHE A O 1
ATOM 4257 N N . SER A 1 524 ? -82.131 -6.338 99.561 1.00 43.47 524 SER A N 1
ATOM 4258 C CA . SER A 1 524 ? -83.042 -7.468 99.286 1.00 43.47 524 SER A CA 1
ATOM 4259 C C . SER A 1 524 ? -82.619 -8.673 100.133 1.00 43.47 524 SER A C 1
ATOM 4261 O O . SER A 1 524 ? -81.432 -8.979 100.217 1.00 43.47 524 SER A O 1
ATOM 4263 N N . ARG A 1 525 ? -83.606 -9.275 100.804 1.00 38.50 525 ARG A N 1
ATOM 4264 C CA . ARG A 1 525 ? -83.540 -10.559 101.516 1.00 38.50 525 ARG A CA 1
ATOM 4265 C C . ARG A 1 525 ? -83.341 -11.726 100.561 1.00 38.50 525 ARG A C 1
ATOM 4267 O O . ARG A 1 525 ? -83.797 -11.589 99.405 1.00 38.50 525 ARG A O 1
#

Foldseek 3Di:
DVVVVVVVLLVLLVLLQPPVSNLVSLVVCLVCLVVDLCLLVSQQPPPCNVVSLLVLLVVCLVCQVVPNDDQSSLVSNLSSLSSLLSLCQRDVRVVVCVVVVVLLSLVSLLVGDDQDPSSLSSLLSSLSSLLSNLVVLDVVSLVSCLVNVVLVSLLVCLQRGDPSSVLSSLSSLLSLLVDPVSLCSQPVDPVSVCSNLVSLQNNLVVCLVPPDLSNLLSSLSSLLSNLVDPNSLQVCLPRVHVCLAVCSCVVVCVPVPPSVVSSVSSCVSSVNNPDDDDDVVPQPPDQDQDQNDTPQAWKWWFDADPVRDTDTFIWTWGDDPQWIWIDGPPDIDIAGLVQWPAKAADPVDLQKIKTWGADPVRDIDIIIIGHPDSVNSVSVRVSSVVVNPPPDDDDDDDPVVVVVVVVVVVVVVVVVVVVVVVVVVVVVVVVVVVVVVVVVVVVVVVVVVVVVVVVVVVVVVVVVVVVVVVVVVVVVVVVVVVVVVVVVVVVVVVVVVVVVVVVVVVVVVVVVVVVCCVPVVPDDD

Sequence (525 aa):
MESKTSDSLHALVLQLSIQEQRESALLELSKKREEFPELAPILWHSFGTIAALLQEIVSIYPLLSPPQLTAQASNRACNALALLQCVASHYDTRTPFLNAHIPLYLYPFLNTVSKNRPFEYLRLTSLGVIGALVKIDDPDVINFLLQTEIIPLCLRIMEAGSELSKTVATFIVQKILLDEMGLTYICHTPERFYAVGTVLSKMVNALVEAPSVRLLKHIIRCYLRLADNIRAKDALGQCLPEALRNHTFDAVLKEDTTTSRWLTQLLVHTNAMDQNIQNISFYLRMRRFVNGIEFPLRLKRKCRNENNLLEWKVCFCDQKESTLEFTCGNERVEMSIEQLCAIQFHTSSKTRFIILYREVSGRTMRMEFMASSISLCRNFVQSIGKWCGQRHWKECEDNVQEEIDIVKRVQQSLQKLEKENWELQCQNVKLTAELTKQNENLRSESLNVNCLEKKLREKDFEIENLKLSVRKAEENEKETNDCNSVLYRENKMFREKELEFLEQQEIMCAHIRRLDALVYGKFSR